Protein AF-A0A6L4WYV2-F1 (afdb_monomer)

Sequence (579 aa):
MTDIAGVAGGLAADGAHVTVTANGGDAANVTVAGTDGANVTATTTDDANVAVAANVAATANGSLDEVYAAIDALIDHARIKLGLDPRDVDWTRNRIFSMFDLSSYRPTGATANGRGVDELLARLRETAVAAGLFDAEDGPVVADQVMGVLSAAPSAIQNRFSTIERSGNTVTDDDDDNDGIAANGGMDAMRWFYDYCVDNNYVKKAVLDRNPRFDSHGLTVTINLAKPEFKNMKKAAAGNAVTGGYPSCTICHENEGFAGRNKRTLRTVPITLGGEPWFWQFSPYGYFHQHGICVNMEHTPMHVDRDTFGHLLDFVDRFPGYFLGCNAALPRIGGSVLAHDHYQGGGERLPMHRAATWAGFAVPGYDDVTVEILDWPGTAMRVVSRSRQSIIDVCDRIREAWVDYDDAAAGIASHDADGNRQSALSPNAIITERGYEMGLILRNNAVSEQYPEGVFHAHPEYWAVKQEPIGLIEAMGLFILPGRLVEQLGEIEDALAAGATELPDNVREFQLEWDELIATLDGGAANDGGAGTRDREAIRAAVHDELGSICERILGNTAVFKTKDQTRAFLEGLGFVAI

pLDDT: mean 87.08, std 16.72, range [37.09, 98.88]

Nearest PDB structures (foldseek):
  3jvu-assembly1_A-2  TM=5.609E-01  e=1.724E+00  Pseudomonas aeruginosa

Solvent-accessible surface area (backbone atoms only — not comparable to full-atom values): 31405 Å² total; per-residue (Å²): 138,74,78,70,75,68,65,61,74,74,64,58,84,80,79,53,55,71,46,77,46,79,57,90,67,77,32,36,35,33,28,32,36,41,102,80,78,53,66,40,71,37,80,42,71,47,89,88,47,53,66,57,40,41,48,51,36,50,52,46,54,61,27,45,55,50,30,47,26,29,51,39,13,50,52,43,40,20,42,76,65,43,68,44,54,80,88,45,48,66,62,52,50,52,56,52,30,64,76,60,74,54,87,76,88,71,92,69,82,41,54,38,85,85,58,53,56,68,58,47,50,48,48,32,43,54,29,30,36,73,48,65,65,51,59,78,87,50,39,69,59,52,48,32,51,52,30,25,67,49,41,63,55,64,68,58,50,39,54,50,35,53,48,26,18,37,54,25,93,56,90,63,96,66,91,68,92,60,95,51,66,31,99,58,1,43,52,47,22,52,52,53,52,50,53,40,34,38,63,43,59,38,27,43,54,81,48,53,76,65,34,56,70,51,75,27,87,81,27,37,42,30,34,36,68,65,50,85,78,62,98,41,69,71,58,48,49,52,70,42,51,49,85,88,58,70,51,67,38,85,76,42,72,70,40,55,44,27,66,96,72,70,22,28,40,45,67,60,40,84,39,66,37,87,87,40,67,26,29,38,32,70,37,46,60,41,91,50,58,70,22,25,36,41,30,46,66,60,86,39,62,36,74,76,59,62,63,52,51,50,29,31,49,44,49,24,71,56,28,50,75,23,35,31,26,32,50,26,67,44,70,69,45,33,44,76,60,55,64,42,27,56,32,42,35,22,58,52,91,48,39,54,82,70,43,51,73,67,48,42,25,41,40,84,96,37,93,68,39,40,41,26,38,40,56,53,67,38,35,40,33,36,40,34,16,72,46,73,65,60,45,41,54,55,53,37,55,50,46,60,52,50,36,69,39,68,37,78,91,71,70,41,54,18,48,50,99,87,66,48,78,24,30,38,50,26,44,32,30,35,55,55,97,78,26,42,38,37,38,40,32,54,41,48,49,50,61,42,94,91,28,73,80,19,59,38,30,56,49,82,91,45,38,71,70,44,64,64,54,56,23,54,60,37,73,31,26,43,40,80,34,49,42,69,50,62,59,55,49,48,53,52,50,49,40,52,53,71,64,54,92,67,79,57,82,94,52,53,74,44,52,68,59,49,53,54,48,50,51,50,53,61,53,54,24,70,78,72,82,42,80,50,63,60,43,72,66,54,45,50,51,50,54,50,44,49,54,22,49,52,53,47,52,33,33,43,36,33,15,65,46,90,46,71,64,54,53,48,52,54,44,43,73,72,60,35,42,79,103

Mean predicted aligned error: 9.45 Å

Foldseek 3Di:
DPDLVVVQVPQPPPPWRWDWDDDPDLKIWIWTQDPQRDTQIDMDSDSVCSSVRNVVSVQLVVLVLLLLLLLQQLLQLLVVQQVDDPVCSVVLSVQLCVLQVNDDDDDNVHHVVPPALVVSLVSNLVSCVSSVSDPSVCSLLSLLVSLLSSHDDQVVLQVVLVVQQQPPPDDDVDPDPDPDGDPCSLVRSLVSSVSSCRRSLLAVVVQLVPWDWDDAPLFIETAQPPDDDDPDLVVLLVQQCDDPCPVVGPPAPSLCCDSVVSNSSWYWYWDAQPNAIWIKTFHSRDLDARKTKIFHNDQAFAADALSQLRRQVSVCVSVQQKKKKDWWLDPLAADSCRRTYMIIMGRDDGSLNVFDFPFWWDDPPQNQWIKGQGPALARKIKIFGQDSVSSSVVVNLLFVLLLCDDDVVLPDHQADPVRHGFKGWMWMWHQDPRHIIIMIGIFGADADPLRNSGQLFQHQLLVLWPPGHQTPRLLSRYHHTHNVVVVLLVQLLVCLLVVHPDRDPVSVSCVVVSVVLVCVQCVVCVPPVHNRDSDSVSSVVSSVNSSSVSSSVRSNSNHSDNDVVVSVVSVVVSVIGID

Structure (mmCIF, N/CA/C/O backbone):
data_AF-A0A6L4WYV2-F1
#
_entry.id   AF-A0A6L4WYV2-F1
#
loop_
_atom_site.group_PDB
_atom_site.id
_atom_site.type_symbol
_atom_site.label_atom_id
_atom_site.label_alt_id
_atom_site.label_comp_id
_atom_site.label_asym_id
_atom_site.label_entity_id
_atom_site.label_seq_id
_atom_site.pdbx_PDB_ins_code
_atom_site.Cartn_x
_atom_site.Cartn_y
_atom_site.Cartn_z
_atom_site.occupancy
_atom_site.B_iso_or_equiv
_atom_site.auth_seq_id
_atom_site.auth_comp_id
_atom_site.auth_asym_id
_atom_site.auth_atom_id
_atom_site.pdbx_PDB_model_num
ATOM 1 N N . MET A 1 1 ? 60.385 -1.067 -41.151 1.00 37.31 1 MET A N 1
ATOM 2 C CA . MET A 1 1 ? 59.258 -1.008 -42.105 1.00 37.31 1 MET A CA 1
ATOM 3 C C . MET A 1 1 ? 59.123 -2.374 -42.748 1.00 37.31 1 MET A C 1
ATOM 5 O O . MET A 1 1 ? 59.570 -2.592 -43.867 1.00 37.31 1 MET A O 1
ATOM 9 N N . THR A 1 2 ? 58.619 -3.318 -41.964 1.00 37.09 2 THR A N 1
ATOM 10 C CA . THR A 1 2 ? 58.196 -4.641 -42.428 1.00 37.09 2 THR A CA 1
ATOM 11 C C . THR A 1 2 ? 56.842 -4.470 -43.129 1.00 37.09 2 THR A C 1
ATOM 13 O O . THR A 1 2 ? 56.143 -3.492 -42.880 1.00 37.09 2 THR A O 1
ATOM 16 N N . ASP A 1 3 ? 56.519 -5.348 -44.071 1.00 41.72 3 ASP A N 1
ATOM 17 C CA . ASP A 1 3 ? 55.430 -5.205 -45.043 1.00 41.72 3 ASP A CA 1
ATOM 18 C C . ASP A 1 3 ? 54.021 -5.286 -44.404 1.00 41.72 3 ASP A C 1
ATOM 20 O O . ASP A 1 3 ? 53.418 -6.354 -44.309 1.00 41.72 3 ASP A O 1
ATOM 24 N N . ILE A 1 4 ? 53.496 -4.139 -43.951 1.00 42.41 4 ILE A N 1
ATOM 25 C CA . ILE A 1 4 ? 52.152 -3.976 -43.352 1.00 42.41 4 ILE A CA 1
ATOM 26 C C . ILE A 1 4 ? 51.028 -4.271 -44.372 1.00 42.41 4 ILE A C 1
ATOM 28 O O . ILE A 1 4 ? 49.906 -4.602 -43.987 1.00 42.41 4 ILE A O 1
ATOM 32 N N . ALA A 1 5 ? 51.309 -4.225 -45.682 1.00 39.53 5 ALA A N 1
ATOM 33 C CA . ALA A 1 5 ? 50.304 -4.449 -46.724 1.00 39.53 5 ALA A CA 1
ATOM 34 C C . ALA A 1 5 ? 49.846 -5.919 -46.825 1.00 39.53 5 ALA A C 1
ATOM 36 O O . ALA A 1 5 ? 48.725 -6.184 -47.261 1.00 39.53 5 ALA A O 1
ATOM 37 N N . GLY A 1 6 ? 50.670 -6.877 -46.380 1.00 39.09 6 GLY A N 1
ATOM 38 C CA . GLY A 1 6 ? 50.352 -8.309 -46.437 1.00 39.09 6 GLY A CA 1
ATOM 39 C C . GLY A 1 6 ? 49.278 -8.770 -45.441 1.00 39.09 6 GLY A C 1
ATOM 40 O O . GLY A 1 6 ? 48.580 -9.747 -45.706 1.00 39.09 6 GLY A O 1
ATOM 41 N N . VAL A 1 7 ? 49.098 -8.059 -44.322 1.00 43.81 7 VAL A N 1
ATOM 42 C CA . VAL A 1 7 ? 48.159 -8.441 -43.245 1.00 43.81 7 VAL A CA 1
ATOM 43 C C . VAL A 1 7 ? 46.703 -8.096 -43.600 1.00 43.81 7 VAL A C 1
ATOM 45 O O . VAL A 1 7 ? 45.780 -8.794 -43.184 1.00 43.81 7 VAL A O 1
ATOM 48 N N . ALA A 1 8 ? 46.479 -7.086 -44.449 1.00 39.19 8 ALA A N 1
ATOM 49 C CA . ALA A 1 8 ? 45.141 -6.684 -44.898 1.00 39.19 8 ALA A CA 1
ATOM 50 C C . ALA A 1 8 ? 44.452 -7.738 -45.792 1.00 39.19 8 ALA A C 1
ATOM 52 O O . ALA A 1 8 ? 43.226 -7.829 -45.812 1.00 39.19 8 ALA A O 1
ATOM 53 N N . GLY A 1 9 ? 45.225 -8.566 -46.506 1.00 39.91 9 GLY A N 1
ATOM 54 C CA . GLY A 1 9 ? 44.693 -9.558 -47.448 1.00 39.91 9 GLY A CA 1
ATOM 55 C C . GLY A 1 9 ? 44.025 -10.779 -46.803 1.00 39.91 9 GLY A C 1
ATOM 56 O O . GLY A 1 9 ? 43.279 -11.480 -47.481 1.00 39.91 9 GLY A O 1
ATOM 57 N N . GLY A 1 10 ? 44.268 -11.038 -45.511 1.00 42.88 10 GLY A N 1
ATOM 58 C CA . GLY A 1 10 ? 43.724 -12.201 -44.793 1.00 42.88 10 GLY A CA 1
ATOM 59 C C . GLY A 1 10 ? 42.382 -11.970 -44.085 1.00 42.88 10 GLY A C 1
ATOM 60 O O . GLY A 1 10 ? 41.721 -12.937 -43.723 1.00 42.88 10 GLY A O 1
ATOM 61 N N . LEU A 1 11 ? 41.970 -10.710 -43.897 1.00 43.91 11 LEU A N 1
ATOM 62 C CA . LEU A 1 11 ? 40.789 -10.311 -43.107 1.00 43.91 11 LEU A CA 1
ATOM 63 C C . LEU A 1 11 ? 39.527 -10.060 -43.956 1.00 43.91 11 LEU A C 1
ATOM 65 O O . LEU A 1 11 ? 38.456 -9.805 -43.418 1.00 43.91 11 LEU A O 1
ATOM 69 N N . ALA A 1 12 ? 39.626 -10.156 -45.285 1.00 43.00 12 ALA A N 1
ATOM 70 C CA . ALA A 1 12 ? 38.544 -9.857 -46.229 1.00 43.00 12 ALA A CA 1
ATOM 71 C C . ALA A 1 12 ? 37.477 -10.968 -46.367 1.00 43.00 12 ALA A C 1
ATOM 73 O O . ALA A 1 12 ? 36.765 -11.006 -47.370 1.00 43.00 12 ALA A O 1
ATOM 74 N N . ALA A 1 13 ? 37.368 -11.888 -45.401 1.00 40.75 13 ALA A N 1
ATOM 75 C CA . ALA A 1 13 ? 36.428 -13.007 -45.487 1.00 40.75 13 ALA A CA 1
ATOM 76 C C . ALA A 1 13 ? 34.956 -12.598 -45.251 1.00 40.75 13 ALA A C 1
ATOM 78 O O . ALA A 1 13 ? 34.080 -13.243 -45.818 1.00 40.75 13 ALA A O 1
ATOM 79 N N . ASP A 1 14 ? 34.686 -11.493 -44.537 1.00 43.53 14 ASP A N 1
ATOM 80 C CA . ASP A 1 14 ? 33.321 -11.092 -44.128 1.00 43.53 14 ASP A CA 1
ATOM 81 C C . ASP A 1 14 ? 32.850 -9.719 -44.666 1.00 43.53 14 ASP A C 1
ATOM 83 O O . ASP A 1 14 ? 31.896 -9.127 -44.168 1.00 43.53 14 ASP A O 1
ATOM 87 N N . GLY A 1 15 ? 33.483 -9.183 -45.717 1.00 48.28 15 GLY A N 1
ATOM 88 C CA . GLY A 1 15 ? 32.958 -8.011 -46.444 1.00 48.28 15 GLY A CA 1
ATOM 89 C C . GLY A 1 15 ? 33.149 -6.632 -45.786 1.00 48.28 15 GLY A C 1
ATOM 90 O O . GLY A 1 15 ? 32.651 -5.642 -46.322 1.00 48.28 15 GLY A O 1
ATOM 91 N N . ALA A 1 16 ? 33.893 -6.526 -44.681 1.00 51.28 16 ALA A N 1
ATOM 92 C CA . ALA A 1 16 ? 34.283 -5.245 -44.079 1.00 51.28 16 ALA A CA 1
ATOM 93 C C . ALA A 1 16 ? 35.584 -4.688 -44.701 1.00 51.28 16 ALA A C 1
ATOM 95 O O . ALA A 1 16 ? 36.569 -5.411 -44.867 1.00 51.28 16 ALA A O 1
ATOM 96 N N . HIS A 1 17 ? 35.617 -3.391 -45.037 1.00 59.66 17 HIS A N 1
ATOM 97 C CA . HIS A 1 17 ? 36.810 -2.730 -45.587 1.00 59.66 17 HIS A CA 1
ATOM 98 C C . HIS A 1 17 ? 37.746 -2.277 -44.453 1.00 59.66 17 HIS A C 1
ATOM 100 O O . HIS A 1 17 ? 37.474 -1.297 -43.770 1.00 59.66 17 HIS A O 1
ATOM 106 N N . VAL A 1 18 ? 38.878 -2.955 -44.252 1.00 61.25 18 VAL A N 1
ATOM 107 C CA . VAL A 1 18 ? 39.849 -2.606 -43.195 1.00 61.25 18 VAL A CA 1
ATOM 108 C C . VAL A 1 18 ? 40.960 -1.711 -43.754 1.00 61.25 18 VAL A C 1
ATOM 110 O O . VAL A 1 18 ? 41.609 -2.059 -44.738 1.00 61.25 18 VAL A O 1
ATOM 113 N N . THR A 1 19 ? 41.202 -0.565 -43.115 1.00 67.94 19 THR A N 1
ATOM 114 C CA . THR A 1 19 ? 42.279 0.385 -43.437 1.00 67.94 19 THR A CA 1
ATOM 115 C C . THR A 1 19 ? 43.247 0.495 -42.261 1.00 67.94 19 THR A C 1
ATOM 117 O O . THR A 1 19 ? 42.827 0.747 -41.136 1.00 67.94 19 THR A O 1
ATOM 120 N N . VAL A 1 20 ? 44.549 0.338 -42.507 1.00 63.12 20 VAL A N 1
ATOM 121 C CA . VAL A 1 20 ? 45.597 0.480 -41.480 1.00 63.12 20 VAL A CA 1
ATOM 122 C C . VAL A 1 20 ? 46.437 1.720 -41.780 1.00 63.12 20 VAL A C 1
ATOM 124 O O . VAL A 1 20 ? 46.958 1.865 -42.885 1.00 63.12 20 VAL A O 1
ATOM 127 N N . THR A 1 21 ? 46.582 2.613 -40.802 1.00 69.81 21 THR A N 1
ATOM 128 C CA . THR A 1 21 ? 47.344 3.870 -40.922 1.00 69.81 21 THR A CA 1
ATOM 129 C C . THR A 1 21 ? 48.381 3.997 -39.812 1.00 69.81 21 THR A C 1
ATOM 131 O O . THR A 1 21 ? 48.058 3.842 -38.637 1.00 69.81 21 THR A O 1
ATOM 134 N N . ALA A 1 22 ? 49.630 4.299 -40.177 1.00 65.12 22 ALA A N 1
ATOM 135 C CA . ALA A 1 22 ? 50.722 4.500 -39.226 1.00 65.12 22 ALA A CA 1
ATOM 136 C C . ALA A 1 22 ? 50.624 5.883 -38.561 1.00 65.12 22 ALA A C 1
ATOM 138 O O . ALA A 1 22 ? 50.614 6.903 -39.253 1.00 65.12 22 ALA A O 1
ATOM 139 N N . ASN A 1 23 ? 50.606 5.922 -37.228 1.00 59.78 23 ASN A N 1
ATOM 140 C CA . ASN A 1 23 ? 50.506 7.155 -36.447 1.00 59.78 23 ASN A CA 1
ATOM 141 C C . ASN A 1 23 ? 51.870 7.513 -35.852 1.00 59.78 23 ASN A C 1
ATOM 143 O O . ASN A 1 23 ? 52.092 7.338 -34.662 1.00 59.78 23 ASN A O 1
ATOM 147 N N . GLY A 1 24 ? 52.790 7.981 -36.705 1.00 57.72 24 GLY A N 1
ATOM 148 C CA . GLY A 1 24 ? 54.054 8.626 -36.311 1.00 57.72 24 GLY A CA 1
ATOM 149 C C . GLY A 1 24 ? 54.698 8.099 -35.017 1.00 57.72 24 GLY A C 1
ATOM 150 O O . GLY A 1 24 ? 54.722 8.814 -34.021 1.00 57.72 24 GLY A O 1
ATOM 151 N N . GLY A 1 25 ? 55.203 6.862 -35.039 1.00 63.53 25 GLY A N 1
ATOM 152 C CA . GLY A 1 25 ? 55.777 6.130 -33.899 1.00 63.53 25 GLY A CA 1
ATOM 153 C C . GLY A 1 25 ? 55.653 4.613 -34.118 1.00 63.53 25 GLY A C 1
ATOM 154 O O . GLY A 1 25 ? 55.279 4.199 -35.214 1.00 63.53 25 GLY A O 1
ATOM 155 N N . ASP A 1 26 ? 55.902 3.791 -33.092 1.00 61.31 26 ASP A N 1
ATOM 156 C CA . ASP A 1 26 ? 55.715 2.321 -33.136 1.00 61.31 26 ASP A CA 1
ATOM 157 C C . ASP A 1 26 ? 54.224 1.895 -33.047 1.00 61.31 26 ASP A C 1
ATOM 159 O O . ASP A 1 26 ? 53.918 0.761 -32.695 1.00 61.31 26 ASP A O 1
ATOM 163 N N . ALA A 1 27 ? 53.275 2.800 -33.330 1.00 60.03 27 ALA A N 1
ATOM 164 C CA . ALA A 1 27 ? 51.833 2.572 -33.212 1.00 60.03 27 ALA A CA 1
ATOM 165 C C . ALA A 1 27 ? 51.107 2.640 -34.570 1.00 60.03 27 ALA A C 1
ATOM 167 O O . ALA A 1 27 ? 51.342 3.540 -35.386 1.00 60.03 27 ALA A O 1
ATOM 168 N N . ALA A 1 28 ? 50.163 1.723 -34.783 1.00 67.31 28 ALA A N 1
ATOM 169 C CA . ALA A 1 28 ? 49.282 1.658 -35.942 1.00 67.31 28 ALA A CA 1
ATOM 170 C C . ALA A 1 28 ? 47.810 1.792 -35.524 1.00 67.31 28 ALA A C 1
ATOM 172 O O . ALA A 1 28 ? 47.356 1.159 -34.569 1.00 67.31 28 ALA A O 1
ATOM 173 N N . ASN A 1 29 ? 47.054 2.590 -36.278 1.00 67.00 29 ASN A N 1
ATOM 174 C CA . ASN A 1 29 ? 45.601 2.660 -36.185 1.00 67.00 29 ASN A CA 1
ATOM 175 C C . ASN A 1 29 ? 44.984 1.674 -37.176 1.00 67.00 29 ASN A C 1
ATOM 177 O O . ASN A 1 29 ? 45.208 1.790 -38.383 1.00 67.00 29 ASN A O 1
ATOM 181 N N . VAL A 1 30 ? 44.177 0.745 -36.674 1.00 66.75 30 VAL A N 1
ATOM 182 C CA . VAL A 1 30 ? 43.369 -0.182 -37.467 1.00 66.75 30 VAL A CA 1
ATOM 183 C C . VAL A 1 30 ? 41.953 0.353 -37.503 1.00 66.75 30 VAL A C 1
ATOM 185 O O . VAL A 1 30 ? 41.289 0.436 -36.476 1.00 66.75 30 VAL A O 1
ATOM 188 N N . THR A 1 31 ? 41.512 0.736 -38.689 1.00 61.66 31 THR A N 1
ATOM 189 C CA . THR A 1 31 ? 40.194 1.302 -38.931 1.00 61.66 31 THR A CA 1
ATOM 190 C C . THR A 1 31 ? 39.374 0.300 -39.719 1.00 61.66 31 THR A C 1
ATOM 192 O O . THR A 1 31 ? 39.703 0.003 -40.865 1.00 61.66 31 THR A O 1
ATOM 195 N N . VAL A 1 32 ? 38.309 -0.231 -39.133 1.00 64.38 32 VAL A N 1
ATOM 196 C CA . VAL A 1 32 ? 37.339 -1.031 -39.881 1.00 64.38 32 VAL A CA 1
ATOM 197 C C . VAL A 1 32 ? 36.269 -0.080 -40.385 1.00 64.38 32 VAL A C 1
ATOM 199 O O . VAL A 1 32 ? 35.564 0.544 -39.590 1.00 64.38 32 VAL A O 1
ATOM 202 N N . ALA A 1 33 ? 36.181 0.061 -41.705 1.00 57.16 33 ALA A N 1
ATOM 203 C CA . ALA A 1 33 ? 35.081 0.767 -42.328 1.00 57.16 33 ALA A CA 1
ATOM 204 C C . ALA A 1 33 ? 33.823 -0.068 -42.126 1.00 57.16 33 ALA A C 1
ATOM 206 O O . ALA A 1 33 ? 33.690 -1.168 -42.677 1.00 57.16 33 ALA A O 1
ATOM 207 N N . GLY A 1 34 ? 32.916 0.460 -41.309 1.00 49.72 34 GLY A N 1
ATOM 208 C CA . GLY A 1 34 ? 31.559 -0.035 -41.253 1.00 49.72 34 GLY A CA 1
ATOM 209 C C . GLY A 1 34 ? 30.937 0.059 -42.641 1.00 49.72 34 GLY A C 1
ATOM 210 O O . GLY A 1 34 ? 31.267 0.931 -43.452 1.00 49.72 34 GLY A O 1
ATOM 211 N N . THR A 1 35 ? 30.002 -0.837 -42.937 1.00 46.16 35 THR A N 1
ATOM 212 C CA . THR A 1 35 ? 29.237 -0.791 -44.193 1.00 46.16 35 THR A CA 1
ATOM 213 C C . THR A 1 35 ? 28.384 0.488 -44.311 1.00 46.16 35 THR A C 1
ATOM 215 O O . THR A 1 35 ? 27.750 0.720 -45.340 1.00 46.16 35 THR A O 1
ATOM 218 N N . ASP A 1 36 ? 28.365 1.326 -43.264 1.00 45.50 36 ASP A N 1
ATOM 219 C CA . ASP A 1 36 ? 27.669 2.597 -43.041 1.00 45.50 36 ASP A CA 1
ATOM 220 C C . ASP A 1 36 ? 28.538 3.858 -43.088 1.00 45.50 36 ASP A C 1
ATOM 222 O O . ASP A 1 36 ? 28.009 4.953 -42.917 1.00 45.50 36 ASP A O 1
ATOM 226 N N . GLY A 1 37 ? 29.835 3.733 -43.381 1.00 48.56 37 GLY A N 1
ATOM 227 C CA . GLY A 1 37 ? 30.744 4.877 -43.467 1.00 48.56 37 GLY A CA 1
ATOM 228 C C . GLY A 1 37 ? 31.205 5.423 -42.111 1.00 48.56 37 GLY A C 1
ATOM 229 O O . GLY A 1 37 ? 31.983 6.379 -42.095 1.00 48.56 37 GLY A O 1
ATOM 230 N N . ALA A 1 38 ? 30.782 4.816 -40.995 1.00 46.31 38 ALA A N 1
ATOM 231 C CA . ALA A 1 38 ? 31.371 5.044 -39.684 1.00 46.31 38 ALA A CA 1
ATOM 232 C C . ALA A 1 38 ? 32.561 4.093 -39.488 1.00 46.31 38 ALA A C 1
ATOM 234 O O . ALA A 1 38 ? 32.502 2.892 -39.748 1.00 46.31 38 ALA A O 1
ATOM 235 N N . ASN A 1 39 ? 33.681 4.662 -39.062 1.00 55.91 39 ASN A N 1
ATOM 236 C CA . ASN A 1 39 ? 34.963 3.982 -38.981 1.00 55.91 39 ASN A CA 1
ATOM 237 C C . ASN A 1 39 ? 35.279 3.671 -37.514 1.00 55.91 39 ASN A C 1
ATOM 239 O O . ASN A 1 39 ? 35.564 4.590 -36.746 1.00 55.91 39 ASN A O 1
ATOM 243 N N . VAL A 1 40 ? 35.282 2.396 -37.121 1.00 56.22 40 VAL A N 1
ATOM 244 C CA . VAL A 1 40 ? 35.747 2.004 -35.780 1.00 56.22 40 VAL A CA 1
ATOM 245 C C . VAL A 1 40 ? 37.263 1.877 -35.827 1.00 56.22 40 VAL A C 1
ATOM 247 O O . VAL A 1 40 ? 37.799 1.104 -36.621 1.00 56.22 40 VAL A O 1
ATOM 250 N N . THR A 1 41 ? 37.959 2.668 -35.007 1.00 59.97 41 THR A N 1
ATOM 251 C CA . THR A 1 41 ? 39.425 2.749 -35.006 1.00 59.97 41 THR A CA 1
ATOM 252 C C . THR A 1 41 ? 39.989 2.232 -33.690 1.00 59.97 41 THR A C 1
ATOM 254 O O . THR A 1 41 ? 39.660 2.757 -32.631 1.00 59.97 41 THR A O 1
ATOM 257 N N . ALA A 1 42 ? 40.873 1.242 -33.758 1.00 59.41 42 ALA A N 1
ATOM 258 C CA . ALA A 1 42 ? 41.623 0.720 -32.621 1.00 59.41 42 ALA A CA 1
ATOM 259 C C . ALA A 1 42 ? 43.126 0.983 -32.814 1.00 59.41 42 ALA A C 1
ATOM 261 O O . ALA A 1 42 ? 43.641 0.850 -33.925 1.00 59.41 42 ALA A O 1
ATOM 262 N N . THR A 1 43 ? 43.840 1.343 -31.746 1.00 63.97 43 THR A N 1
ATOM 263 C CA . THR A 1 43 ? 45.280 1.659 -31.790 1.00 63.97 43 THR A CA 1
ATOM 264 C C . THR A 1 43 ? 46.088 0.516 -31.178 1.00 63.97 43 THR A C 1
ATOM 266 O O . THR A 1 43 ? 45.821 0.115 -30.048 1.00 63.97 43 THR A O 1
ATOM 269 N N . THR A 1 44 ? 47.091 0.001 -31.894 1.00 61.72 44 THR A N 1
ATOM 270 C CA . THR A 1 44 ? 47.999 -1.059 -31.415 1.00 61.72 44 THR A CA 1
ATOM 271 C C . THR A 1 44 ? 49.458 -0.661 -31.621 1.00 61.72 44 THR A C 1
ATOM 273 O O . THR A 1 44 ? 49.777 0.028 -32.586 1.00 61.72 44 THR A O 1
ATOM 276 N N . THR A 1 45 ? 50.351 -1.092 -30.728 1.00 63.78 45 THR A N 1
ATOM 277 C CA . THR A 1 45 ? 51.812 -0.902 -30.840 1.00 63.78 45 THR A CA 1
ATOM 278 C C . THR A 1 45 ? 52.551 -2.166 -31.289 1.00 63.78 45 THR A C 1
ATOM 280 O O . THR A 1 45 ? 53.774 -2.228 -31.217 1.00 63.78 45 THR A O 1
ATOM 283 N N . ASP A 1 46 ? 51.815 -3.209 -31.680 1.00 61.69 46 ASP A N 1
ATOM 284 C CA . ASP A 1 46 ? 52.367 -4.510 -32.059 1.00 61.69 46 ASP A CA 1
ATOM 285 C C . ASP A 1 46 ? 51.817 -4.940 -33.428 1.00 61.69 46 ASP A C 1
ATOM 287 O O . ASP A 1 46 ? 50.604 -5.135 -33.587 1.00 61.69 46 ASP A O 1
ATOM 291 N N . ASP A 1 47 ? 52.719 -5.084 -34.407 1.00 57.03 47 ASP A N 1
ATOM 292 C CA . ASP A 1 47 ? 52.426 -5.478 -35.794 1.00 57.03 47 ASP A CA 1
ATOM 293 C C . ASP A 1 47 ? 51.710 -6.845 -35.867 1.00 57.03 47 ASP A C 1
ATOM 295 O O . ASP A 1 47 ? 50.953 -7.099 -36.807 1.00 57.03 47 ASP A O 1
ATOM 299 N N . ALA A 1 48 ? 51.880 -7.717 -34.861 1.00 55.34 48 ALA A N 1
ATOM 300 C CA . ALA A 1 48 ? 51.216 -9.021 -34.789 1.00 55.34 48 ALA A CA 1
ATOM 301 C C . ALA A 1 48 ? 49.740 -8.958 -34.324 1.00 55.34 48 ALA A C 1
ATOM 303 O O . ALA A 1 48 ? 48.998 -9.920 -34.523 1.00 55.34 48 ALA A O 1
ATOM 304 N N . ASN A 1 49 ? 49.283 -7.832 -33.755 1.00 56.84 49 ASN A N 1
ATOM 305 C CA . ASN A 1 49 ? 47.948 -7.684 -33.145 1.00 56.84 49 ASN A CA 1
ATOM 306 C C . ASN A 1 49 ? 46.929 -6.908 -34.003 1.00 56.84 49 ASN A C 1
ATOM 308 O O . ASN A 1 49 ? 45.805 -6.654 -33.568 1.00 56.84 49 ASN A O 1
ATOM 312 N N . VAL A 1 50 ? 47.273 -6.572 -35.249 1.00 57.75 50 VAL A N 1
ATOM 313 C CA . VAL A 1 50 ? 46.389 -5.858 -36.193 1.00 57.75 50 VAL A CA 1
ATOM 314 C C . VAL A 1 50 ? 45.099 -6.641 -36.497 1.00 57.75 50 VAL A C 1
ATOM 316 O O . VAL A 1 50 ? 44.022 -6.051 -36.558 1.00 57.75 50 VAL A O 1
ATOM 319 N N . ALA A 1 51 ? 45.177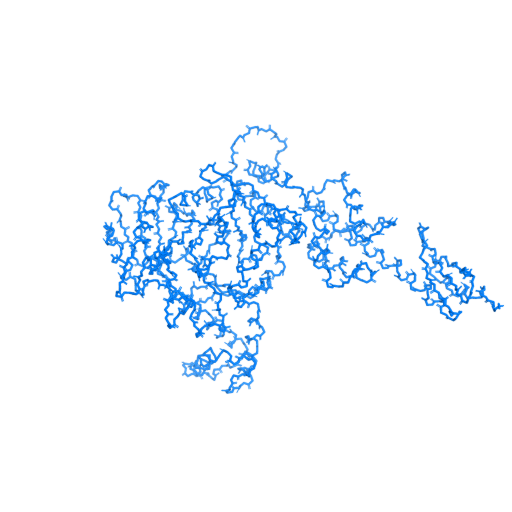 -7.970 -36.624 1.00 53.09 51 ALA A N 1
ATOM 320 C CA . ALA A 1 51 ? 44.007 -8.831 -36.844 1.00 53.09 51 ALA A CA 1
ATOM 321 C C . ALA A 1 51 ? 43.083 -8.911 -35.617 1.00 53.09 51 ALA A C 1
ATOM 323 O O . ALA A 1 51 ? 41.865 -8.973 -35.759 1.00 53.09 51 ALA A O 1
ATOM 324 N N . VAL A 1 52 ? 43.655 -8.852 -34.411 1.00 52.41 52 VAL A N 1
ATOM 325 C CA . VAL A 1 52 ? 42.892 -8.805 -33.157 1.00 52.41 52 VAL A CA 1
ATOM 326 C C . VAL A 1 52 ? 42.153 -7.472 -33.052 1.00 52.41 52 VAL A C 1
ATOM 328 O O . VAL A 1 52 ? 40.962 -7.463 -32.774 1.00 52.41 52 VAL A O 1
ATOM 331 N N . ALA A 1 53 ? 42.815 -6.357 -33.369 1.00 52.97 53 ALA A N 1
ATOM 332 C CA . ALA A 1 53 ? 42.202 -5.029 -33.388 1.00 52.97 53 ALA A CA 1
ATOM 333 C C . ALA A 1 53 ? 41.080 -4.896 -34.441 1.00 52.97 53 ALA A C 1
ATOM 335 O O . ALA A 1 53 ? 40.037 -4.311 -34.154 1.00 52.97 53 ALA A O 1
ATOM 336 N N . ALA A 1 54 ? 41.253 -5.481 -35.634 1.00 52.62 54 ALA A N 1
ATOM 337 C CA . ALA A 1 54 ? 40.215 -5.529 -36.668 1.00 52.62 54 ALA A CA 1
ATOM 338 C C . ALA A 1 54 ? 39.011 -6.388 -36.246 1.00 52.62 54 ALA A C 1
ATOM 340 O O . ALA A 1 54 ? 37.869 -5.966 -36.419 1.00 52.62 54 ALA A O 1
ATOM 341 N N . ASN A 1 55 ? 39.256 -7.555 -35.638 1.00 50.03 55 ASN A N 1
ATOM 342 C CA . ASN A 1 55 ? 38.190 -8.384 -35.079 1.00 50.03 55 ASN A CA 1
ATOM 343 C C . ASN A 1 55 ? 37.460 -7.658 -33.947 1.00 50.03 55 ASN A C 1
ATOM 345 O O . ASN A 1 55 ? 36.239 -7.656 -33.946 1.00 50.03 55 ASN A O 1
ATOM 349 N N . VAL A 1 56 ? 38.160 -6.981 -33.033 1.00 51.25 56 VAL A N 1
ATOM 350 C CA . VAL A 1 56 ? 37.539 -6.190 -31.953 1.00 51.25 56 VAL A CA 1
ATOM 351 C C . VAL A 1 56 ? 36.641 -5.085 -32.520 1.00 51.25 56 VAL A C 1
ATOM 353 O O . VAL A 1 56 ? 35.512 -4.928 -32.068 1.00 51.25 56 VAL A O 1
ATOM 356 N N . ALA A 1 57 ? 37.091 -4.373 -33.554 1.00 53.16 57 ALA A N 1
ATOM 357 C CA . ALA A 1 57 ? 36.309 -3.328 -34.213 1.00 53.16 57 ALA A CA 1
ATOM 358 C C . ALA A 1 57 ? 35.091 -3.873 -34.994 1.00 53.16 57 ALA A C 1
ATOM 360 O O . ALA A 1 57 ? 34.013 -3.283 -34.945 1.00 53.16 57 ALA A O 1
ATOM 361 N N . ALA A 1 58 ? 35.222 -5.018 -35.672 1.00 51.31 58 ALA A N 1
ATOM 362 C CA . ALA A 1 58 ? 34.102 -5.690 -36.336 1.00 51.31 58 ALA A CA 1
ATOM 363 C C . ALA A 1 58 ? 33.092 -6.278 -35.330 1.00 51.31 58 ALA A C 1
ATOM 365 O O . ALA A 1 58 ? 31.884 -6.175 -35.535 1.00 51.31 58 ALA A O 1
ATOM 366 N N . THR A 1 59 ? 33.583 -6.825 -34.213 1.00 52.06 59 THR A N 1
ATOM 367 C CA . THR A 1 59 ? 32.753 -7.311 -33.097 1.00 52.06 59 THR A CA 1
ATOM 368 C C . THR A 1 59 ? 32.004 -6.151 -32.435 1.00 52.06 59 THR A C 1
ATOM 370 O O . THR A 1 59 ? 30.832 -6.301 -32.111 1.00 52.06 59 THR A O 1
ATOM 373 N N . ALA A 1 60 ? 32.628 -4.974 -32.306 1.00 55.22 60 ALA A N 1
ATOM 374 C CA . ALA A 1 60 ? 31.970 -3.762 -31.815 1.00 55.22 60 ALA A CA 1
ATOM 375 C C . ALA A 1 60 ? 30.829 -3.296 -32.742 1.00 55.22 60 ALA A C 1
ATOM 377 O O . ALA A 1 60 ? 29.754 -2.962 -32.254 1.00 55.22 60 ALA A O 1
ATOM 378 N N . ASN A 1 61 ? 31.011 -3.348 -34.069 1.00 59.19 61 ASN A N 1
ATOM 379 C CA . ASN A 1 61 ? 29.942 -3.023 -35.026 1.00 59.19 61 ASN A CA 1
ATOM 380 C C . ASN A 1 61 ? 28.773 -4.023 -34.981 1.00 59.19 61 ASN A C 1
ATOM 382 O O . ASN A 1 61 ? 27.621 -3.603 -34.939 1.00 59.19 61 ASN A O 1
ATOM 386 N N . GLY A 1 62 ? 29.050 -5.332 -34.939 1.00 61.41 62 GLY A N 1
ATOM 387 C CA . GLY A 1 62 ? 28.001 -6.351 -34.787 1.00 61.41 62 GLY A CA 1
ATOM 388 C C . GLY A 1 62 ? 27.265 -6.268 -33.443 1.00 61.41 62 GLY A C 1
ATOM 389 O O . GLY A 1 62 ? 26.079 -6.575 -33.369 1.00 61.41 62 GLY A O 1
ATOM 390 N N . SER A 1 63 ? 27.948 -5.798 -32.396 1.00 72.00 63 SER A N 1
ATOM 391 C CA . SER A 1 63 ? 27.373 -5.564 -31.067 1.00 72.00 63 SER A CA 1
ATOM 392 C C . SER A 1 63 ? 26.398 -4.373 -31.049 1.00 72.00 63 SER A C 1
ATOM 394 O O . SER A 1 63 ? 25.347 -4.435 -30.410 1.00 72.00 63 SER A O 1
ATOM 396 N N . LEU A 1 64 ? 26.671 -3.308 -31.817 1.00 87.56 64 LEU A N 1
ATOM 397 C CA . LEU A 1 64 ? 25.778 -2.145 -31.915 1.00 87.56 64 LEU A CA 1
ATOM 398 C C . LEU A 1 64 ? 24.478 -2.430 -32.683 1.00 87.56 64 LEU A C 1
ATOM 400 O O . LEU A 1 64 ? 23.436 -1.889 -32.314 1.00 87.56 64 LEU A O 1
ATOM 404 N N . ASP A 1 65 ? 24.496 -3.307 -33.691 1.00 90.25 65 ASP A N 1
ATOM 405 C CA . ASP A 1 65 ? 23.275 -3.717 -34.406 1.00 90.25 65 ASP A CA 1
ATOM 406 C C . ASP A 1 65 ? 22.242 -4.351 -33.458 1.00 90.25 65 ASP A C 1
ATOM 408 O O . ASP A 1 65 ? 21.040 -4.080 -33.558 1.00 90.25 65 ASP A O 1
ATOM 412 N N . GLU A 1 66 ? 22.698 -5.145 -32.484 1.00 93.44 66 GLU A N 1
ATOM 413 C CA . GLU A 1 66 ? 21.816 -5.720 -31.468 1.00 93.44 66 GLU A CA 1
ATOM 414 C C . GLU A 1 66 ? 21.255 -4.660 -30.509 1.00 93.44 66 GLU A C 1
ATOM 416 O O . GLU A 1 66 ? 20.088 -4.750 -30.113 1.00 93.44 66 GLU A O 1
ATOM 421 N N . VAL A 1 67 ? 22.044 -3.629 -30.180 1.00 94.56 67 VAL A N 1
ATOM 422 C CA . VAL A 1 67 ? 21.583 -2.475 -29.390 1.00 94.56 67 VAL A CA 1
ATOM 423 C C . VAL A 1 67 ? 20.502 -1.703 -30.145 1.00 94.56 67 VAL A C 1
ATOM 425 O O . VAL A 1 67 ? 19.446 -1.417 -29.575 1.00 94.56 67 VAL A O 1
ATOM 428 N N . TYR A 1 68 ? 20.709 -1.402 -31.431 1.00 96.19 68 TYR A N 1
ATOM 429 C CA . TYR A 1 68 ? 19.699 -0.727 -32.251 1.00 96.19 68 TYR A CA 1
ATOM 430 C C . TYR A 1 68 ? 18.409 -1.544 -32.349 1.00 96.19 68 TYR A C 1
ATOM 432 O O . TYR A 1 68 ? 17.322 -0.978 -32.231 1.00 96.19 68 TYR A O 1
ATOM 440 N N . ALA A 1 69 ? 18.514 -2.870 -32.478 1.00 96.44 69 ALA A N 1
ATOM 441 C CA . ALA A 1 69 ? 17.355 -3.757 -32.501 1.00 96.44 69 ALA A CA 1
ATOM 442 C C . ALA A 1 69 ? 16.584 -3.744 -31.171 1.00 96.44 69 ALA A C 1
ATOM 444 O O . ALA A 1 69 ? 15.351 -3.730 -31.165 1.00 96.44 69 ALA A O 1
ATOM 445 N N . ALA A 1 70 ? 17.290 -3.706 -30.037 1.00 97.25 70 ALA A N 1
ATOM 446 C CA . ALA A 1 70 ? 16.660 -3.579 -28.727 1.00 97.25 70 ALA A CA 1
ATOM 447 C C . ALA A 1 70 ? 15.942 -2.225 -28.558 1.00 97.25 70 ALA A C 1
ATOM 449 O O . ALA A 1 70 ? 14.819 -2.182 -28.050 1.00 97.25 70 ALA A O 1
ATOM 450 N N . ILE A 1 71 ? 16.550 -1.128 -29.029 1.00 97.81 71 ILE A N 1
ATOM 451 C CA . ILE A 1 71 ? 15.947 0.214 -29.005 1.00 97.81 71 ILE A CA 1
ATOM 452 C C . ILE A 1 71 ? 14.697 0.273 -29.896 1.00 97.81 71 ILE A C 1
ATOM 454 O O . ILE A 1 71 ? 13.659 0.764 -29.449 1.00 97.81 71 ILE A O 1
ATOM 458 N N . ASP A 1 72 ? 14.752 -0.254 -31.122 1.00 97.81 72 ASP A N 1
ATOM 459 C CA . ASP A 1 72 ? 13.601 -0.281 -32.034 1.00 97.81 72 ASP A CA 1
ATOM 460 C C . ASP A 1 72 ? 12.426 -1.085 -31.459 1.00 97.81 72 ASP A C 1
ATOM 462 O O . ASP A 1 72 ? 11.281 -0.631 -31.518 1.00 97.81 72 ASP A O 1
ATOM 466 N N . ALA A 1 73 ? 12.698 -2.226 -30.818 1.00 98.38 73 ALA A N 1
ATOM 467 C CA . ALA A 1 73 ? 11.663 -3.024 -30.166 1.00 98.38 73 ALA A CA 1
ATOM 468 C C . ALA A 1 73 ? 10.996 -2.290 -28.984 1.00 98.38 73 ALA A C 1
ATOM 470 O O . ALA A 1 73 ? 9.783 -2.397 -28.799 1.00 98.38 73 ALA A O 1
ATOM 471 N N . LEU A 1 74 ? 11.759 -1.515 -28.205 1.00 98.50 74 LEU A N 1
ATOM 472 C CA . LEU A 1 74 ? 11.225 -0.682 -27.119 1.00 98.50 74 LEU A CA 1
ATOM 473 C C . LEU A 1 74 ? 10.401 0.507 -27.635 1.00 98.50 74 LEU A C 1
ATOM 475 O O . LEU A 1 74 ? 9.386 0.862 -27.036 1.00 98.50 74 LEU A O 1
ATOM 479 N N . ILE A 1 75 ? 10.802 1.108 -28.755 1.00 98.25 75 ILE A N 1
ATOM 480 C CA . ILE A 1 75 ? 10.022 2.158 -29.423 1.00 98.25 75 ILE A CA 1
ATOM 481 C C . ILE A 1 75 ? 8.699 1.594 -29.942 1.00 98.25 75 ILE A C 1
ATOM 483 O O . ILE A 1 75 ? 7.653 2.214 -29.757 1.00 98.25 75 ILE A O 1
ATOM 487 N N . ASP A 1 76 ? 8.723 0.415 -30.564 1.00 98.12 76 ASP A N 1
ATOM 488 C CA . ASP A 1 76 ? 7.512 -0.273 -31.013 1.00 98.12 76 ASP A CA 1
ATOM 489 C C . ASP A 1 76 ? 6.573 -0.586 -29.835 1.00 98.12 76 ASP A C 1
ATOM 491 O O . ASP A 1 76 ? 5.381 -0.277 -29.895 1.00 98.12 76 ASP A O 1
ATOM 495 N N . HIS A 1 77 ? 7.118 -1.070 -28.712 1.00 98.25 77 HIS A N 1
ATOM 496 C CA . HIS A 1 77 ? 6.368 -1.230 -27.458 1.00 98.25 77 HIS A CA 1
ATOM 497 C C . HIS A 1 77 ? 5.730 0.084 -26.999 1.00 98.25 77 HIS A C 1
ATOM 499 O O . HIS A 1 77 ? 4.534 0.119 -26.717 1.00 98.25 77 HIS A O 1
ATOM 505 N N . ALA A 1 78 ? 6.481 1.188 -26.985 1.00 98.25 78 ALA A N 1
ATOM 506 C CA . ALA A 1 78 ? 5.956 2.489 -26.581 1.00 98.25 78 ALA A CA 1
ATOM 507 C C . ALA A 1 78 ? 4.814 2.982 -27.488 1.00 98.25 78 ALA A C 1
ATOM 509 O O . ALA A 1 78 ? 3.848 3.568 -26.997 1.00 98.25 78 ALA A O 1
ATOM 510 N N . ARG A 1 79 ? 4.864 2.700 -28.795 1.00 97.38 79 ARG A N 1
ATOM 511 C CA . ARG A 1 79 ? 3.763 3.018 -29.724 1.00 97.38 79 ARG A CA 1
ATOM 512 C C . ARG A 1 79 ? 2.503 2.213 -29.422 1.00 97.38 79 ARG A C 1
ATOM 514 O O . ARG A 1 79 ? 1.405 2.754 -29.484 1.00 97.38 79 ARG A O 1
ATOM 521 N N . ILE A 1 80 ? 2.662 0.929 -29.108 1.00 95.88 80 ILE A N 1
ATOM 522 C CA . ILE A 1 80 ? 1.543 0.003 -28.887 1.00 95.88 80 ILE A CA 1
ATOM 523 C C . ILE A 1 80 ? 0.923 0.197 -27.496 1.00 95.88 80 ILE A C 1
ATOM 525 O O . ILE A 1 80 ? -0.294 0.104 -27.350 1.00 95.88 80 ILE A O 1
ATOM 529 N N . LYS A 1 81 ? 1.751 0.439 -26.475 1.00 96.94 81 LYS A N 1
ATOM 530 C CA . LYS A 1 81 ? 1.357 0.370 -25.059 1.00 96.94 81 LYS A CA 1
ATOM 531 C C . LYS A 1 81 ? 1.383 1.704 -24.324 1.00 96.94 81 LYS A C 1
ATOM 533 O O . LYS A 1 81 ? 0.577 1.911 -23.424 1.00 96.94 81 LYS A O 1
ATOM 538 N N . LEU A 1 82 ? 2.275 2.616 -24.711 1.00 97.38 82 LEU A N 1
ATOM 539 C CA . LEU A 1 82 ? 2.502 3.881 -23.997 1.00 97.38 82 LEU A CA 1
ATOM 540 C C . LEU A 1 82 ? 1.960 5.110 -24.737 1.00 97.38 82 LEU A C 1
ATOM 542 O O . LEU A 1 82 ? 2.108 6.230 -24.255 1.00 97.38 82 LEU A O 1
ATOM 546 N N . GLY A 1 83 ? 1.313 4.908 -25.887 1.00 95.38 83 GLY A N 1
ATOM 547 C CA . GLY A 1 83 ? 0.704 5.984 -26.666 1.00 95.38 83 GLY A CA 1
ATOM 548 C C . GLY A 1 83 ? 1.713 6.905 -27.354 1.00 95.38 83 GLY A C 1
ATOM 549 O O . GLY A 1 83 ? 1.395 8.069 -27.587 1.00 95.38 83 GLY A O 1
ATOM 550 N N . LEU A 1 84 ? 2.920 6.416 -27.672 1.00 97.38 84 LEU A N 1
ATOM 551 C CA . LEU A 1 84 ? 3.895 7.187 -28.448 1.00 97.38 84 LEU A CA 1
ATOM 552 C C . LEU A 1 84 ? 3.347 7.481 -29.855 1.00 97.38 84 LEU A C 1
ATOM 554 O O . LEU A 1 84 ? 3.098 6.563 -30.643 1.00 97.38 84 LEU A O 1
ATOM 558 N N . ASP A 1 85 ? 3.198 8.767 -30.178 1.00 96.69 85 ASP A N 1
ATOM 559 C CA . ASP A 1 85 ? 2.719 9.217 -31.482 1.00 96.69 85 ASP A CA 1
ATOM 560 C C . ASP A 1 85 ? 3.712 8.815 -32.593 1.00 96.69 85 ASP A C 1
ATOM 562 O O . ASP A 1 85 ? 4.920 9.029 -32.448 1.00 96.69 85 ASP A O 1
ATOM 566 N N . PRO A 1 86 ? 3.247 8.261 -33.731 1.00 96.62 86 PRO A N 1
ATOM 567 C CA . PRO A 1 86 ? 4.117 7.912 -34.853 1.00 96.62 86 PRO A CA 1
ATOM 568 C C . PRO A 1 86 ? 4.997 9.062 -35.362 1.00 96.62 86 PRO A C 1
ATOM 570 O O . PRO A 1 86 ? 6.086 8.807 -35.872 1.00 96.62 86 PRO A O 1
ATOM 573 N N . ARG A 1 87 ? 4.546 10.315 -35.225 1.00 97.56 87 ARG A N 1
ATOM 574 C CA . ARG A 1 87 ? 5.292 11.515 -35.637 1.00 97.56 87 ARG A CA 1
ATOM 575 C C . ARG A 1 87 ? 6.493 11.801 -34.733 1.00 97.56 87 ARG A C 1
ATOM 577 O O . ARG A 1 87 ? 7.445 12.426 -35.189 1.00 97.56 87 ARG A O 1
ATOM 584 N N . ASP A 1 88 ? 6.474 11.296 -33.501 1.00 97.81 88 ASP A N 1
ATOM 585 C CA . ASP A 1 88 ? 7.503 11.531 -32.482 1.00 97.81 88 ASP A CA 1
ATOM 586 C C . ASP A 1 88 ? 8.493 10.362 -32.345 1.00 97.81 88 ASP A C 1
ATOM 588 O O . ASP A 1 88 ? 9.394 10.401 -31.503 1.00 97.81 88 ASP A O 1
ATOM 592 N N . VAL A 1 89 ? 8.359 9.318 -33.170 1.00 97.44 89 VAL A N 1
ATOM 593 C CA . VAL A 1 89 ? 9.198 8.109 -33.118 1.00 97.44 89 VAL A CA 1
ATOM 594 C C . VAL A 1 89 ? 10.680 8.434 -33.290 1.00 97.44 89 VAL A C 1
ATOM 596 O O . VAL A 1 89 ? 11.497 8.043 -32.456 1.00 97.44 89 VAL A O 1
ATOM 599 N N . ASP A 1 90 ? 11.035 9.183 -34.334 1.00 96.50 90 ASP A N 1
ATOM 600 C CA . ASP A 1 90 ? 12.436 9.517 -34.606 1.00 96.50 90 ASP A CA 1
ATOM 601 C C . ASP A 1 90 ? 13.003 10.461 -33.546 1.00 96.50 90 ASP A C 1
ATOM 603 O O . ASP A 1 90 ? 14.142 10.301 -33.109 1.00 96.50 90 ASP A O 1
ATOM 607 N N . TRP A 1 91 ? 12.190 11.405 -33.067 1.00 97.81 91 TRP A N 1
ATOM 608 C CA . TRP A 1 91 ? 12.587 12.314 -31.997 1.00 97.81 91 TRP A CA 1
ATOM 609 C C . TRP A 1 91 ? 12.872 11.563 -30.691 1.00 97.81 91 TRP A C 1
ATOM 611 O O . TRP A 1 91 ? 13.919 11.764 -30.075 1.00 97.81 91 TRP A O 1
ATOM 621 N N . THR A 1 92 ? 11.986 10.646 -30.303 1.00 97.75 92 THR A N 1
ATOM 622 C CA . THR A 1 92 ? 12.144 9.798 -29.116 1.00 97.75 92 THR A CA 1
ATOM 623 C C . THR A 1 92 ? 13.364 8.883 -29.243 1.00 97.75 92 THR A C 1
ATOM 625 O O . THR A 1 92 ? 14.156 8.791 -28.304 1.00 97.75 92 THR A O 1
ATOM 628 N N . ARG A 1 93 ? 13.587 8.277 -30.419 1.00 97.38 93 ARG A N 1
ATOM 629 C CA . ARG A 1 93 ? 14.787 7.470 -30.696 1.00 97.38 93 ARG A CA 1
ATOM 630 C C . ARG A 1 93 ? 16.070 8.271 -30.495 1.00 97.38 93 ARG A C 1
ATOM 632 O O . ARG A 1 93 ? 16.967 7.822 -29.788 1.00 97.38 93 ARG A O 1
ATOM 639 N N . ASN A 1 94 ? 16.132 9.481 -31.051 1.00 96.69 94 ASN A N 1
ATOM 640 C CA . ASN A 1 94 ? 17.308 10.346 -30.945 1.00 96.69 94 ASN A CA 1
ATOM 641 C C . ASN A 1 94 ? 17.627 10.723 -29.491 1.00 96.69 94 ASN A C 1
ATOM 643 O O . ASN A 1 94 ? 18.795 10.869 -29.131 1.00 96.69 94 ASN A O 1
ATOM 647 N N . ARG A 1 95 ? 16.609 10.838 -28.629 1.00 97.69 95 ARG A N 1
ATOM 648 C CA . ARG A 1 95 ? 16.819 11.056 -27.190 1.00 97.69 95 ARG A CA 1
ATOM 649 C C . ARG A 1 95 ? 17.469 9.854 -26.511 1.00 97.69 95 ARG A C 1
ATOM 651 O O . ARG A 1 95 ? 18.328 10.065 -25.666 1.00 97.69 95 ARG A O 1
ATOM 658 N N . ILE A 1 96 ? 17.100 8.631 -26.895 1.00 97.06 96 ILE A N 1
ATOM 659 C CA . ILE A 1 96 ? 17.743 7.406 -26.397 1.00 97.06 96 ILE A CA 1
ATOM 660 C C . ILE A 1 96 ? 19.179 7.307 -26.928 1.00 97.06 96 ILE A C 1
ATOM 662 O O . ILE A 1 96 ? 20.091 7.022 -26.162 1.00 97.06 96 ILE A O 1
ATOM 666 N N . PHE A 1 97 ? 19.417 7.615 -28.205 1.00 95.00 97 PHE A N 1
ATOM 667 C CA . PHE A 1 97 ? 20.771 7.629 -28.775 1.00 95.00 97 PHE A CA 1
ATOM 668 C C . PHE A 1 97 ? 21.707 8.597 -28.060 1.00 95.00 97 PHE A C 1
ATOM 670 O O . PHE A 1 97 ? 22.840 8.234 -27.757 1.00 95.00 97 PHE A O 1
ATOM 677 N N . SER A 1 98 ? 21.210 9.784 -27.708 1.00 93.56 98 SER A N 1
ATOM 678 C CA . SER A 1 98 ? 21.971 10.759 -26.927 1.00 93.56 98 SER A CA 1
ATOM 679 C C . SER A 1 98 ? 22.361 10.263 -25.530 1.00 93.56 98 SER A C 1
ATOM 681 O O . SER A 1 98 ? 23.267 10.842 -24.943 1.00 93.56 98 SER A O 1
ATOM 683 N N . MET A 1 99 ? 21.688 9.254 -24.971 1.00 93.25 99 MET A N 1
ATOM 684 C CA . MET A 1 99 ? 22.054 8.684 -23.667 1.00 93.25 99 MET A CA 1
ATOM 685 C C . MET A 1 99 ? 23.256 7.739 -23.755 1.00 93.25 99 MET A C 1
ATOM 687 O O . MET A 1 99 ? 23.919 7.514 -22.750 1.00 93.25 99 MET A O 1
ATOM 691 N N . PHE A 1 100 ? 23.508 7.184 -24.942 1.00 91.62 100 PHE A N 1
ATOM 692 C CA . PHE A 1 100 ? 24.548 6.190 -25.208 1.00 91.62 100 PHE A CA 1
ATOM 693 C C . PHE A 1 100 ? 25.640 6.720 -26.153 1.00 91.62 100 PHE A C 1
ATOM 695 O O . PHE A 1 100 ? 26.429 5.936 -26.671 1.00 91.62 100 PHE A O 1
ATOM 702 N N . ASP A 1 101 ? 25.640 8.027 -26.444 1.00 90.19 101 ASP A N 1
ATOM 703 C CA . ASP A 1 101 ? 26.534 8.679 -27.413 1.00 90.19 101 ASP A CA 1
ATOM 704 C C . ASP A 1 101 ? 26.548 8.013 -28.809 1.00 90.19 101 ASP A C 1
ATOM 706 O O . ASP A 1 101 ? 27.546 8.023 -29.536 1.00 90.19 101 ASP A O 1
ATOM 710 N N . LEU A 1 102 ? 25.407 7.447 -29.221 1.00 89.25 102 LEU A N 1
ATOM 711 C CA . LEU A 1 102 ? 25.257 6.778 -30.514 1.00 89.25 102 LEU A CA 1
ATOM 712 C C . LEU A 1 102 ? 25.103 7.814 -31.636 1.00 89.25 102 LEU A C 1
ATOM 714 O O . LEU A 1 102 ? 24.214 8.665 -31.602 1.00 89.25 102 LEU A O 1
ATOM 718 N N . SER A 1 103 ? 25.966 7.724 -32.651 1.00 86.62 103 SER A N 1
ATOM 719 C CA . SER A 1 103 ? 26.038 8.683 -33.771 1.00 86.62 103 SER A CA 1
ATOM 720 C C . SER A 1 103 ? 25.765 8.076 -35.151 1.00 86.62 103 SER A C 1
ATOM 722 O O . SER A 1 103 ? 25.657 8.805 -36.137 1.00 86.62 103 SER A O 1
ATOM 724 N N . SER A 1 104 ? 25.598 6.758 -35.224 1.00 83.38 104 SER A N 1
ATOM 725 C CA . SER A 1 104 ? 25.105 6.027 -36.390 1.00 83.38 104 SER A CA 1
ATOM 726 C C . SER A 1 104 ? 23.828 5.272 -36.023 1.00 83.38 104 SER A C 1
ATOM 728 O O . SER A 1 104 ? 23.518 5.088 -34.845 1.00 83.38 104 SER A O 1
ATOM 730 N N . TYR A 1 105 ? 23.044 4.897 -37.033 1.00 87.94 105 TYR A N 1
ATOM 731 C CA . TYR A 1 105 ? 21.863 4.052 -36.880 1.00 87.94 105 TYR A CA 1
ATOM 732 C C . TYR A 1 105 ? 21.401 3.548 -38.245 1.00 87.94 105 TYR A C 1
ATOM 734 O O . TYR A 1 105 ? 21.403 4.289 -39.234 1.00 87.94 105 TYR A O 1
ATOM 742 N N . ARG A 1 106 ? 20.939 2.297 -38.283 1.00 81.31 106 ARG A N 1
ATOM 743 C CA . ARG A 1 106 ? 20.182 1.735 -39.400 1.00 81.31 106 ARG A CA 1
ATOM 744 C C . ARG A 1 106 ? 18.902 1.097 -38.873 1.00 81.31 106 ARG A C 1
ATOM 746 O O . ARG A 1 106 ? 18.984 0.348 -37.903 1.00 81.31 106 ARG A O 1
ATOM 753 N N . PRO A 1 107 ? 17.747 1.327 -39.524 1.00 85.38 107 PRO A N 1
ATOM 754 C CA . PRO A 1 107 ? 16.518 0.639 -39.164 1.00 85.38 107 PRO A CA 1
ATOM 755 C C . PRO A 1 107 ? 16.703 -0.873 -39.177 1.00 85.38 107 PRO A C 1
ATOM 757 O O . PRO A 1 107 ? 17.043 -1.452 -40.209 1.00 85.38 107 PRO A O 1
ATOM 760 N N . THR A 1 108 ? 16.460 -1.498 -38.029 1.00 90.56 108 THR A N 1
ATOM 761 C CA . THR A 1 108 ? 16.635 -2.948 -37.861 1.00 90.56 108 THR A CA 1
ATOM 762 C C . THR A 1 108 ? 15.371 -3.727 -38.219 1.00 90.56 108 THR A C 1
ATOM 764 O O . THR A 1 108 ? 15.426 -4.917 -38.521 1.00 90.56 108 THR A O 1
ATOM 767 N N . GLY A 1 109 ? 14.212 -3.057 -38.187 1.00 89.75 109 GLY A N 1
ATOM 768 C CA . GLY A 1 109 ? 12.899 -3.688 -38.336 1.00 89.75 109 GLY A CA 1
ATOM 769 C C . GLY A 1 109 ? 12.472 -4.509 -37.116 1.00 89.75 109 GLY A C 1
ATOM 770 O O . GLY A 1 109 ? 11.461 -5.208 -37.186 1.00 89.75 109 GLY A O 1
ATOM 771 N N . ALA A 1 110 ? 13.222 -4.442 -36.012 1.00 94.19 110 ALA A N 1
ATOM 772 C CA . ALA A 1 110 ? 12.861 -5.108 -34.775 1.00 94.19 110 ALA A CA 1
ATOM 773 C C . ALA A 1 110 ? 11.586 -4.499 -34.171 1.00 94.19 110 ALA A C 1
ATOM 775 O O . ALA A 1 110 ? 11.379 -3.289 -34.171 1.00 94.19 110 ALA A O 1
ATOM 776 N N . THR A 1 111 ? 10.734 -5.365 -33.640 1.00 95.75 111 THR A N 1
ATOM 777 C CA . THR A 1 111 ? 9.452 -5.023 -33.016 1.00 95.75 111 THR A CA 1
ATOM 778 C C . THR A 1 111 ? 9.375 -5.651 -31.628 1.00 95.75 111 THR A C 1
ATOM 780 O O . THR A 1 111 ? 10.149 -6.558 -31.276 1.00 95.75 111 THR A O 1
ATOM 783 N N . ALA A 1 112 ? 8.403 -5.215 -30.828 1.00 92.81 112 ALA A N 1
ATOM 784 C CA . ALA A 1 112 ? 8.164 -5.805 -29.515 1.00 92.81 112 ALA A CA 1
ATOM 785 C C . ALA A 1 112 ? 7.804 -7.301 -29.624 1.00 92.81 112 ALA A C 1
ATOM 787 O O . ALA A 1 112 ? 8.166 -8.086 -28.749 1.00 92.81 112 ALA A O 1
ATOM 788 N N . ASN A 1 113 ? 7.158 -7.719 -30.725 1.00 89.38 113 ASN A N 1
ATOM 789 C CA . ASN A 1 113 ? 6.757 -9.109 -31.007 1.00 89.38 113 ASN A CA 1
ATOM 790 C C . ASN A 1 113 ? 5.951 -9.765 -29.869 1.00 89.38 113 ASN A C 1
ATOM 792 O O . ASN A 1 113 ? 6.068 -10.961 -29.619 1.00 89.38 113 ASN A O 1
ATOM 796 N N . GLY A 1 114 ? 5.141 -8.976 -29.157 1.00 86.88 114 GLY A N 1
ATOM 797 C CA . GLY A 1 114 ? 4.328 -9.453 -28.034 1.00 86.88 114 GLY A CA 1
ATOM 798 C C . GLY A 1 114 ? 5.102 -9.723 -26.739 1.00 86.88 114 GLY A C 1
ATOM 799 O O . GLY A 1 114 ? 4.493 -10.174 -25.772 1.00 86.88 114 GLY A O 1
ATOM 800 N N . ARG A 1 115 ? 6.410 -9.440 -26.695 1.00 91.69 115 ARG A N 1
ATOM 801 C CA . ARG A 1 115 ? 7.218 -9.533 -25.472 1.00 91.69 115 ARG A CA 1
ATOM 802 C C . ARG A 1 115 ? 6.831 -8.445 -24.476 1.00 91.69 115 ARG A C 1
ATOM 804 O O . ARG A 1 115 ? 6.493 -7.329 -24.869 1.00 91.69 115 ARG A O 1
ATOM 811 N N . GLY A 1 116 ? 6.912 -8.775 -23.190 1.00 93.06 116 GLY A N 1
ATOM 812 C CA . GLY A 1 116 ? 6.701 -7.818 -22.105 1.00 93.06 116 GLY A CA 1
ATOM 813 C C . GLY A 1 116 ? 7.883 -6.861 -21.937 1.00 93.06 116 GLY A C 1
ATOM 814 O O . GLY A 1 116 ? 9.010 -7.166 -22.331 1.00 93.06 116 GLY A O 1
ATOM 815 N N . VAL A 1 117 ? 7.637 -5.715 -21.298 1.00 96.38 117 VAL A N 1
ATOM 816 C CA . VAL A 1 117 ? 8.650 -4.663 -21.101 1.00 96.38 117 VAL A CA 1
ATOM 817 C C . VAL A 1 117 ? 9.906 -5.158 -20.370 1.00 96.38 117 VAL A C 1
ATOM 819 O O . VAL A 1 117 ? 11.013 -4.758 -20.723 1.00 96.38 117 VAL A O 1
ATOM 822 N N . ASP A 1 118 ? 9.769 -6.070 -19.402 1.00 95.19 118 ASP A N 1
ATOM 823 C CA . ASP A 1 118 ? 10.905 -6.639 -18.665 1.00 95.19 118 ASP A CA 1
ATOM 824 C C . ASP A 1 118 ? 11.872 -7.414 -19.573 1.00 95.19 118 ASP A C 1
ATOM 826 O O . ASP A 1 118 ? 13.088 -7.296 -19.418 1.00 95.19 118 ASP A O 1
ATOM 830 N N . GLU A 1 119 ? 11.352 -8.167 -20.549 1.00 96.12 119 GLU A N 1
ATOM 831 C CA . GLU A 1 119 ? 12.166 -8.914 -21.517 1.00 96.12 119 GLU A CA 1
ATOM 832 C C . GLU A 1 119 ? 12.880 -7.962 -22.483 1.00 96.12 119 GLU A C 1
ATOM 834 O O . GLU A 1 119 ? 14.076 -8.108 -22.738 1.00 96.12 119 GLU A O 1
ATOM 839 N N . LEU A 1 120 ? 12.174 -6.933 -22.963 1.00 97.88 120 LEU A N 1
ATOM 840 C CA . LEU A 1 120 ? 12.751 -5.910 -23.838 1.00 97.88 120 LEU A CA 1
ATOM 841 C C . LEU A 1 120 ? 13.884 -5.142 -23.139 1.00 97.88 120 LEU A C 1
ATOM 843 O O . LEU A 1 120 ? 14.944 -4.920 -23.724 1.00 97.88 120 LEU A O 1
ATOM 847 N N . LEU A 1 121 ? 13.698 -4.787 -21.865 1.00 97.44 121 LEU A N 1
ATOM 848 C CA . LEU A 1 121 ? 14.725 -4.127 -21.059 1.00 97.44 121 LEU A CA 1
ATOM 849 C C . LEU A 1 121 ? 15.870 -5.065 -20.671 1.00 97.44 121 LEU A C 1
ATOM 851 O O . LEU A 1 121 ? 17.010 -4.617 -20.562 1.00 97.44 121 LEU A O 1
ATOM 855 N N . ALA A 1 122 ? 15.608 -6.354 -20.445 1.00 96.50 122 ALA A N 1
ATOM 856 C CA . ALA A 1 122 ? 16.667 -7.340 -20.249 1.00 96.50 122 ALA A CA 1
ATOM 857 C C . ALA A 1 122 ? 17.559 -7.430 -21.491 1.00 96.50 122 ALA A C 1
ATOM 859 O O . ALA A 1 122 ? 18.776 -7.317 -21.354 1.00 96.50 122 ALA A O 1
ATOM 860 N N . ARG A 1 123 ? 16.955 -7.512 -22.684 1.00 96.69 123 ARG A N 1
ATOM 861 C CA . ARG A 1 123 ? 17.693 -7.537 -23.948 1.00 96.69 123 ARG A CA 1
ATOM 862 C C . ARG A 1 123 ? 18.502 -6.264 -24.164 1.00 96.69 123 ARG A C 1
ATOM 864 O O . ARG A 1 123 ? 19.685 -6.372 -24.447 1.00 96.69 123 ARG A O 1
ATOM 871 N N . LEU A 1 124 ? 17.902 -5.082 -23.971 1.00 97.12 124 LEU A N 1
ATOM 872 C CA . LEU A 1 124 ? 18.627 -3.811 -24.081 1.00 97.12 124 LEU A CA 1
ATOM 873 C C . LEU A 1 124 ? 19.854 -3.791 -23.165 1.00 97.12 124 LEU A C 1
ATOM 875 O O . LEU A 1 124 ? 20.933 -3.400 -23.602 1.00 97.12 124 LEU A O 1
ATOM 879 N N . ARG A 1 125 ? 19.692 -4.207 -21.902 1.00 96.75 125 ARG A N 1
ATOM 880 C CA . ARG A 1 125 ? 20.797 -4.220 -20.938 1.00 96.75 125 ARG A CA 1
ATOM 881 C C . ARG A 1 125 ? 21.897 -5.187 -21.349 1.00 96.75 125 ARG A C 1
ATOM 883 O O . ARG A 1 125 ? 23.055 -4.797 -21.343 1.00 96.75 125 ARG A O 1
ATOM 890 N N . GLU A 1 126 ? 21.539 -6.408 -21.730 1.00 96.06 126 GLU A N 1
ATOM 891 C CA . GLU A 1 126 ? 22.490 -7.417 -22.202 1.00 96.06 126 GLU A CA 1
ATOM 892 C C . GLU A 1 126 ? 23.308 -6.895 -23.392 1.00 96.06 126 GLU A C 1
ATOM 894 O O . GLU A 1 126 ? 24.537 -6.886 -23.338 1.00 96.06 126 GLU A O 1
ATOM 899 N N . THR A 1 127 ? 22.635 -6.395 -24.432 1.00 95.00 127 THR A N 1
ATOM 900 C CA . THR A 1 127 ? 23.299 -5.936 -25.659 1.00 95.00 127 THR A CA 1
ATOM 901 C C . THR A 1 127 ? 24.128 -4.679 -25.423 1.00 95.00 127 THR A C 1
ATOM 903 O O . THR A 1 127 ? 25.228 -4.558 -25.947 1.00 95.00 127 THR A O 1
ATOM 906 N N . ALA A 1 128 ? 23.642 -3.740 -24.605 1.00 93.31 128 ALA A N 1
ATOM 907 C CA . ALA A 1 128 ? 24.355 -2.494 -24.339 1.00 93.31 128 ALA A CA 1
ATOM 908 C C . ALA A 1 128 ? 25.587 -2.700 -23.443 1.00 93.31 128 ALA A C 1
ATOM 910 O O . ALA A 1 128 ? 26.617 -2.073 -23.683 1.00 93.31 128 ALA A O 1
ATOM 911 N N . VAL A 1 129 ? 25.522 -3.617 -22.471 1.00 92.94 129 VAL A N 1
ATOM 912 C CA . VAL A 1 129 ? 26.694 -4.038 -21.684 1.00 92.94 129 VAL A CA 1
ATOM 913 C C . VAL A 1 129 ? 27.699 -4.768 -22.576 1.00 92.94 129 VAL A C 1
ATOM 915 O O . VAL A 1 129 ? 28.889 -4.469 -22.527 1.00 92.94 129 VAL A O 1
ATOM 918 N N . ALA A 1 130 ? 27.238 -5.676 -23.443 1.00 89.94 130 ALA A N 1
ATOM 919 C CA . ALA A 1 130 ? 28.104 -6.368 -24.401 1.00 89.94 130 ALA A CA 1
ATOM 920 C C . ALA A 1 130 ? 28.772 -5.407 -25.406 1.00 89.94 130 ALA A C 1
ATOM 922 O O . ALA A 1 130 ? 29.884 -5.664 -25.867 1.00 89.94 130 ALA A O 1
ATOM 923 N N . ALA A 1 131 ? 28.120 -4.287 -25.726 1.00 88.06 131 ALA A N 1
ATOM 924 C CA . ALA A 1 131 ? 28.665 -3.205 -26.546 1.00 88.06 131 ALA A CA 1
ATOM 925 C C . ALA A 1 131 ? 29.563 -2.224 -25.769 1.00 88.06 131 ALA A C 1
ATOM 927 O O . ALA A 1 131 ? 30.140 -1.324 -26.377 1.00 88.06 131 ALA A O 1
ATOM 928 N N . GLY A 1 132 ? 29.698 -2.381 -24.447 1.00 89.69 132 GLY A N 1
ATOM 929 C CA . GLY A 1 132 ? 30.501 -1.498 -23.600 1.00 89.69 132 GLY A CA 1
ATOM 930 C C . GLY A 1 132 ? 29.908 -0.097 -23.414 1.00 89.69 132 GLY A C 1
ATOM 931 O O . GLY A 1 132 ? 30.657 0.842 -23.160 1.00 89.69 132 GLY A O 1
ATOM 932 N N . LEU A 1 133 ? 28.586 0.061 -23.562 1.00 89.69 133 LEU A N 1
ATOM 933 C CA . LEU A 1 133 ? 27.905 1.355 -23.421 1.00 89.69 133 LEU A CA 1
ATOM 934 C C . LEU A 1 133 ? 27.697 1.764 -21.957 1.00 89.69 133 LEU A C 1
ATOM 936 O O . LEU A 1 133 ? 27.583 2.953 -21.674 1.00 89.69 133 LEU A O 1
ATOM 940 N N . PHE A 1 134 ? 27.620 0.797 -21.040 1.00 92.56 134 PHE A N 1
ATOM 941 C CA . PHE A 1 134 ? 27.579 1.011 -19.590 1.00 92.56 134 PHE A CA 1
ATOM 942 C C . PHE A 1 134 ? 27.877 -0.300 -18.837 1.00 92.56 134 PHE A C 1
ATOM 944 O O . PHE A 1 134 ? 27.816 -1.385 -19.423 1.00 92.56 134 PHE A O 1
ATOM 951 N N . ASP A 1 135 ? 28.163 -0.208 -17.537 1.00 92.81 135 ASP A N 1
ATOM 952 C CA . ASP A 1 135 ? 28.460 -1.366 -16.686 1.00 92.81 135 ASP A CA 1
ATOM 953 C C . ASP A 1 135 ? 27.186 -2.084 -16.215 1.00 92.81 135 ASP A C 1
ATOM 955 O O . ASP A 1 135 ? 26.171 -1.465 -15.915 1.00 92.81 135 ASP A O 1
ATOM 959 N N . ALA A 1 136 ? 27.217 -3.413 -16.072 1.00 91.69 136 ALA A N 1
ATOM 960 C CA . ALA A 1 136 ? 26.020 -4.200 -15.738 1.00 91.69 136 ALA A CA 1
ATOM 961 C C . ALA A 1 136 ? 25.263 -3.715 -14.477 1.00 91.69 136 ALA A C 1
ATOM 963 O O . ALA A 1 136 ? 24.037 -3.846 -14.401 1.00 91.69 136 ALA A O 1
ATOM 964 N N . GLU A 1 137 ? 25.976 -3.128 -13.513 1.00 92.94 137 GLU A N 1
ATOM 965 C CA . GLU A 1 137 ? 25.422 -2.548 -12.285 1.00 92.94 137 GLU A CA 1
ATOM 966 C C . GLU A 1 137 ? 24.555 -1.298 -12.510 1.00 92.94 137 GLU A C 1
ATOM 968 O O . GLU A 1 137 ? 23.590 -1.087 -11.772 1.00 92.94 137 GLU A O 1
ATOM 973 N N . ASP A 1 138 ? 24.803 -0.534 -13.577 1.00 92.25 138 ASP A N 1
ATOM 974 C CA . ASP A 1 138 ? 24.013 0.645 -13.953 1.00 92.25 138 ASP A CA 1
ATOM 975 C C . ASP A 1 138 ? 22.713 0.281 -14.684 1.00 92.25 138 ASP A C 1
ATOM 977 O O . ASP A 1 138 ? 21.835 1.127 -14.887 1.00 92.25 138 ASP A O 1
ATOM 981 N N . GLY A 1 139 ? 22.536 -0.993 -15.047 1.00 93.06 139 GLY A N 1
ATOM 982 C CA . GLY A 1 139 ? 21.391 -1.483 -15.812 1.00 93.06 139 GLY A CA 1
ATOM 983 C C . GLY A 1 139 ? 20.019 -1.032 -15.287 1.00 93.06 139 GLY A C 1
ATOM 984 O O . GLY A 1 139 ? 19.189 -0.608 -16.095 1.00 93.06 139 GLY A O 1
ATOM 985 N N . PRO A 1 140 ? 19.725 -1.091 -13.972 1.00 91.06 140 PRO A N 1
ATOM 986 C CA . PRO A 1 140 ? 18.468 -0.580 -13.424 1.00 91.06 140 PRO A CA 1
ATOM 987 C C . PRO A 1 140 ? 18.265 0.929 -13.628 1.00 91.06 140 PRO A C 1
ATOM 989 O O . PRO A 1 140 ? 17.146 1.358 -13.912 1.00 91.06 140 PRO A O 1
ATOM 992 N N . VAL A 1 141 ? 19.328 1.731 -13.508 1.00 93.44 141 VAL A N 1
ATOM 993 C CA . VAL A 1 141 ? 19.275 3.189 -13.703 1.00 93.44 141 VAL A CA 1
ATOM 994 C C . VAL A 1 141 ? 19.053 3.513 -15.178 1.00 93.44 141 VAL A C 1
ATOM 996 O O . VAL A 1 141 ? 18.174 4.311 -15.501 1.00 93.44 141 VAL A O 1
ATOM 999 N N . VAL A 1 142 ? 19.785 2.852 -16.077 1.00 95.44 142 VAL A N 1
ATOM 1000 C CA . VAL A 1 142 ? 19.614 3.000 -17.531 1.00 95.44 142 VAL A CA 1
ATOM 1001 C C . VAL A 1 142 ? 18.200 2.607 -17.959 1.00 95.44 142 VAL A C 1
ATOM 1003 O O . VAL A 1 142 ? 17.572 3.319 -18.742 1.00 95.44 142 VAL A O 1
ATOM 1006 N N . ALA A 1 143 ? 17.650 1.524 -17.403 1.00 95.94 143 ALA A N 1
ATOM 1007 C CA . ALA A 1 143 ? 16.277 1.113 -17.679 1.00 95.94 143 ALA A CA 1
ATOM 1008 C C . ALA A 1 143 ? 15.245 2.185 -17.269 1.00 95.94 143 ALA A C 1
ATOM 1010 O O . ALA A 1 143 ? 14.342 2.474 -18.054 1.00 95.94 143 ALA A O 1
ATOM 1011 N N . ASP A 1 144 ? 15.384 2.817 -16.092 1.00 96.31 144 ASP A N 1
ATOM 1012 C CA . ASP A 1 144 ? 14.525 3.949 -15.687 1.00 96.31 144 ASP A CA 1
ATOM 1013 C C . ASP A 1 144 ? 14.684 5.153 -16.626 1.00 96.31 144 ASP A C 1
ATOM 1015 O O . ASP A 1 144 ? 13.699 5.798 -16.978 1.00 96.31 144 ASP A O 1
ATOM 1019 N N . GLN A 1 145 ? 15.906 5.450 -17.074 1.00 97.44 145 GLN A N 1
ATOM 1020 C CA . GLN A 1 145 ? 16.155 6.549 -18.007 1.00 97.44 145 GLN A CA 1
ATOM 1021 C C . GLN A 1 145 ? 15.487 6.321 -19.366 1.00 97.44 145 GLN A C 1
ATOM 1023 O O . GLN A 1 145 ? 14.754 7.196 -19.832 1.00 97.44 145 GLN A O 1
ATOM 1028 N N . VAL A 1 146 ? 15.688 5.147 -19.972 1.00 98.31 146 VAL A N 1
ATOM 1029 C CA . VAL A 1 146 ? 15.113 4.813 -21.283 1.00 98.31 146 VAL A CA 1
ATOM 1030 C C . VAL A 1 146 ? 13.590 4.776 -21.202 1.00 98.31 146 VAL A C 1
ATOM 1032 O O . VAL A 1 146 ? 12.917 5.431 -21.997 1.00 98.31 146 VAL A O 1
ATOM 1035 N N . MET A 1 147 ? 13.023 4.103 -20.198 1.00 98.25 147 MET A N 1
ATOM 1036 C CA . MET A 1 147 ? 11.568 4.077 -20.021 1.00 98.25 147 MET A CA 1
ATOM 1037 C C . MET A 1 147 ? 10.992 5.445 -19.652 1.00 98.25 147 MET A C 1
ATOM 1039 O O . MET A 1 147 ? 9.858 5.752 -20.014 1.00 98.25 147 MET A O 1
ATOM 1043 N N . GLY A 1 148 ? 11.767 6.298 -18.984 1.00 97.88 148 GLY A N 1
ATOM 1044 C CA . GLY A 1 148 ? 11.413 7.690 -18.736 1.00 97.88 148 GLY A CA 1
ATOM 1045 C C . GLY A 1 148 ? 11.247 8.503 -20.020 1.00 97.88 148 GLY A C 1
ATOM 1046 O O . GLY A 1 148 ? 10.319 9.305 -20.111 1.00 97.88 148 GLY A O 1
ATOM 1047 N N . VAL A 1 149 ? 12.109 8.272 -21.018 1.00 98.06 149 VAL A N 1
ATOM 1048 C CA . VAL A 1 149 ? 12.006 8.881 -22.356 1.00 98.06 149 VAL A CA 1
ATOM 1049 C C . VAL A 1 149 ? 10.799 8.342 -23.127 1.00 98.06 149 VAL A C 1
ATOM 1051 O O . VAL A 1 149 ? 10.126 9.114 -23.804 1.00 98.06 149 VAL A O 1
ATOM 1054 N N . LEU A 1 150 ? 10.514 7.044 -23.004 1.00 98.44 150 LEU A N 1
ATOM 1055 C CA . LEU A 1 150 ? 9.404 6.372 -23.692 1.00 98.44 150 LEU A CA 1
ATOM 1056 C C . LEU A 1 150 ? 8.028 6.628 -23.056 1.00 98.44 150 LEU A C 1
ATOM 1058 O O . LEU A 1 150 ? 7.002 6.425 -23.700 1.00 98.44 150 LEU A O 1
ATOM 1062 N N . SER A 1 151 ? 7.992 7.043 -21.791 1.00 98.06 151 SER A N 1
ATOM 1063 C CA . SER A 1 151 ? 6.751 7.307 -21.064 1.00 98.06 151 SER A CA 1
ATOM 1064 C C . SER A 1 151 ? 6.111 8.622 -21.513 1.00 98.06 151 SER A C 1
ATOM 1066 O O . SER A 1 151 ? 6.761 9.668 -21.523 1.00 98.06 151 SER A O 1
ATOM 1068 N N . ALA A 1 152 ? 4.801 8.608 -21.761 1.00 97.69 152 ALA A N 1
ATOM 1069 C CA . ALA A 1 152 ? 4.016 9.800 -22.061 1.00 97.69 152 ALA A CA 1
ATOM 1070 C C . ALA A 1 152 ? 4.124 10.864 -20.953 1.00 97.69 152 ALA A C 1
ATOM 1072 O O . ALA A 1 152 ? 4.375 10.553 -19.785 1.00 97.69 152 ALA A O 1
ATOM 1073 N N . ALA A 1 153 ? 3.943 12.137 -21.306 1.00 97.06 153 ALA A N 1
ATOM 1074 C CA . ALA A 1 153 ? 3.970 13.240 -20.345 1.00 97.06 153 ALA A CA 1
ATOM 1075 C C . ALA A 1 153 ? 2.780 13.171 -19.361 1.00 97.06 153 ALA A C 1
ATOM 1077 O O . ALA A 1 153 ? 1.727 12.651 -19.736 1.00 97.06 153 ALA A O 1
ATOM 1078 N N . PRO A 1 154 ? 2.890 13.742 -18.143 1.00 97.25 154 PRO A N 1
ATOM 1079 C CA . PRO A 1 154 ? 1.798 13.735 -17.165 1.00 97.25 154 PRO A CA 1
ATOM 1080 C C . PRO A 1 154 ? 0.460 14.239 -17.716 1.00 97.25 154 PRO A C 1
ATOM 1082 O O . PRO A 1 154 ? -0.568 13.603 -17.517 1.00 97.25 154 PRO A O 1
ATOM 1085 N N . SER A 1 155 ? 0.466 15.318 -18.505 1.00 97.38 155 SER A N 1
ATOM 1086 C CA . SER A 1 155 ? -0.753 15.852 -19.129 1.00 97.38 155 SER A CA 1
ATOM 1087 C C . SER A 1 155 ? -1.430 14.857 -20.076 1.00 97.38 155 SER A C 1
ATOM 1089 O O . SER A 1 155 ? -2.653 14.758 -20.087 1.00 97.38 155 SER A O 1
ATOM 1091 N N . ALA A 1 156 ? -0.660 14.082 -20.843 1.00 97.00 156 ALA A N 1
ATOM 1092 C CA . ALA A 1 156 ? -1.204 13.053 -21.724 1.00 97.00 156 ALA A CA 1
ATOM 1093 C C . ALA A 1 156 ? -1.834 11.902 -20.924 1.00 97.00 156 ALA A C 1
ATOM 1095 O O . ALA A 1 156 ? -2.910 11.427 -21.288 1.00 97.00 156 ALA A O 1
ATOM 1096 N N . ILE A 1 157 ? -1.210 11.505 -19.806 1.00 98.06 157 ILE A N 1
ATOM 1097 C CA . ILE A 1 157 ? -1.764 10.499 -18.889 1.00 98.06 157 ILE A CA 1
ATOM 1098 C C . ILE A 1 157 ? -3.089 10.969 -18.305 1.00 98.06 157 ILE A C 1
ATOM 1100 O O . ILE A 1 157 ? -4.081 10.249 -18.384 1.00 98.06 157 ILE A O 1
ATOM 1104 N N . GLN A 1 158 ? -3.122 12.186 -17.768 1.00 97.50 158 GLN A N 1
ATOM 1105 C CA . GLN A 1 158 ? -4.314 12.744 -17.137 1.00 97.50 158 GLN A CA 1
ATOM 1106 C C . GLN A 1 158 ? -5.453 12.925 -18.148 1.00 97.50 158 GLN A C 1
ATOM 1108 O O . GLN A 1 158 ? -6.573 12.494 -17.887 1.00 97.50 158 GLN A O 1
ATOM 1113 N N . ASN A 1 159 ? -5.162 13.453 -19.343 1.00 96.62 159 ASN A N 1
ATOM 1114 C CA . ASN A 1 159 ? -6.155 13.585 -20.412 1.00 96.62 159 ASN A CA 1
ATOM 1115 C C . ASN A 1 159 ? -6.731 12.225 -20.822 1.00 96.62 159 ASN A C 1
ATOM 1117 O O . ASN A 1 159 ? -7.945 12.089 -20.993 1.00 96.62 159 ASN A O 1
ATOM 1121 N N . ARG A 1 160 ? -5.877 11.203 -20.966 1.00 95.88 160 ARG A N 1
ATOM 1122 C CA . ARG A 1 160 ? -6.323 9.858 -21.337 1.00 95.88 160 ARG A CA 1
ATOM 1123 C C . ARG A 1 160 ? -7.147 9.210 -20.227 1.00 95.88 160 ARG A C 1
ATOM 1125 O O . ARG A 1 160 ? -8.192 8.644 -20.535 1.00 95.88 160 ARG A O 1
ATOM 1132 N N . PHE A 1 161 ? -6.730 9.352 -18.969 1.00 96.62 161 PHE A N 1
ATOM 1133 C CA . PHE A 1 161 ? -7.490 8.891 -17.807 1.00 96.62 161 PHE A CA 1
ATOM 1134 C C . PHE A 1 161 ? -8.896 9.499 -17.796 1.00 96.62 161 PHE A C 1
ATOM 1136 O O . PHE A 1 161 ? -9.879 8.765 -17.786 1.00 96.62 161 PHE A O 1
ATOM 1143 N N . SER A 1 162 ? -8.999 10.831 -17.888 1.00 95.12 162 SER A N 1
ATOM 1144 C CA . SER A 1 162 ? -10.287 11.534 -17.910 1.00 95.12 162 SER A CA 1
ATOM 1145 C C . SER A 1 162 ? -11.151 11.150 -19.111 1.00 95.12 162 SER A C 1
ATOM 1147 O O . SER A 1 162 ? -12.368 11.066 -18.985 1.00 95.12 162 SER A O 1
ATOM 1149 N N . THR A 1 163 ? -10.542 10.894 -20.271 1.00 94.31 163 THR A N 1
ATOM 1150 C CA . THR A 1 163 ? -11.274 10.426 -21.458 1.00 94.31 163 THR A CA 1
ATOM 1151 C C . THR A 1 163 ? -11.918 9.066 -21.197 1.00 94.31 163 THR A C 1
ATOM 1153 O O . THR A 1 163 ? -13.114 8.905 -21.429 1.00 94.31 163 THR A O 1
ATOM 1156 N N . ILE A 1 164 ? -11.153 8.101 -20.675 1.00 93.81 164 ILE A N 1
ATOM 1157 C CA . ILE A 1 164 ? -11.657 6.754 -20.358 1.00 93.81 164 ILE A CA 1
ATOM 1158 C C . ILE A 1 164 ? -12.717 6.821 -19.255 1.00 93.81 164 ILE A C 1
ATOM 1160 O O . ILE A 1 164 ? -13.728 6.131 -19.326 1.00 93.81 164 ILE A O 1
ATOM 1164 N N . GLU A 1 165 ? -12.526 7.683 -18.259 1.00 91.19 165 GLU A N 1
ATOM 1165 C CA . GLU A 1 165 ? -13.482 7.846 -17.167 1.00 91.19 165 GLU A CA 1
ATOM 1166 C C . GLU A 1 165 ? -14.843 8.382 -17.643 1.00 91.19 165 GLU A C 1
ATOM 1168 O O . GLU A 1 165 ? -15.886 7.908 -17.193 1.00 91.19 165 GLU A O 1
ATOM 1173 N N . ARG A 1 166 ? -14.858 9.322 -18.595 1.00 89.19 166 ARG A N 1
ATOM 1174 C CA . ARG A 1 166 ? -16.103 9.862 -19.172 1.00 89.19 166 ARG A CA 1
ATOM 1175 C C . ARG A 1 166 ? -16.767 8.902 -20.158 1.00 89.19 166 ARG A C 1
ATOM 1177 O O . ARG A 1 166 ? -17.971 8.693 -20.090 1.00 89.19 166 ARG A O 1
ATOM 1184 N N . SER A 1 167 ? -15.989 8.300 -21.057 1.00 79.94 167 SER A N 1
ATOM 1185 C CA . SER A 1 167 ? -16.514 7.520 -22.194 1.00 79.94 167 SER A CA 1
ATOM 1186 C C . SER A 1 167 ? -16.619 6.006 -21.951 1.00 79.94 167 SER A C 1
ATOM 1188 O O . SER A 1 167 ? -17.241 5.298 -22.743 1.00 79.94 167 SER A O 1
ATOM 1190 N N . GLY A 1 168 ? -16.041 5.489 -20.859 1.00 66.12 168 GLY A N 1
ATOM 1191 C CA . GLY A 1 168 ? -15.815 4.052 -20.673 1.00 66.12 168 GLY A CA 1
ATOM 1192 C C . GLY A 1 168 ? -14.780 3.503 -21.666 1.00 66.12 168 GLY A C 1
ATOM 1193 O O . GLY A 1 168 ? -14.187 4.240 -22.451 1.00 66.12 168 GLY A O 1
ATOM 1194 N N . ASN A 1 169 ? -14.547 2.186 -21.684 1.00 55.16 169 ASN A N 1
ATOM 1195 C CA . ASN A 1 169 ? -13.631 1.574 -22.668 1.00 55.16 169 ASN A CA 1
ATOM 1196 C C . ASN A 1 169 ? -14.209 1.471 -24.106 1.00 55.16 169 ASN A C 1
ATOM 1198 O O . ASN A 1 169 ? -13.712 0.707 -24.936 1.00 55.16 169 ASN A O 1
ATOM 1202 N N . THR A 1 170 ? -15.279 2.204 -24.412 1.00 47.31 170 THR A N 1
ATOM 1203 C CA . THR A 1 170 ? -15.855 2.318 -25.754 1.00 47.31 170 THR A CA 1
ATOM 1204 C C . THR A 1 170 ? -15.340 3.587 -26.415 1.00 47.31 170 THR A C 1
ATOM 1206 O O . THR A 1 170 ? -15.806 4.681 -26.124 1.00 47.31 170 THR A O 1
ATOM 1209 N N . VAL A 1 171 ? -14.376 3.435 -27.324 1.00 43.97 171 VAL A N 1
ATOM 1210 C CA . VAL A 1 171 ? -13.988 4.504 -28.251 1.00 43.97 171 VAL A CA 1
ATOM 1211 C C . VAL A 1 171 ? -15.103 4.625 -29.287 1.00 43.97 171 VAL A C 1
ATOM 1213 O O . VAL A 1 171 ? -15.146 3.857 -30.246 1.00 43.97 171 VAL A O 1
ATOM 1216 N N . THR A 1 172 ? -16.044 5.535 -29.073 1.00 41.25 172 THR A N 1
ATOM 1217 C CA . THR A 1 172 ? -16.856 6.075 -30.165 1.00 41.25 172 THR A CA 1
ATOM 1218 C C . THR A 1 172 ? -16.271 7.431 -30.522 1.00 41.25 172 THR A C 1
ATOM 1220 O O . THR A 1 172 ? -16.150 8.280 -29.646 1.00 41.25 172 THR A O 1
ATOM 1223 N N . ASP A 1 173 ? -15.906 7.623 -31.791 1.00 42.78 173 ASP A N 1
ATOM 1224 C CA . ASP A 1 173 ? -15.387 8.879 -32.367 1.00 42.78 173 ASP A CA 1
ATOM 1225 C C . ASP A 1 173 ? -16.423 10.030 -32.376 1.00 42.78 173 ASP A C 1
ATOM 1227 O O . ASP A 1 173 ? -16.274 10.999 -33.117 1.00 42.78 173 ASP A O 1
ATOM 1231 N N . ASP A 1 174 ? -17.483 9.928 -31.573 1.00 42.16 174 ASP A N 1
ATOM 1232 C CA . ASP A 1 174 ? -18.503 10.957 -31.441 1.00 42.16 174 ASP A CA 1
ATOM 1233 C C . ASP A 1 174 ? -18.217 11.767 -30.170 1.00 42.16 174 ASP A C 1
ATOM 1235 O O . ASP A 1 174 ? -18.451 11.307 -29.049 1.00 42.16 174 ASP A O 1
ATOM 1239 N N . ASP A 1 175 ? -17.684 12.975 -30.386 1.00 42.34 175 ASP A N 1
ATOM 1240 C CA . ASP A 1 175 ? -17.582 14.098 -29.444 1.00 42.34 175 ASP A CA 1
ATOM 1241 C C . ASP A 1 175 ? -18.988 14.544 -28.981 1.00 42.34 175 ASP A C 1
ATOM 1243 O O . ASP A 1 175 ? -19.439 15.649 -29.287 1.00 42.34 175 ASP A O 1
ATOM 1247 N N . ASP A 1 176 ? -19.730 13.679 -28.291 1.00 43.22 176 ASP A N 1
ATOM 1248 C CA . ASP A 1 176 ? -20.941 14.101 -27.593 1.00 43.22 176 ASP A CA 1
ATOM 1249 C C . ASP A 1 176 ? -20.533 14.531 -26.179 1.00 43.22 176 ASP A C 1
ATOM 1251 O O . ASP A 1 176 ? -20.072 13.713 -25.376 1.00 43.22 176 ASP A O 1
ATOM 1255 N N . ASP A 1 177 ? -20.654 15.838 -25.919 1.00 45.47 177 ASP A N 1
ATOM 1256 C CA . ASP A 1 177 ? -20.391 16.560 -24.665 1.00 45.47 177 ASP A CA 1
ATOM 1257 C C . ASP A 1 177 ? -21.277 16.037 -23.515 1.00 45.47 177 ASP A C 1
ATOM 1259 O O . ASP A 1 177 ? -22.152 16.726 -22.982 1.00 45.47 177 ASP A O 1
ATOM 1263 N N . ASN A 1 178 ? -21.087 14.782 -23.121 1.00 45.97 178 ASN A N 1
ATOM 1264 C CA . ASN A 1 178 ? -21.727 14.214 -21.954 1.00 45.97 178 ASN A CA 1
ATOM 1265 C C . ASN A 1 178 ? -20.800 14.427 -20.751 1.00 45.97 178 ASN A C 1
ATOM 1267 O O . ASN A 1 178 ? -19.830 13.698 -20.554 1.00 45.97 178 ASN A O 1
ATOM 1271 N N . ASP A 1 179 ? -21.126 15.416 -19.916 1.00 51.44 179 ASP A N 1
ATOM 1272 C CA . ASP A 1 179 ? -20.460 15.707 -18.632 1.00 51.44 179 ASP A CA 1
ATOM 1273 C C . ASP A 1 179 ? -20.599 14.566 -17.589 1.00 51.44 179 ASP A C 1
ATOM 1275 O O . ASP A 1 179 ? -20.161 14.694 -16.443 1.00 51.44 179 ASP A O 1
ATOM 1279 N N . GLY A 1 180 ? -21.225 13.440 -17.950 1.00 56.12 180 GLY A N 1
ATOM 1280 C CA . GLY A 1 180 ? -21.427 12.279 -17.085 1.00 56.12 180 GLY A CA 1
ATOM 1281 C C . GLY A 1 180 ? -20.286 11.257 -17.146 1.00 56.12 180 GLY A C 1
ATOM 1282 O O . GLY A 1 180 ? -19.802 10.904 -18.215 1.00 56.12 180 GLY A O 1
ATOM 1283 N N . ILE A 1 181 ? -19.897 10.721 -15.986 1.00 63.69 181 ILE A N 1
ATOM 1284 C CA . ILE A 1 181 ? -19.007 9.553 -15.869 1.00 63.69 181 ILE A CA 1
ATOM 1285 C C . ILE A 1 181 ? -19.762 8.304 -16.355 1.00 63.69 181 ILE A C 1
ATOM 1287 O O . ILE A 1 181 ? -20.895 8.058 -15.931 1.00 63.69 181 ILE A O 1
ATOM 1291 N N . ALA A 1 182 ? -19.147 7.495 -17.226 1.00 71.56 182 ALA A N 1
ATOM 1292 C CA . ALA A 1 182 ? -19.721 6.215 -17.647 1.00 71.56 182 ALA A CA 1
ATOM 1293 C C . ALA A 1 182 ? -19.935 5.290 -16.433 1.00 71.56 182 ALA A C 1
ATOM 1295 O O . ALA A 1 182 ? -19.161 5.327 -15.482 1.00 71.56 182 ALA A O 1
ATOM 1296 N N . ALA A 1 183 ? -20.932 4.398 -16.466 1.00 70.00 183 ALA A N 1
ATOM 1297 C CA . ALA A 1 183 ? -21.321 3.585 -15.299 1.00 70.00 183 ALA A CA 1
ATOM 1298 C C . ALA A 1 183 ? -20.166 2.801 -14.623 1.00 70.00 183 ALA A C 1
ATOM 1300 O O . ALA A 1 183 ? -20.229 2.552 -13.425 1.00 70.00 183 ALA A O 1
ATOM 1301 N N . ASN A 1 184 ? -19.112 2.447 -15.373 1.00 81.19 184 ASN A N 1
ATOM 1302 C CA . ASN A 1 184 ? -17.882 1.819 -14.865 1.00 81.19 184 ASN A CA 1
ATOM 1303 C C . ASN A 1 184 ? -16.608 2.626 -15.195 1.00 81.19 184 ASN A C 1
ATOM 1305 O O . ASN A 1 184 ? -15.501 2.094 -15.115 1.00 81.19 184 ASN A O 1
ATOM 1309 N N . GLY A 1 185 ? -16.747 3.896 -15.582 1.00 89.62 185 GLY A N 1
ATOM 1310 C CA . GLY A 1 185 ? -15.675 4.713 -16.150 1.00 89.62 185 GLY A CA 1
ATOM 1311 C C . GLY A 1 185 ? -14.466 4.865 -15.230 1.00 89.62 185 GLY A C 1
ATOM 1312 O O . GLY A 1 185 ? -13.336 4.661 -15.670 1.00 89.62 185 GLY A O 1
ATOM 1313 N N . GLY A 1 186 ? -14.683 5.128 -13.937 1.00 92.88 186 GLY A N 1
ATOM 1314 C CA . GLY A 1 186 ? -13.591 5.221 -12.959 1.00 92.88 186 GLY A CA 1
ATOM 1315 C C . GLY A 1 186 ? -12.785 3.920 -12.849 1.00 92.88 186 GLY A C 1
ATOM 1316 O O . GLY A 1 186 ? -11.555 3.939 -12.826 1.00 92.88 186 GLY A O 1
ATOM 1317 N N . MET A 1 187 ? -13.464 2.769 -12.863 1.00 94.62 187 MET A N 1
ATOM 1318 C CA . MET A 1 187 ? -12.814 1.454 -12.810 1.00 94.62 187 MET A CA 1
ATOM 1319 C C . MET A 1 187 ? -12.056 1.128 -14.104 1.00 94.62 187 MET A C 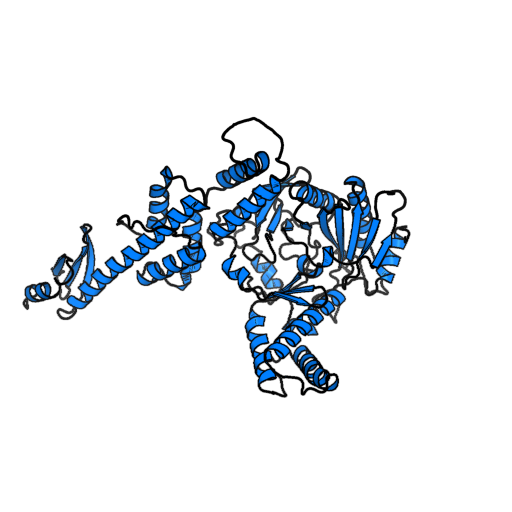1
ATOM 1321 O O . MET A 1 187 ? -10.953 0.579 -14.049 1.00 94.62 187 MET A O 1
ATOM 1325 N N . ASP A 1 188 ? -12.613 1.486 -15.263 1.00 95.25 188 ASP A N 1
ATOM 1326 C CA . ASP A 1 188 ? -11.940 1.345 -16.558 1.00 95.25 188 ASP A CA 1
ATOM 1327 C C . ASP A 1 188 ? -10.668 2.199 -16.626 1.00 95.25 188 ASP A C 1
ATOM 1329 O O . ASP A 1 188 ? -9.616 1.707 -17.041 1.00 95.25 188 ASP A O 1
ATOM 1333 N N . ALA A 1 189 ? -10.740 3.445 -16.155 1.00 96.38 189 ALA A N 1
ATOM 1334 C CA . ALA A 1 189 ? -9.611 4.367 -16.127 1.00 96.38 189 ALA A CA 1
ATOM 1335 C C . ALA A 1 189 ? -8.499 3.882 -15.185 1.00 96.38 189 ALA A C 1
ATOM 1337 O O . ALA A 1 189 ? -7.326 3.895 -15.559 1.00 96.38 189 ALA A O 1
ATOM 1338 N N . MET A 1 190 ? -8.852 3.374 -13.999 1.00 97.31 190 MET A N 1
ATOM 1339 C CA . MET A 1 190 ? -7.889 2.803 -13.049 1.00 97.31 190 MET A CA 1
ATOM 1340 C C . MET A 1 190 ? -7.210 1.537 -13.578 1.00 97.31 190 MET A C 1
ATOM 1342 O O . MET A 1 190 ? -6.000 1.372 -13.405 1.00 97.31 190 MET A O 1
ATOM 1346 N N . ARG A 1 191 ? -7.954 0.664 -14.270 1.00 96.88 191 ARG A N 1
ATOM 1347 C CA . ARG A 1 191 ? -7.393 -0.513 -14.948 1.00 96.88 191 ARG A CA 1
ATOM 1348 C C . ARG A 1 191 ? -6.412 -0.118 -16.043 1.00 96.88 191 ARG A C 1
ATOM 1350 O O . ARG A 1 191 ? -5.280 -0.589 -16.021 1.00 96.88 191 ARG A O 1
ATOM 1357 N N . TRP A 1 192 ? -6.809 0.788 -16.935 1.00 97.56 192 TRP A N 1
ATOM 1358 C CA . TRP A 1 192 ? -5.911 1.305 -17.966 1.00 97.56 192 TRP A CA 1
ATOM 1359 C C . TRP A 1 192 ? -4.651 1.933 -17.361 1.00 97.56 192 TRP A C 1
ATOM 1361 O O . TRP A 1 192 ? -3.545 1.668 -17.826 1.00 97.56 192 TRP A O 1
ATOM 1371 N N . PHE A 1 193 ? -4.804 2.743 -16.312 1.00 98.38 193 PHE A N 1
ATOM 1372 C CA . PHE A 1 193 ? -3.672 3.417 -15.689 1.00 98.38 193 PHE A CA 1
ATOM 1373 C C . PHE A 1 193 ? -2.712 2.426 -15.025 1.00 98.38 193 PHE A C 1
ATOM 1375 O O . PHE A 1 193 ? -1.497 2.589 -15.119 1.00 98.38 193 PHE A O 1
ATOM 1382 N N . TYR A 1 194 ? -3.238 1.366 -14.405 1.00 98.00 194 TYR A N 1
ATOM 1383 C CA . TYR A 1 194 ? -2.411 0.297 -13.854 1.00 98.00 194 TYR A CA 1
ATOM 1384 C C . TYR A 1 194 ? -1.632 -0.430 -14.950 1.00 98.00 194 TYR A C 1
ATOM 1386 O O . TYR A 1 194 ? -0.420 -0.589 -14.820 1.00 98.00 194 TYR A O 1
ATOM 1394 N N . ASP A 1 195 ? -2.305 -0.814 -16.038 1.00 97.62 195 ASP A N 1
ATOM 1395 C CA . ASP A 1 195 ? -1.674 -1.482 -17.179 1.00 97.62 195 ASP A CA 1
ATOM 1396 C C . ASP A 1 195 ? -0.579 -0.599 -17.789 1.00 97.62 195 ASP A C 1
ATOM 1398 O O . ASP A 1 195 ? 0.532 -1.068 -18.025 1.00 97.62 195 ASP A O 1
ATOM 1402 N N . TYR A 1 196 ? -0.835 0.706 -17.931 1.00 98.44 196 TYR A N 1
ATOM 1403 C CA . TYR A 1 196 ? 0.173 1.677 -18.353 1.00 98.44 196 TYR A CA 1
ATOM 1404 C C . TYR A 1 196 ? 1.381 1.700 -17.400 1.00 98.44 196 TYR A C 1
ATOM 1406 O O . TYR A 1 196 ? 2.525 1.685 -17.851 1.00 98.44 196 TYR A O 1
ATOM 1414 N N . CYS A 1 197 ? 1.154 1.722 -16.082 1.00 98.06 197 CYS A N 1
ATOM 1415 C CA . CYS A 1 197 ? 2.230 1.698 -15.089 1.00 98.06 197 CYS A CA 1
ATOM 1416 C C . CYS A 1 197 ? 3.017 0.376 -15.076 1.00 98.06 197 CYS A C 1
ATOM 1418 O O . CYS A 1 197 ? 4.179 0.362 -14.670 1.00 98.06 197 CYS A O 1
ATOM 1420 N N . VAL A 1 198 ? 2.414 -0.737 -15.498 1.00 97.06 198 VAL A N 1
ATOM 1421 C CA . VAL A 1 198 ? 3.127 -2.000 -15.735 1.00 97.06 198 VAL A CA 1
ATOM 1422 C C . VAL A 1 198 ? 3.951 -1.896 -17.018 1.00 97.06 198 VAL A C 1
ATOM 1424 O O . VAL A 1 198 ? 5.154 -2.147 -16.997 1.00 97.06 198 VAL A O 1
ATOM 1427 N N . ASP A 1 199 ? 3.337 -1.459 -18.117 1.00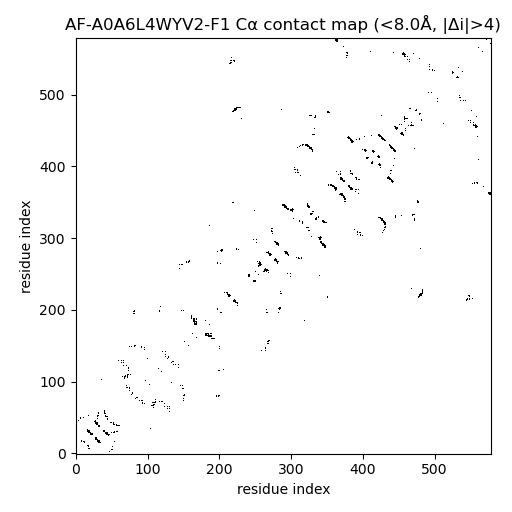 97.94 199 ASP A N 1
ATOM 1428 C CA . ASP A 1 199 ? 3.967 -1.381 -19.437 1.00 97.94 199 ASP A CA 1
ATOM 1429 C C . ASP A 1 199 ? 5.092 -0.337 -19.503 1.00 97.94 199 ASP A C 1
ATOM 1431 O O . ASP A 1 199 ? 6.024 -0.487 -20.296 1.00 97.94 199 ASP A O 1
ATOM 1435 N N . ASN A 1 200 ? 5.057 0.704 -18.668 1.00 97.44 200 ASN A N 1
ATOM 1436 C CA . ASN A 1 200 ? 6.145 1.675 -18.555 1.00 97.44 200 ASN A CA 1
ATOM 1437 C C . ASN A 1 200 ? 7.228 1.262 -17.537 1.00 97.44 200 ASN A C 1
ATOM 1439 O O . ASN A 1 200 ? 8.178 2.011 -17.301 1.00 97.44 200 ASN A O 1
ATOM 1443 N N . ASN A 1 201 ? 7.092 0.062 -16.963 1.00 95.69 201 ASN A N 1
ATOM 1444 C CA . ASN A 1 201 ? 7.962 -0.529 -15.953 1.00 95.69 201 ASN A CA 1
ATOM 1445 C C . ASN A 1 201 ? 8.055 0.280 -14.644 1.00 95.69 201 ASN A C 1
ATOM 1447 O O . ASN A 1 201 ? 9.061 0.200 -13.937 1.00 95.69 201 ASN A O 1
ATOM 1451 N N . TYR A 1 202 ? 7.040 1.066 -14.284 1.00 95.38 202 TYR A N 1
ATOM 1452 C CA . TYR A 1 202 ? 6.967 1.665 -12.951 1.00 95.38 202 TYR A CA 1
ATOM 1453 C C . TYR A 1 202 ? 6.544 0.621 -11.904 1.00 95.38 202 TYR A C 1
ATOM 1455 O O . TYR A 1 202 ? 7.231 0.429 -10.899 1.00 95.38 202 TYR A O 1
ATOM 1463 N N . VAL A 1 203 ? 5.459 -0.113 -12.170 1.00 94.50 203 VAL A N 1
ATOM 1464 C CA . VAL A 1 203 ? 5.017 -1.264 -11.372 1.00 94.50 203 VAL A CA 1
ATOM 1465 C C . VAL A 1 203 ? 5.825 -2.488 -11.785 1.00 94.50 203 VAL A C 1
ATOM 1467 O O . VAL A 1 203 ? 5.723 -2.954 -12.917 1.00 94.50 203 VAL A O 1
ATOM 1470 N N . LYS A 1 204 ? 6.613 -3.045 -10.858 1.00 90.75 204 LYS A N 1
ATOM 1471 C CA . LYS A 1 204 ? 7.542 -4.159 -11.120 1.00 90.75 204 LYS A CA 1
ATOM 1472 C C . LYS A 1 204 ? 6.840 -5.518 -11.175 1.00 90.75 204 LYS A C 1
ATOM 1474 O O . LYS A 1 204 ? 7.209 -6.449 -10.461 1.00 90.75 204 LYS A O 1
ATOM 1479 N N . LYS A 1 205 ? 5.812 -5.633 -12.018 1.00 90.94 205 LYS A N 1
ATOM 1480 C CA . LYS A 1 205 ? 4.875 -6.766 -12.070 1.00 90.94 205 LYS A CA 1
ATOM 1481 C C . LYS A 1 205 ? 5.571 -8.127 -12.170 1.00 90.94 205 LYS A C 1
ATOM 1483 O O . LYS A 1 205 ? 5.233 -9.013 -11.395 1.00 90.94 205 LYS A O 1
ATOM 1488 N N . ALA A 1 206 ? 6.600 -8.271 -13.009 1.00 88.69 206 ALA A N 1
ATOM 1489 C CA . ALA A 1 206 ? 7.351 -9.525 -13.136 1.00 88.69 206 ALA A CA 1
ATOM 1490 C C . ALA A 1 206 ? 8.105 -9.946 -11.855 1.00 88.69 206 ALA A C 1
ATOM 1492 O O . ALA A 1 206 ? 8.372 -11.129 -11.639 1.00 88.69 206 ALA A O 1
ATOM 1493 N N . VAL A 1 207 ? 8.479 -8.998 -10.989 1.00 86.50 207 VAL A N 1
ATOM 1494 C CA . VAL A 1 207 ? 9.048 -9.311 -9.667 1.00 86.50 207 VAL A CA 1
ATOM 1495 C C . VAL A 1 207 ? 7.935 -9.704 -8.702 1.00 86.50 207 VAL A C 1
ATOM 1497 O O . VAL A 1 207 ? 8.067 -10.708 -8.012 1.00 86.50 207 VAL A O 1
ATOM 1500 N N . LEU A 1 208 ? 6.829 -8.958 -8.701 1.00 87.19 208 LEU A N 1
ATOM 1501 C CA . LEU A 1 208 ? 5.692 -9.196 -7.808 1.00 87.19 208 LEU A CA 1
ATOM 1502 C C . LEU A 1 208 ? 5.019 -10.548 -8.053 1.00 87.19 208 LEU A C 1
ATOM 1504 O O . LEU A 1 208 ? 4.664 -11.226 -7.096 1.00 87.19 208 LEU A O 1
ATOM 1508 N N . ASP A 1 209 ? 4.920 -10.974 -9.313 1.00 90.25 209 ASP A N 1
ATOM 1509 C CA . ASP A 1 209 ? 4.352 -12.274 -9.694 1.00 90.25 209 ASP A CA 1
ATOM 1510 C C . ASP A 1 209 ? 5.182 -13.469 -9.187 1.00 90.25 209 ASP A C 1
ATOM 1512 O O . ASP A 1 209 ? 4.697 -14.598 -9.184 1.00 90.25 209 ASP A O 1
ATOM 1516 N N . ARG A 1 210 ? 6.430 -13.240 -8.752 1.00 91.31 210 ARG A N 1
ATOM 1517 C CA . ARG A 1 210 ? 7.311 -14.267 -8.171 1.00 91.31 210 ARG A CA 1
ATOM 1518 C C . ARG A 1 210 ? 7.271 -14.315 -6.645 1.00 91.31 210 ARG A C 1
ATOM 1520 O O . ARG A 1 210 ? 7.921 -15.181 -6.065 1.00 91.31 210 ARG A O 1
ATOM 1527 N N . ASN A 1 211 ? 6.552 -13.401 -5.992 1.00 93.38 211 ASN A N 1
ATOM 1528 C CA . ASN A 1 211 ? 6.442 -13.392 -4.538 1.00 93.38 211 ASN A CA 1
ATOM 1529 C C . ASN A 1 211 ? 5.747 -14.677 -4.054 1.00 93.38 211 ASN A C 1
ATOM 1531 O O . ASN A 1 211 ? 4.628 -14.956 -4.497 1.00 93.38 211 ASN A O 1
ATOM 1535 N N . PRO A 1 212 ? 6.340 -15.435 -3.110 1.00 94.75 212 PRO A N 1
ATOM 1536 C CA . PRO A 1 212 ? 5.606 -16.459 -2.380 1.00 94.75 212 PRO A CA 1
ATOM 1537 C C . PRO A 1 212 ? 4.353 -15.851 -1.750 1.00 94.75 212 PRO A C 1
ATOM 1539 O O . PRO A 1 212 ? 4.415 -14.763 -1.168 1.00 94.75 212 PRO A O 1
ATOM 1542 N N . ARG A 1 213 ? 3.215 -16.532 -1.889 1.00 95.56 213 ARG A N 1
ATOM 1543 C CA . ARG A 1 213 ? 1.930 -16.097 -1.340 1.00 95.56 213 ARG A CA 1
ATOM 1544 C C . ARG A 1 213 ? 1.066 -17.303 -0.992 1.00 95.56 213 ARG A C 1
ATOM 1546 O O . ARG A 1 213 ? 0.904 -18.190 -1.826 1.00 95.56 213 ARG A O 1
ATOM 1553 N N . PHE A 1 214 ? 0.506 -17.318 0.211 1.00 96.56 214 PHE A N 1
ATOM 1554 C CA . PHE A 1 214 ? -0.361 -18.388 0.703 1.00 96.56 214 PHE A CA 1
ATOM 1555 C C . PHE A 1 214 ? -1.352 -17.853 1.744 1.00 96.56 214 PHE A C 1
ATOM 1557 O O . PHE A 1 214 ? -1.117 -16.807 2.350 1.00 96.56 214 PHE A O 1
ATOM 1564 N N . ASP A 1 215 ? -2.456 -18.571 1.938 1.00 97.50 215 ASP A N 1
ATOM 1565 C CA . ASP A 1 215 ? -3.447 -18.275 2.974 1.00 97.50 215 ASP A CA 1
ATOM 1566 C C . ASP A 1 215 ? -3.286 -19.256 4.138 1.00 97.50 215 ASP A C 1
ATOM 1568 O O . ASP A 1 215 ? -3.103 -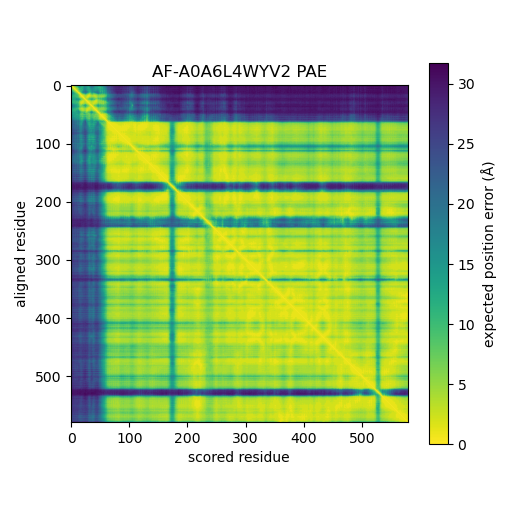20.454 3.920 1.00 97.50 215 ASP A O 1
ATOM 1572 N N . SER A 1 216 ? -3.347 -18.748 5.367 1.00 97.00 216 SER A N 1
ATOM 1573 C CA . SER A 1 216 ? -3.203 -19.536 6.594 1.00 97.00 216 SER A CA 1
ATOM 1574 C C . SER A 1 216 ? -3.814 -18.780 7.779 1.00 97.00 216 SER A C 1
ATOM 1576 O O . SER A 1 216 ? -3.736 -17.554 7.820 1.00 97.00 216 SER A O 1
ATOM 1578 N N . HIS A 1 217 ? -4.472 -19.476 8.715 1.00 96.31 217 HIS A N 1
ATOM 1579 C CA . HIS A 1 217 ? -5.117 -18.866 9.896 1.00 96.31 217 HIS A CA 1
ATOM 1580 C C . HIS A 1 217 ? -6.092 -17.704 9.575 1.00 96.31 217 HIS A C 1
ATOM 1582 O O . HIS A 1 217 ? -6.218 -16.732 10.314 1.00 96.31 217 HIS A O 1
ATOM 1588 N N . GLY A 1 218 ? -6.781 -17.761 8.427 1.00 95.69 218 GLY A N 1
ATOM 1589 C CA . GLY A 1 218 ? -7.669 -16.678 7.972 1.00 95.69 218 GLY A CA 1
ATOM 1590 C C . GLY A 1 218 ? -6.940 -15.408 7.505 1.00 95.69 218 GLY A C 1
ATOM 1591 O O . GLY A 1 218 ? -7.591 -14.418 7.171 1.00 95.69 218 GLY A O 1
ATOM 1592 N N . LEU A 1 219 ? -5.608 -15.443 7.448 1.00 97.75 219 LEU A N 1
ATOM 1593 C CA . LEU A 1 219 ? -4.728 -14.397 6.942 1.00 97.75 219 LEU A CA 1
ATOM 1594 C C . LEU A 1 219 ? -4.205 -14.765 5.553 1.00 97.75 219 LEU A C 1
ATOM 1596 O O . LEU A 1 219 ? -4.207 -15.929 5.153 1.00 97.75 219 LEU A O 1
ATOM 1600 N N . THR A 1 220 ? -3.692 -13.763 4.848 1.00 97.94 220 THR A N 1
ATOM 1601 C CA . THR A 1 220 ? -2.866 -13.964 3.661 1.00 97.94 220 THR A CA 1
ATOM 1602 C C . THR A 1 220 ? -1.443 -13.532 3.974 1.00 97.94 220 THR A C 1
ATOM 1604 O O . THR A 1 220 ? -1.217 -12.423 4.456 1.00 97.94 220 THR A O 1
ATOM 1607 N N . VAL A 1 221 ? -0.467 -14.375 3.667 1.00 97.38 221 VAL A N 1
ATOM 1608 C CA . VAL A 1 221 ? 0.953 -14.097 3.882 1.00 97.38 221 VAL A CA 1
ATOM 1609 C C . VAL A 1 221 ? 1.646 -14.035 2.530 1.00 97.38 221 VAL A C 1
ATOM 1611 O O . VAL A 1 221 ? 1.405 -14.865 1.655 1.00 97.38 221 VAL A O 1
ATOM 1614 N N . THR A 1 222 ? 2.510 -13.041 2.335 1.00 96.06 222 THR A N 1
ATOM 1615 C CA . THR A 1 222 ? 3.364 -12.948 1.152 1.00 96.06 222 THR A CA 1
ATOM 1616 C C . THR A 1 222 ? 4.780 -12.535 1.513 1.00 96.06 222 THR A C 1
ATOM 1618 O O . THR A 1 222 ? 4.970 -11.685 2.376 1.00 96.06 222 THR A O 1
ATOM 1621 N N . ILE A 1 223 ? 5.781 -13.104 0.841 1.00 94.88 223 ILE A N 1
ATOM 1622 C CA . ILE A 1 223 ? 7.177 -12.675 0.960 1.00 94.88 223 ILE A CA 1
ATOM 1623 C C . ILE A 1 223 ? 7.492 -11.756 -0.224 1.00 94.88 223 ILE A C 1
ATOM 1625 O O . ILE A 1 223 ? 7.508 -12.195 -1.373 1.00 94.88 223 ILE A O 1
ATOM 1629 N N . ASN A 1 224 ? 7.711 -10.465 0.037 1.00 90.31 224 ASN A N 1
ATOM 1630 C CA . ASN A 1 224 ? 7.890 -9.472 -1.020 1.00 90.31 224 ASN A CA 1
ATOM 1631 C C . ASN A 1 224 ? 9.357 -9.375 -1.455 1.00 90.31 224 ASN A C 1
ATOM 1633 O O . ASN A 1 224 ? 10.203 -8.861 -0.724 1.00 90.31 224 ASN A O 1
ATOM 1637 N N . LEU A 1 225 ? 9.632 -9.827 -2.679 1.00 88.06 225 LEU A N 1
ATOM 1638 C CA . LEU A 1 225 ? 10.964 -9.842 -3.288 1.00 88.06 225 LEU A CA 1
ATOM 1639 C C . LEU A 1 225 ? 11.382 -8.485 -3.870 1.00 88.06 225 LEU A C 1
ATOM 1641 O O . LEU A 1 225 ? 12.557 -8.269 -4.155 1.00 88.06 225 LEU A O 1
ATOM 1645 N N . ALA A 1 226 ? 10.430 -7.576 -4.083 1.00 80.12 226 ALA A N 1
ATOM 1646 C CA . ALA A 1 226 ? 10.680 -6.261 -4.666 1.00 80.12 226 ALA A CA 1
ATOM 1647 C C . ALA A 1 226 ? 10.960 -5.187 -3.602 1.00 80.12 226 ALA A C 1
ATOM 1649 O O . ALA A 1 226 ? 11.635 -4.199 -3.890 1.00 80.12 226 ALA A O 1
ATOM 1650 N N . LYS A 1 227 ? 10.419 -5.351 -2.389 1.00 79.88 227 LYS A N 1
ATOM 1651 C CA . LYS A 1 227 ? 10.531 -4.378 -1.296 1.00 79.88 227 LYS A CA 1
ATOM 1652 C C . LYS A 1 227 ? 11.910 -4.483 -0.615 1.00 79.88 227 LYS A C 1
ATOM 1654 O O . LYS A 1 227 ? 12.234 -5.545 -0.088 1.00 79.88 227 LYS A O 1
ATOM 1659 N N . PRO A 1 228 ? 12.687 -3.387 -0.526 1.00 71.00 228 PRO A N 1
ATOM 1660 C CA . PRO A 1 228 ? 13.878 -3.346 0.320 1.00 71.00 228 PRO A CA 1
ATOM 1661 C C . PRO A 1 228 ? 13.510 -3.524 1.799 1.00 71.00 228 PRO A C 1
ATOM 1663 O O . PRO A 1 228 ? 12.587 -2.875 2.293 1.00 71.00 228 PRO A O 1
ATOM 1666 N N . GLU A 1 229 ? 14.241 -4.376 2.514 1.00 71.81 229 GLU A N 1
ATOM 1667 C CA . GLU A 1 229 ? 14.037 -4.601 3.948 1.00 71.81 229 GLU A CA 1
ATOM 1668 C C . GLU A 1 229 ? 14.747 -3.532 4.792 1.00 71.81 229 GLU A C 1
ATOM 1670 O O . GLU A 1 229 ? 15.939 -3.266 4.607 1.00 71.81 229 GLU A O 1
ATOM 1675 N N . PHE A 1 230 ? 14.048 -2.969 5.785 1.00 65.56 230 PHE A N 1
ATOM 1676 C CA . PHE A 1 230 ? 14.642 -2.034 6.742 1.00 65.56 230 PHE A CA 1
ATOM 1677 C C . PHE A 1 230 ? 14.640 -2.614 8.162 1.00 65.56 230 PHE A C 1
ATOM 1679 O O . PHE A 1 230 ? 13.720 -2.380 8.938 1.00 65.56 230 PHE A O 1
ATOM 1686 N N . LYS A 1 231 ? 15.742 -3.263 8.563 1.00 59.38 231 LYS A N 1
ATOM 1687 C CA . LYS A 1 231 ? 15.942 -3.803 9.930 1.00 59.38 231 LYS A CA 1
ATOM 1688 C C . LYS A 1 231 ? 15.920 -2.757 11.060 1.00 59.38 231 LYS A C 1
ATOM 1690 O O . LYS A 1 231 ? 15.999 -3.103 12.230 1.00 59.38 231 LYS A O 1
ATOM 1695 N N . ASN A 1 232 ? 15.899 -1.458 10.744 1.00 61.31 232 ASN A N 1
ATOM 1696 C CA . ASN A 1 232 ? 15.906 -0.391 11.746 1.00 61.31 232 ASN A CA 1
ATOM 1697 C C . ASN A 1 232 ? 14.957 0.745 11.350 1.00 61.31 232 ASN A C 1
ATOM 1699 O O . ASN A 1 232 ? 15.178 1.435 10.351 1.00 61.31 232 ASN A O 1
ATOM 1703 N N . MET A 1 233 ? 13.956 0.999 12.194 1.00 57.41 233 MET A N 1
ATOM 1704 C CA . MET A 1 233 ? 12.960 2.054 11.998 1.00 57.41 233 MET A CA 1
ATOM 1705 C C . MET A 1 233 ? 13.554 3.460 11.845 1.00 57.41 233 MET A C 1
ATOM 1707 O O . MET A 1 233 ? 13.073 4.246 11.029 1.00 57.41 233 MET A O 1
ATOM 1711 N N . LYS A 1 234 ? 14.634 3.788 12.570 1.00 60.03 234 LYS A N 1
ATOM 1712 C CA . LYS A 1 234 ? 15.322 5.084 12.427 1.00 60.03 234 LYS A CA 1
ATOM 1713 C C . LYS A 1 234 ? 15.943 5.238 11.038 1.00 60.03 234 LYS A C 1
ATOM 1715 O O . LYS A 1 234 ? 15.973 6.346 10.513 1.00 60.03 234 LYS A O 1
ATOM 1720 N N . LYS A 1 235 ? 16.395 4.139 10.418 1.00 52.84 235 LYS A N 1
ATOM 1721 C CA . LYS A 1 235 ? 16.901 4.148 9.035 1.00 52.84 235 LYS A CA 1
ATOM 1722 C C . LYS A 1 235 ? 15.775 4.292 8.010 1.00 52.84 235 LYS A C 1
ATOM 1724 O O . LYS A 1 235 ? 15.979 4.989 7.026 1.00 52.84 235 LYS A O 1
ATOM 1729 N N . ALA A 1 236 ? 14.597 3.711 8.255 1.00 57.66 236 ALA A N 1
ATOM 1730 C CA . ALA A 1 236 ? 13.426 3.906 7.394 1.00 57.66 236 ALA A CA 1
ATOM 1731 C C . ALA A 1 236 ? 12.951 5.373 7.403 1.00 57.66 236 ALA A C 1
ATOM 1733 O O . ALA A 1 236 ? 12.771 5.973 6.346 1.00 57.66 236 ALA A O 1
ATOM 1734 N N . ALA A 1 237 ? 12.847 5.990 8.588 1.00 58.38 237 ALA A N 1
ATOM 1735 C CA . ALA A 1 237 ? 12.507 7.410 8.718 1.00 58.38 237 ALA A CA 1
ATOM 1736 C C . ALA A 1 237 ? 13.573 8.328 8.088 1.00 58.38 237 ALA A C 1
ATOM 1738 O O . ALA A 1 237 ? 13.233 9.274 7.382 1.00 58.38 237 ALA A O 1
ATOM 1739 N N . ALA A 1 238 ? 14.862 8.020 8.279 1.00 53.97 238 ALA A N 1
ATOM 1740 C CA . ALA A 1 238 ? 15.960 8.755 7.650 1.00 53.97 238 ALA A CA 1
ATOM 1741 C C . ALA A 1 238 ? 16.009 8.577 6.122 1.00 53.97 238 ALA A C 1
ATOM 1743 O O . ALA A 1 238 ? 16.385 9.512 5.428 1.00 53.97 238 ALA A O 1
ATOM 1744 N N . GLY A 1 239 ? 15.600 7.419 5.592 1.00 53.88 239 GLY A N 1
ATOM 1745 C CA . GLY A 1 239 ? 15.477 7.182 4.149 1.00 53.88 239 GLY A CA 1
ATOM 1746 C C . GLY A 1 239 ? 14.349 7.983 3.490 1.00 53.88 239 GLY A C 1
ATOM 1747 O O . GLY A 1 239 ? 14.414 8.264 2.296 1.00 53.88 239 GLY A O 1
ATOM 1748 N N . ASN A 1 240 ? 13.342 8.391 4.271 1.00 55.69 240 ASN A N 1
ATOM 1749 C CA . ASN A 1 240 ? 12.278 9.297 3.829 1.00 55.69 240 ASN A CA 1
ATOM 1750 C C . ASN A 1 240 ? 12.626 10.781 4.022 1.00 55.69 240 ASN A C 1
ATOM 1752 O O . ASN A 1 240 ? 12.007 11.636 3.386 1.00 55.69 240 ASN A O 1
ATOM 1756 N N . ALA A 1 241 ? 13.611 11.090 4.870 1.00 55.59 241 ALA A N 1
ATOM 1757 C CA . ALA A 1 241 ? 14.145 12.432 5.050 1.00 55.59 241 ALA A CA 1
ATOM 1758 C C . ALA A 1 241 ? 15.109 12.780 3.907 1.00 55.59 241 ALA A C 1
ATOM 1760 O O . ALA A 1 241 ? 15.970 11.994 3.518 1.00 55.59 241 ALA A O 1
ATOM 1761 N N . VAL A 1 242 ? 14.964 13.978 3.348 1.00 57.12 242 VAL A N 1
ATOM 1762 C CA . VAL A 1 242 ? 15.607 14.336 2.081 1.00 57.12 242 VAL A CA 1
ATOM 1763 C C . VAL A 1 242 ? 16.774 15.288 2.304 1.00 57.12 242 VAL A C 1
ATOM 1765 O O . VAL A 1 242 ? 16.627 16.383 2.846 1.00 57.12 242 VAL A O 1
ATOM 1768 N N . THR A 1 243 ? 17.963 14.891 1.858 1.00 55.53 243 THR A N 1
ATOM 1769 C CA . THR A 1 243 ? 19.117 15.792 1.777 1.00 55.53 243 THR A CA 1
ATOM 1770 C C . THR A 1 243 ? 18.865 16.805 0.654 1.00 55.53 243 THR A C 1
ATOM 1772 O O . THR A 1 243 ? 18.649 16.413 -0.487 1.00 55.53 243 THR A O 1
ATOM 1775 N N . GLY A 1 244 ? 18.851 18.107 0.962 1.00 66.12 244 GLY A N 1
ATOM 1776 C CA . GLY A 1 244 ? 18.687 19.180 -0.036 1.00 66.12 244 GLY A CA 1
ATOM 1777 C C . GLY A 1 244 ? 17.258 19.702 -0.260 1.00 66.12 244 GLY A C 1
ATOM 1778 O O . GLY A 1 244 ? 17.094 20.681 -0.978 1.00 66.12 244 GLY A O 1
ATOM 1779 N N . GLY A 1 245 ? 16.236 19.114 0.376 1.00 78.94 245 GLY A N 1
ATOM 1780 C CA . GLY A 1 245 ? 14.888 19.702 0.482 1.00 78.94 245 GLY A CA 1
ATOM 1781 C C . GLY A 1 245 ? 13.930 19.527 -0.710 1.00 78.94 245 GLY A C 1
ATOM 1782 O O . GLY A 1 245 ? 12.756 19.862 -0.562 1.00 78.94 245 GLY A O 1
ATOM 1783 N N . TYR A 1 246 ? 14.372 18.975 -1.851 1.00 87.81 246 TYR A N 1
ATOM 1784 C CA . TYR A 1 246 ? 13.525 18.765 -3.038 1.00 87.81 246 TYR A CA 1
ATOM 1785 C C . TYR A 1 246 ? 13.732 17.391 -3.716 1.00 87.81 246 TYR A C 1
ATOM 1787 O O . TYR A 1 246 ? 14.876 17.009 -3.977 1.00 87.81 246 TYR A O 1
ATOM 1795 N N . PRO A 1 247 ? 12.653 16.659 -4.065 1.00 90.88 247 PRO A N 1
ATOM 1796 C CA . PRO A 1 247 ? 11.296 16.783 -3.521 1.00 90.88 247 PRO A CA 1
ATOM 1797 C C . PRO A 1 247 ? 11.296 16.642 -1.997 1.00 90.88 247 PRO A C 1
ATOM 1799 O O . PRO A 1 247 ? 12.163 15.952 -1.455 1.00 90.88 247 PRO A O 1
ATOM 1802 N N . SER A 1 248 ? 10.343 17.262 -1.303 1.00 89.81 248 SER A N 1
ATOM 1803 C CA . SER A 1 248 ? 10.379 17.376 0.162 1.00 89.81 248 SER A CA 1
ATOM 1804 C C . SER A 1 248 ? 10.212 16.052 0.919 1.00 89.81 248 SER A C 1
ATOM 1806 O O . SER A 1 248 ? 10.681 15.936 2.047 1.00 89.81 248 SER A O 1
ATOM 1808 N N . CYS A 1 249 ? 9.608 15.035 0.306 1.00 90.62 249 CYS A N 1
ATOM 1809 C CA . CYS A 1 249 ? 9.639 13.657 0.790 1.00 90.62 249 CYS A CA 1
ATOM 1810 C C . CYS A 1 249 ? 9.592 12.666 -0.384 1.00 90.62 249 CYS A C 1
ATOM 1812 O O . CYS A 1 249 ? 9.563 13.057 -1.558 1.00 90.62 249 CYS A O 1
ATOM 1814 N N . THR A 1 250 ? 9.618 11.368 -0.087 1.00 88.69 250 THR A N 1
ATOM 1815 C CA . THR A 1 250 ? 9.623 10.288 -1.084 1.00 88.69 250 THR A CA 1
ATOM 1816 C C . THR A 1 250 ? 8.291 10.104 -1.804 1.00 88.69 250 THR A C 1
ATOM 1818 O O . THR A 1 250 ? 8.287 9.415 -2.819 1.00 88.69 250 THR A O 1
ATOM 1821 N N . ILE A 1 251 ? 7.192 10.714 -1.355 1.00 93.00 251 ILE A N 1
ATOM 1822 C CA . ILE A 1 251 ? 5.869 10.567 -1.984 1.00 93.00 251 ILE A CA 1
ATOM 1823 C C . ILE A 1 251 ? 5.267 11.873 -2.512 1.00 93.00 251 ILE A C 1
ATOM 1825 O O . ILE A 1 251 ? 4.201 11.806 -3.104 1.00 93.00 251 ILE A O 1
ATOM 1829 N N . CYS A 1 252 ? 5.937 13.027 -2.381 1.00 95.06 252 CYS A N 1
ATOM 1830 C CA . CYS A 1 252 ? 5.425 14.281 -2.948 1.00 95.06 252 CYS A CA 1
ATOM 1831 C C . CYS A 1 252 ? 5.265 14.215 -4.475 1.00 95.06 252 CYS A C 1
ATOM 1833 O O . CYS A 1 252 ? 6.033 13.513 -5.144 1.00 95.06 252 CYS A O 1
ATOM 1835 N N . HIS A 1 253 ? 4.330 14.993 -5.022 1.00 95.50 253 HIS A N 1
ATOM 1836 C CA . HIS A 1 253 ? 4.010 15.000 -6.452 1.00 95.50 253 HIS A CA 1
ATOM 1837 C C . HIS A 1 253 ? 5.216 15.361 -7.339 1.00 95.50 253 HIS A C 1
ATOM 1839 O O . HIS A 1 253 ? 5.353 14.827 -8.435 1.00 95.50 253 HIS A O 1
ATOM 1845 N N . GLU A 1 254 ? 6.166 16.167 -6.847 1.00 95.75 254 GLU A N 1
ATOM 1846 C CA . GLU A 1 254 ? 7.378 16.549 -7.586 1.00 95.75 254 GLU A CA 1
ATOM 1847 C C . GLU A 1 254 ? 8.332 15.378 -7.845 1.00 95.75 254 GLU A C 1
ATOM 1849 O O . GLU A 1 254 ? 9.321 15.516 -8.564 1.00 95.75 254 GLU A O 1
ATOM 1854 N N . ASN A 1 255 ? 8.063 14.209 -7.259 1.00 95.44 255 ASN A N 1
ATOM 1855 C CA . ASN A 1 255 ? 8.756 12.985 -7.620 1.00 95.44 255 ASN A CA 1
ATOM 1856 C C . ASN A 1 255 ? 8.373 12.480 -9.028 1.00 95.44 255 ASN A C 1
ATOM 1858 O O . ASN A 1 255 ? 9.107 11.649 -9.566 1.00 95.44 255 ASN A O 1
ATOM 1862 N N . GLU A 1 256 ? 7.253 12.920 -9.617 1.00 97.00 256 GLU A N 1
ATOM 1863 C CA . GLU A 1 256 ? 6.808 12.501 -10.950 1.00 97.00 256 GLU A CA 1
ATOM 1864 C C . GLU A 1 256 ? 7.826 12.920 -12.020 1.00 97.00 256 GLU A C 1
ATOM 1866 O O . GLU A 1 256 ? 8.066 14.100 -12.264 1.00 97.00 256 GLU A O 1
ATOM 1871 N N . GLY A 1 257 ? 8.482 11.938 -12.644 1.00 96.00 257 GLY A N 1
ATOM 1872 C CA . GLY A 1 257 ? 9.551 12.203 -13.605 1.00 96.00 257 GLY A CA 1
ATOM 1873 C C . GLY A 1 257 ? 10.912 12.538 -12.974 1.00 96.00 257 GLY A C 1
ATOM 1874 O O . GLY A 1 257 ? 11.865 12.819 -13.704 1.00 96.00 257 GLY A O 1
ATOM 1875 N N . PHE A 1 258 ? 11.054 12.505 -11.642 1.00 95.00 258 PHE A N 1
ATOM 1876 C CA . PHE A 1 258 ? 12.259 12.999 -10.974 1.00 95.00 258 PHE A CA 1
ATOM 1877 C C . PHE A 1 258 ? 13.457 12.048 -11.108 1.00 95.00 258 PHE A C 1
ATOM 1879 O O . PHE A 1 258 ? 13.541 10.978 -10.497 1.00 95.00 258 PHE A O 1
ATOM 1886 N N . ALA A 1 259 ? 14.445 12.504 -11.876 1.00 92.31 259 ALA A N 1
ATOM 1887 C CA . ALA A 1 259 ? 15.684 11.795 -12.167 1.00 92.31 259 ALA A CA 1
ATOM 1888 C C . ALA A 1 259 ? 16.520 11.446 -10.926 1.00 92.31 259 ALA A C 1
ATOM 1890 O O . ALA A 1 259 ? 17.071 10.348 -10.850 1.00 92.31 259 ALA A O 1
ATOM 1891 N N . GLY A 1 260 ? 16.600 12.357 -9.949 1.00 87.62 260 GLY A N 1
ATOM 1892 C CA . GLY A 1 260 ? 17.471 12.221 -8.774 1.00 87.62 260 GLY A CA 1
ATOM 1893 C C . GLY A 1 260 ? 17.096 11.080 -7.823 1.00 87.62 260 GLY A C 1
ATOM 1894 O O . GLY A 1 260 ? 17.835 10.810 -6.881 1.00 87.62 260 GLY A O 1
ATOM 1895 N N . ARG A 1 261 ? 15.956 10.414 -8.051 1.00 85.75 261 ARG A N 1
ATOM 1896 C CA . ARG A 1 261 ? 15.495 9.245 -7.281 1.00 85.75 261 ARG A CA 1
ATOM 1897 C C . ARG A 1 261 ? 15.089 8.061 -8.154 1.00 85.75 261 ARG A C 1
ATOM 1899 O O . ARG A 1 261 ? 14.399 7.174 -7.666 1.00 85.75 261 ARG A O 1
ATOM 1906 N N . ASN A 1 262 ? 15.483 8.058 -9.429 1.00 89.62 262 ASN A N 1
ATOM 1907 C CA . ASN A 1 262 ? 15.080 7.034 -10.400 1.00 89.62 262 ASN A CA 1
ATOM 1908 C C . ASN A 1 262 ? 13.554 6.870 -10.482 1.00 89.62 262 ASN A C 1
ATOM 1910 O O . ASN A 1 262 ? 13.016 5.769 -10.391 1.00 89.62 262 ASN A O 1
ATOM 1914 N N . LYS A 1 263 ? 12.851 8.005 -10.579 1.00 93.19 263 LYS A N 1
ATOM 1915 C CA . LYS A 1 263 ? 11.391 8.074 -10.697 1.00 93.19 263 LYS A CA 1
ATOM 1916 C C . LYS A 1 263 ? 10.951 8.649 -12.040 1.00 93.19 263 LYS A C 1
ATOM 1918 O O . LYS A 1 263 ? 9.887 9.257 -12.140 1.00 93.19 263 LYS A O 1
ATOM 1923 N N . ARG A 1 264 ? 11.750 8.467 -13.097 1.00 96.69 264 ARG A N 1
ATOM 1924 C CA . ARG A 1 264 ? 11.430 9.012 -14.429 1.00 96.69 264 ARG A CA 1
ATOM 1925 C C . ARG A 1 264 ? 10.172 8.376 -15.021 1.00 96.69 264 ARG A C 1
ATOM 1927 O O . ARG A 1 264 ? 9.457 9.017 -15.791 1.00 96.69 264 ARG A O 1
ATOM 1934 N N . THR A 1 265 ? 9.887 7.143 -14.613 1.00 97.06 265 THR A N 1
ATOM 1935 C CA . THR A 1 265 ? 8.704 6.356 -14.993 1.00 97.06 265 THR A CA 1
ATOM 1936 C C . THR A 1 265 ? 7.479 6.584 -14.102 1.00 97.06 265 THR A C 1
ATOM 1938 O O . THR A 1 265 ? 6.380 6.200 -14.495 1.00 97.06 265 THR A O 1
ATOM 1941 N N . LEU A 1 266 ? 7.611 7.235 -12.937 1.00 97.69 266 LEU A N 1
ATOM 1942 C CA . LEU A 1 266 ? 6.459 7.524 -12.073 1.00 97.69 266 LEU A CA 1
ATOM 1943 C C . LEU A 1 266 ? 5.446 8.385 -12.834 1.00 97.69 266 LEU A C 1
ATOM 1945 O O . LEU A 1 266 ? 5.823 9.393 -13.433 1.00 97.69 266 LEU A O 1
ATOM 1949 N N . ARG A 1 267 ? 4.176 7.984 -12.790 1.00 97.88 267 ARG A N 1
ATOM 1950 C CA . ARG A 1 267 ? 3.026 8.758 -13.255 1.00 97.88 267 ARG A CA 1
ATOM 1951 C C . ARG A 1 267 ? 1.941 8.754 -12.193 1.00 97.88 267 ARG A C 1
ATOM 1953 O O . ARG A 1 267 ? 1.848 7.810 -11.409 1.00 97.88 267 ARG A O 1
ATOM 1960 N N . THR A 1 268 ? 1.138 9.806 -12.190 1.00 98.19 268 THR A N 1
ATOM 1961 C CA . THR A 1 268 ? 0.085 10.077 -11.216 1.00 98.19 268 THR A CA 1
ATOM 1962 C C . THR A 1 268 ? -1.181 10.570 -11.913 1.00 98.19 268 THR A C 1
ATOM 1964 O O . THR A 1 268 ? -1.132 11.054 -13.048 1.00 98.19 268 THR A O 1
ATOM 1967 N N . VAL A 1 269 ? -2.326 10.448 -11.240 1.00 98.19 269 VAL A N 1
ATOM 1968 C CA . VAL A 1 269 ? -3.608 10.993 -11.720 1.00 98.19 269 VAL A CA 1
ATOM 1969 C C . VAL A 1 269 ? -4.284 11.825 -10.629 1.00 98.19 269 VAL A C 1
ATOM 1971 O O . VAL A 1 269 ? -4.246 11.429 -9.463 1.00 98.19 269 VAL A O 1
ATOM 1974 N N . PRO A 1 270 ? -4.893 12.976 -10.965 1.00 97.31 270 PRO A N 1
ATOM 1975 C CA . PRO A 1 270 ? -5.506 13.859 -9.982 1.00 97.31 270 PRO A CA 1
ATOM 1976 C C . PRO A 1 270 ? -6.786 13.252 -9.403 1.00 97.31 270 PRO A C 1
ATOM 1978 O O . PRO A 1 270 ? -7.651 12.731 -10.118 1.00 97.31 270 PRO A O 1
ATOM 1981 N N . ILE A 1 271 ? -6.919 13.373 -8.088 1.00 97.69 271 ILE A N 1
ATOM 1982 C CA . ILE A 1 271 ? -8.081 12.969 -7.303 1.00 97.69 271 ILE A CA 1
ATOM 1983 C C . ILE A 1 271 ? -8.573 14.186 -6.513 1.00 97.69 271 ILE A C 1
ATOM 1985 O O . ILE A 1 271 ? -7.783 15.042 -6.131 1.00 97.69 271 ILE A O 1
ATOM 1989 N N . THR A 1 272 ? -9.877 14.272 -6.266 1.00 97.50 272 THR A N 1
ATOM 1990 C CA . THR A 1 272 ? -10.454 15.290 -5.383 1.00 97.50 272 THR A CA 1
ATOM 1991 C C . THR A 1 272 ? -11.114 14.590 -4.212 1.00 97.50 272 THR A C 1
ATOM 1993 O O . THR A 1 272 ? -12.025 13.798 -4.433 1.00 97.50 272 THR A O 1
ATOM 1996 N N . LEU A 1 273 ? -10.647 14.872 -2.997 1.00 98.19 273 LEU A N 1
ATOM 1997 C CA . LEU A 1 273 ? -11.200 14.351 -1.744 1.00 98.19 273 LEU A CA 1
ATOM 1998 C C . LEU A 1 273 ? -11.532 15.553 -0.859 1.00 98.19 273 LEU A C 1
ATOM 2000 O O . LEU A 1 273 ? -10.713 16.460 -0.754 1.00 98.19 273 LEU A O 1
ATOM 2004 N N . GLY A 1 274 ? -12.742 15.626 -0.305 1.00 96.38 274 GLY A N 1
ATOM 2005 C CA . GLY A 1 274 ? -13.171 16.753 0.535 1.00 96.38 274 GLY A CA 1
ATOM 2006 C C . GLY A 1 274 ? -13.236 18.103 -0.193 1.00 96.38 274 GLY A C 1
ATOM 2007 O O . GLY A 1 274 ? -13.322 19.148 0.441 1.00 96.38 274 GLY A O 1
ATOM 2008 N N . GLY A 1 275 ? -13.189 18.106 -1.530 1.00 96.94 275 GLY A N 1
ATOM 2009 C CA . GLY A 1 275 ? -13.030 19.324 -2.335 1.00 96.94 275 GLY A CA 1
ATOM 2010 C C . GLY A 1 275 ? -11.579 19.807 -2.476 1.00 96.94 275 GLY A C 1
ATOM 2011 O O . GLY A 1 275 ? -11.344 20.823 -3.130 1.00 96.94 275 GLY A O 1
ATOM 2012 N N . GLU A 1 276 ? -10.611 19.079 -1.925 1.00 97.56 276 GLU A N 1
ATOM 2013 C CA . GLU A 1 276 ? -9.185 19.402 -1.964 1.00 97.56 276 GLU A CA 1
ATOM 2014 C C . GLU A 1 276 ? -8.443 18.613 -3.059 1.00 97.56 276 GLU A C 1
ATOM 2016 O O . GLU A 1 276 ? -8.903 17.544 -3.481 1.00 97.56 276 GLU A O 1
ATOM 2021 N N . PRO A 1 277 ? -7.295 19.114 -3.556 1.00 98.19 277 PRO A N 1
ATOM 2022 C CA . PRO A 1 277 ? -6.486 18.416 -4.547 1.00 98.19 277 PRO A CA 1
ATOM 2023 C C . PRO A 1 277 ? -5.635 17.301 -3.922 1.00 98.19 277 PRO A C 1
ATOM 2025 O O . PRO A 1 277 ? -4.781 17.528 -3.068 1.00 98.19 277 PRO A O 1
ATOM 2028 N N . TRP A 1 278 ? -5.810 16.094 -4.445 1.00 98.69 278 TRP A N 1
ATOM 2029 C CA . TRP A 1 278 ? -5.031 14.898 -4.140 1.00 98.69 278 TRP A CA 1
ATOM 2030 C C . TRP A 1 278 ? -4.524 14.274 -5.444 1.00 98.69 278 TRP A C 1
ATOM 2032 O O . TRP A 1 278 ? -4.906 14.676 -6.548 1.00 98.69 278 TRP A O 1
ATOM 2042 N N . PHE A 1 279 ? -3.670 13.262 -5.351 1.00 98.56 279 PHE A N 1
ATOM 2043 C CA . PHE A 1 279 ? -3.288 12.466 -6.514 1.00 98.56 279 PHE A CA 1
ATOM 2044 C C . PHE A 1 279 ? -3.105 10.996 -6.160 1.00 98.56 279 PHE A C 1
ATOM 2046 O O . PHE A 1 279 ? -2.646 10.646 -5.077 1.00 98.56 279 PHE A O 1
ATOM 2053 N N . TRP A 1 280 ? -3.448 10.125 -7.102 1.00 98.62 280 TRP A N 1
ATOM 2054 C CA . TRP A 1 280 ? -3.221 8.693 -7.001 1.00 98.62 280 TRP A CA 1
ATOM 2055 C C . TRP A 1 280 ? -1.911 8.308 -7.685 1.00 98.62 280 TRP A C 1
ATOM 2057 O O . TRP A 1 280 ? -1.654 8.711 -8.823 1.00 98.62 280 TRP A O 1
ATOM 2067 N N . GLN A 1 281 ? -1.120 7.471 -7.016 1.00 96.94 281 GLN A N 1
ATOM 2068 C CA . GLN A 1 281 ? -0.012 6.736 -7.624 1.00 96.94 281 GLN A CA 1
ATOM 2069 C C . GLN A 1 281 ? -0.102 5.254 -7.253 1.00 96.94 281 GLN A C 1
ATOM 2071 O O . GLN A 1 281 ? -0.361 4.902 -6.100 1.00 96.94 281 GLN A O 1
ATOM 2076 N N . PHE A 1 282 ? 0.169 4.365 -8.206 1.00 97.62 282 PHE A N 1
ATOM 2077 C CA . PHE A 1 282 ? 0.352 2.951 -7.879 1.00 97.62 282 PHE A CA 1
ATOM 2078 C C . PHE A 1 282 ? 1.661 2.722 -7.117 1.00 97.62 282 PHE A C 1
ATOM 2080 O O . PHE A 1 282 ? 2.597 3.512 -7.191 1.00 97.62 282 PHE A O 1
ATOM 2087 N N . SER A 1 283 ? 1.738 1.635 -6.355 1.00 92.75 283 SER A N 1
ATOM 2088 C CA . SER A 1 283 ? 2.970 1.250 -5.672 1.00 92.75 283 SER A CA 1
ATOM 2089 C C . SER A 1 283 ? 3.871 0.457 -6.625 1.00 92.75 283 SER A C 1
ATOM 2091 O O . SER A 1 283 ? 3.421 -0.555 -7.170 1.00 92.75 283 SER A O 1
ATOM 2093 N N . PRO A 1 284 ? 5.159 0.821 -6.787 1.00 87.94 284 PRO A N 1
ATOM 2094 C CA . PRO A 1 284 ? 6.071 0.084 -7.660 1.00 87.94 284 PRO A CA 1
ATOM 2095 C C . PRO A 1 284 ? 6.363 -1.331 -7.131 1.00 87.94 284 PRO A C 1
ATOM 2097 O O . PRO A 1 284 ? 6.702 -2.224 -7.907 1.00 87.94 284 PRO A O 1
ATOM 2100 N N . TYR A 1 285 ? 6.186 -1.540 -5.819 1.00 82.19 285 TYR A N 1
ATOM 2101 C CA . TYR A 1 285 ? 6.417 -2.799 -5.102 1.00 82.19 285 TYR A CA 1
ATOM 2102 C C . TYR A 1 285 ? 5.134 -3.579 -4.780 1.00 82.19 285 TYR A C 1
ATOM 2104 O O . TYR A 1 285 ? 5.227 -4.532 -4.015 1.00 82.19 285 TYR A O 1
ATOM 2112 N N . GLY A 1 286 ? 3.971 -3.125 -5.275 1.00 80.81 286 GLY A N 1
ATOM 2113 C CA . GLY A 1 286 ? 2.607 -3.631 -5.037 1.00 80.81 286 GLY A CA 1
ATOM 2114 C C . GLY A 1 286 ? 2.436 -4.831 -4.090 1.00 80.81 286 GLY A C 1
ATOM 2115 O O . GLY A 1 286 ? 2.919 -5.924 -4.354 1.00 80.81 286 GLY A O 1
ATOM 2116 N N . TYR A 1 287 ? 1.683 -4.656 -3.002 1.00 86.00 287 TYR A N 1
ATOM 2117 C CA . TYR A 1 287 ? 1.452 -5.721 -2.012 1.00 86.00 287 TYR A CA 1
ATOM 2118 C C . TYR A 1 287 ? 0.314 -6.666 -2.406 1.00 86.00 287 TYR A C 1
ATOM 2120 O O . TYR A 1 287 ? 0.272 -7.822 -1.993 1.00 86.00 287 TYR A O 1
ATOM 2128 N N . PHE A 1 288 ? -0.606 -6.155 -3.212 1.00 91.75 288 PHE A N 1
ATOM 2129 C CA . PHE A 1 288 ? -1.800 -6.824 -3.697 1.00 91.75 288 PHE A CA 1
ATOM 2130 C C . PHE A 1 288 ? -2.223 -6.188 -5.023 1.00 91.75 288 PHE A C 1
ATOM 2132 O O . PHE A 1 288 ? -1.605 -5.215 -5.483 1.00 91.75 288 PHE A O 1
ATOM 2139 N N . HIS A 1 289 ? -3.258 -6.743 -5.655 1.00 92.94 289 HIS A N 1
ATOM 2140 C CA . HIS A 1 289 ? -3.706 -6.271 -6.961 1.00 92.94 289 HIS A CA 1
ATOM 2141 C C . HIS A 1 289 ? -4.040 -4.768 -6.946 1.00 92.94 289 HIS A C 1
ATOM 2143 O O . HIS A 1 289 ? -4.839 -4.297 -6.136 1.00 92.94 289 HIS A O 1
ATOM 2149 N N . GLN A 1 290 ? -3.406 -4.008 -7.848 1.00 95.56 290 GLN A N 1
ATOM 2150 C CA . GLN A 1 290 ? -3.601 -2.560 -8.002 1.00 95.56 290 GLN A CA 1
ATOM 2151 C C . GLN A 1 290 ? -3.370 -1.736 -6.720 1.00 95.56 290 GLN A C 1
ATOM 2153 O O . GLN A 1 290 ? -3.972 -0.677 -6.543 1.00 95.56 290 GLN A O 1
ATOM 2158 N N . HIS A 1 291 ? -2.476 -2.199 -5.838 1.00 96.69 291 HIS A N 1
ATOM 2159 C CA . HIS A 1 291 ? -2.059 -1.445 -4.657 1.00 96.69 291 HIS A CA 1
ATOM 2160 C C . HIS A 1 291 ? -1.465 -0.079 -5.040 1.00 96.69 291 HIS A C 1
ATOM 2162 O O . HIS A 1 291 ? -0.539 0.002 -5.853 1.00 96.69 291 HIS A O 1
ATOM 2168 N N . GLY A 1 292 ? -1.956 0.985 -4.414 1.00 97.00 292 GLY A N 1
ATOM 2169 C CA . GLY A 1 292 ? -1.466 2.348 -4.577 1.00 97.00 292 GLY A CA 1
ATOM 2170 C C . GLY A 1 292 ? -1.750 3.222 -3.363 1.00 97.00 292 GLY A C 1
ATOM 2171 O O . GLY A 1 292 ? -2.282 2.761 -2.350 1.00 97.00 292 GLY A O 1
ATOM 2172 N N . ILE A 1 293 ? -1.360 4.489 -3.478 1.00 97.56 293 ILE A N 1
ATOM 2173 C CA . ILE A 1 293 ? -1.603 5.513 -2.470 1.00 97.56 293 ILE A CA 1
ATOM 2174 C C . ILE A 1 293 ? -2.257 6.748 -3.092 1.00 97.56 293 ILE A C 1
ATOM 2176 O O . ILE A 1 293 ? -1.928 7.135 -4.215 1.00 97.56 293 ILE A O 1
ATOM 2180 N N . CYS A 1 294 ? -3.163 7.367 -2.340 1.00 98.44 294 CYS A N 1
ATOM 2181 C CA . CYS A 1 294 ? -3.739 8.672 -2.640 1.00 98.44 294 CYS A CA 1
ATOM 2182 C C . CYS A 1 294 ? -3.065 9.700 -1.735 1.00 98.44 294 CYS A C 1
ATOM 2184 O O . CYS A 1 294 ? -3.217 9.620 -0.523 1.00 98.44 294 CYS A O 1
ATOM 2186 N N . VAL A 1 295 ? -2.294 10.625 -2.288 1.00 98.44 295 VAL A N 1
ATOM 2187 C CA . VAL A 1 295 ? -1.433 11.539 -1.527 1.00 98.44 295 VAL A CA 1
ATOM 2188 C C . VAL A 1 295 ? -1.985 12.953 -1.619 1.00 98.44 295 VAL A C 1
ATOM 2190 O O . VAL A 1 295 ? -2.445 13.367 -2.688 1.00 98.44 295 VAL A O 1
ATOM 2193 N N . ASN A 1 296 ? -1.945 13.686 -0.508 1.00 98.00 296 ASN A N 1
ATOM 2194 C CA . ASN A 1 296 ? -2.337 15.087 -0.487 1.00 98.00 296 ASN A CA 1
ATOM 2195 C C . ASN A 1 296 ? -1.392 15.878 -1.407 1.00 98.00 296 ASN A C 1
ATOM 2197 O O . ASN A 1 296 ? -0.178 15.658 -1.391 1.00 98.00 296 ASN A O 1
ATOM 2201 N N . MET A 1 297 ? -1.915 16.772 -2.247 1.00 97.31 297 MET A N 1
ATOM 2202 C CA . MET A 1 297 ? -1.052 17.592 -3.102 1.00 97.31 297 MET A CA 1
ATOM 2203 C C . MET A 1 297 ? -0.109 18.467 -2.262 1.00 97.31 297 MET A C 1
ATOM 2205 O O . MET A 1 297 ? 1.057 18.652 -2.622 1.00 97.31 297 MET A O 1
ATOM 2209 N N . GLU A 1 298 ? -0.595 18.965 -1.123 1.00 96.00 298 GLU A N 1
ATOM 2210 C CA . GLU A 1 298 ? 0.194 19.724 -0.162 1.00 96.00 298 GLU A CA 1
ATOM 2211 C C . GLU A 1 298 ? 0.971 18.796 0.778 1.00 96.00 298 GLU A C 1
ATOM 2213 O O . GLU A 1 298 ? 0.468 17.778 1.253 1.00 96.00 298 GLU A O 1
ATOM 2218 N N . HIS A 1 299 ? 2.225 19.151 1.071 1.00 94.50 299 HIS A N 1
ATOM 2219 C CA . HIS A 1 299 ? 3.073 18.389 1.987 1.00 94.50 299 HIS A CA 1
ATOM 2220 C C . HIS A 1 299 ? 2.780 18.764 3.442 1.00 94.50 299 HIS A C 1
ATOM 2222 O O . HIS A 1 299 ? 3.489 19.567 4.053 1.00 94.50 299 HIS A O 1
ATOM 2228 N N . THR A 1 300 ? 1.725 18.172 3.989 1.00 93.50 300 THR A N 1
ATOM 2229 C CA . THR A 1 300 ? 1.288 18.355 5.377 1.00 93.50 300 THR A CA 1
ATOM 2230 C C . THR A 1 300 ? 1.359 17.035 6.151 1.00 93.50 300 THR A C 1
ATOM 2232 O O . THR A 1 300 ? 1.200 15.975 5.547 1.00 93.50 300 THR A O 1
ATOM 2235 N N . PRO A 1 301 ? 1.620 17.045 7.473 1.00 93.19 301 PRO A N 1
ATOM 2236 C CA . PRO A 1 301 ? 1.639 15.819 8.266 1.00 93.19 301 PRO A CA 1
ATOM 2237 C C . PRO A 1 301 ? 0.313 15.056 8.227 1.00 93.19 301 PRO A C 1
ATOM 2239 O O . PRO A 1 301 ? -0.768 15.646 8.250 1.00 93.19 301 PRO A O 1
ATOM 2242 N N . MET A 1 302 ? 0.418 13.728 8.235 1.00 93.06 302 MET A N 1
ATOM 2243 C CA . MET A 1 302 ? -0.733 12.832 8.283 1.00 93.06 302 MET A CA 1
ATOM 2244 C C . MET A 1 302 ? -1.545 13.040 9.565 1.00 93.06 302 MET A C 1
ATOM 2246 O O . MET A 1 302 ? -0.984 13.183 10.655 1.00 93.06 302 MET A O 1
ATOM 2250 N N . HIS A 1 303 ? -2.867 12.975 9.439 1.00 93.00 303 HIS A N 1
ATOM 2251 C CA . HIS A 1 303 ? -3.806 13.025 10.553 1.00 93.00 303 HIS A CA 1
ATOM 2252 C C . HIS A 1 303 ? -5.004 12.099 10.292 1.00 93.00 303 HIS A C 1
ATOM 2254 O O . HIS A 1 303 ? -5.186 11.581 9.193 1.00 93.00 303 HIS A O 1
ATOM 2260 N N . VAL A 1 304 ? -5.780 11.823 11.344 1.00 95.25 304 VAL A N 1
ATOM 2261 C CA . VAL A 1 304 ? -7.030 11.056 11.250 1.00 95.25 304 VAL A CA 1
ATOM 2262 C C . VAL A 1 304 ? -8.097 11.765 12.069 1.00 95.25 304 VAL A C 1
ATOM 2264 O O . VAL A 1 304 ? -8.042 11.804 13.304 1.00 95.25 304 VAL A O 1
ATOM 2267 N N . ASP A 1 305 ? -9.076 12.308 11.369 1.00 96.69 305 ASP A N 1
ATOM 2268 C CA . ASP A 1 305 ? -10.169 13.101 11.908 1.00 96.69 305 ASP A CA 1
ATOM 2269 C C . ASP A 1 305 ? -11.489 12.782 11.193 1.00 96.69 305 ASP A C 1
ATOM 2271 O O . ASP A 1 305 ? -11.634 11.743 10.546 1.00 96.69 305 ASP A O 1
ATOM 2275 N N . ARG A 1 306 ? -12.478 13.658 11.357 1.00 98.06 306 ARG A N 1
ATOM 2276 C CA . ARG A 1 306 ? -13.783 13.514 10.726 1.00 98.06 306 ARG A CA 1
ATOM 2277 C C . ARG A 1 306 ? -13.705 13.570 9.196 1.00 98.06 306 ARG A C 1
ATOM 2279 O O . ARG A 1 306 ? -14.361 12.765 8.530 1.00 98.06 306 ARG A O 1
ATOM 2286 N N . ASP A 1 307 ? -12.909 14.488 8.655 1.00 98.06 307 ASP A N 1
ATOM 2287 C CA . ASP A 1 307 ? -12.792 14.722 7.211 1.00 98.06 307 ASP A CA 1
ATOM 2288 C C . ASP A 1 307 ? -12.148 13.523 6.519 1.00 98.06 307 ASP A C 1
ATOM 2290 O O . ASP A 1 307 ? -12.575 13.129 5.433 1.00 98.06 307 ASP A O 1
ATOM 2294 N N . THR A 1 308 ? -11.246 12.832 7.223 1.00 98.44 308 THR A N 1
ATOM 2295 C CA . THR A 1 308 ? -10.678 11.552 6.784 1.00 98.44 308 THR A CA 1
ATOM 2296 C C . THR A 1 308 ? -11.759 10.557 6.347 1.00 98.44 308 THR A C 1
ATOM 2298 O O . THR A 1 308 ? -11.628 9.940 5.293 1.00 98.44 308 THR A O 1
ATOM 2301 N N . PHE A 1 309 ? -12.860 10.403 7.095 1.00 98.75 309 PHE A N 1
ATOM 2302 C CA . PHE A 1 309 ? -13.935 9.487 6.691 1.00 98.75 309 PHE A CA 1
ATOM 2303 C C . PHE A 1 309 ? -14.617 9.943 5.399 1.00 98.75 309 PHE A C 1
ATOM 2305 O O . PHE A 1 309 ? -14.897 9.114 4.538 1.00 98.75 309 PHE A O 1
ATOM 2312 N N . GLY A 1 310 ? -14.841 11.250 5.236 1.00 98.62 310 GLY A N 1
ATOM 2313 C CA . GLY A 1 310 ? -15.360 11.820 3.994 1.00 98.62 310 GLY A CA 1
ATOM 2314 C C . GLY A 1 310 ? -14.430 11.560 2.807 1.00 98.62 310 GLY A C 1
ATOM 2315 O O . GLY A 1 310 ? -14.885 11.096 1.764 1.00 98.62 310 GLY A O 1
ATOM 2316 N N . HIS A 1 311 ? -13.125 11.758 2.986 1.00 98.75 311 HIS A N 1
ATOM 2317 C CA . HIS A 1 311 ? -12.123 11.495 1.954 1.00 98.75 311 HIS A CA 1
ATOM 2318 C C . HIS A 1 311 ? -12.124 10.032 1.504 1.00 98.75 311 HIS A C 1
ATOM 2320 O O . HIS A 1 311 ? -12.106 9.746 0.306 1.00 98.75 311 HIS A O 1
ATOM 2326 N N . LEU A 1 312 ? -12.195 9.088 2.449 1.00 98.81 312 LEU A N 1
ATOM 2327 C CA . LEU A 1 312 ? -12.268 7.666 2.108 1.00 98.81 312 LEU A CA 1
ATOM 2328 C C . LEU A 1 312 ? -13.522 7.341 1.288 1.00 98.81 312 LEU A C 1
ATOM 2330 O O . LEU A 1 312 ? -13.433 6.583 0.321 1.00 98.81 312 LEU A O 1
ATOM 2334 N N . LEU A 1 313 ? -14.665 7.935 1.644 1.00 98.69 313 LEU A N 1
ATOM 2335 C CA . LEU A 1 313 ? -15.923 7.743 0.924 1.00 98.69 313 LEU A CA 1
ATOM 2336 C C . LEU A 1 313 ? -15.903 8.380 -0.475 1.00 98.69 313 LEU A C 1
ATOM 2338 O O . LEU A 1 313 ? -16.348 7.737 -1.418 1.00 98.69 313 LEU A O 1
ATOM 2342 N N . ASP A 1 314 ? -15.324 9.576 -0.645 1.00 98.56 314 ASP A N 1
ATOM 2343 C CA . ASP A 1 314 ? -15.152 10.213 -1.968 1.00 98.56 314 ASP A CA 1
ATOM 2344 C C . ASP A 1 314 ? -14.372 9.323 -2.937 1.00 98.56 314 ASP A C 1
ATOM 2346 O O . ASP A 1 314 ? -14.717 9.203 -4.115 1.00 98.56 314 ASP A O 1
ATOM 2350 N N . PHE A 1 315 ? -13.326 8.665 -2.435 1.00 98.62 315 PHE A N 1
ATOM 2351 C CA . PHE A 1 315 ? -12.524 7.770 -3.253 1.00 98.62 315 PHE A CA 1
ATOM 2352 C C . PHE A 1 315 ? -13.311 6.537 -3.699 1.00 98.62 315 PHE A C 1
ATOM 2354 O O . PHE A 1 315 ? -13.299 6.203 -4.884 1.00 98.62 315 PHE A O 1
ATOM 2361 N N . VAL A 1 316 ? -13.989 5.850 -2.774 1.00 97.81 316 VAL A N 1
ATOM 2362 C CA . VAL A 1 316 ? -14.734 4.628 -3.122 1.00 97.81 316 VAL A CA 1
ATOM 2363 C C . VAL A 1 316 ? -16.011 4.928 -3.906 1.00 97.81 316 VAL A C 1
ATOM 2365 O O . VAL A 1 316 ? -16.425 4.088 -4.694 1.00 97.81 316 VAL A O 1
ATOM 2368 N N . ASP A 1 317 ? -16.588 6.127 -3.785 1.00 96.00 317 ASP A N 1
ATOM 2369 C CA . ASP A 1 317 ? -17.671 6.588 -4.664 1.00 96.00 317 ASP A CA 1
ATOM 2370 C C . ASP A 1 317 ? -17.188 6.684 -6.123 1.00 96.00 317 ASP A C 1
ATOM 2372 O O . ASP A 1 317 ? -17.881 6.249 -7.045 1.00 96.00 317 ASP A O 1
ATOM 2376 N N . ARG A 1 318 ? -15.969 7.200 -6.343 1.00 95.06 318 ARG A N 1
ATOM 2377 C CA . ARG A 1 318 ? -15.356 7.298 -7.679 1.00 95.06 318 ARG A CA 1
ATOM 2378 C C . ARG A 1 318 ? -14.850 5.946 -8.203 1.00 95.06 318 ARG A C 1
ATOM 2380 O O . ARG A 1 318 ? -14.932 5.679 -9.403 1.00 95.06 318 ARG A O 1
ATOM 2387 N N . PHE A 1 319 ? -14.342 5.087 -7.318 1.00 96.38 319 PHE A N 1
ATOM 2388 C CA . PHE A 1 319 ? -13.737 3.791 -7.650 1.00 96.38 319 PHE A CA 1
ATOM 2389 C C . PHE A 1 319 ? -14.337 2.646 -6.806 1.00 96.38 319 PHE A C 1
ATOM 2391 O O . PHE A 1 319 ? -13.653 2.073 -5.956 1.00 96.38 319 PHE A O 1
ATOM 2398 N N . PRO A 1 320 ? -15.600 2.246 -7.043 1.00 93.75 320 PRO A N 1
ATOM 2399 C CA . PRO A 1 320 ? -16.353 1.350 -6.150 1.00 93.75 320 PRO A CA 1
ATOM 2400 C C . PRO A 1 3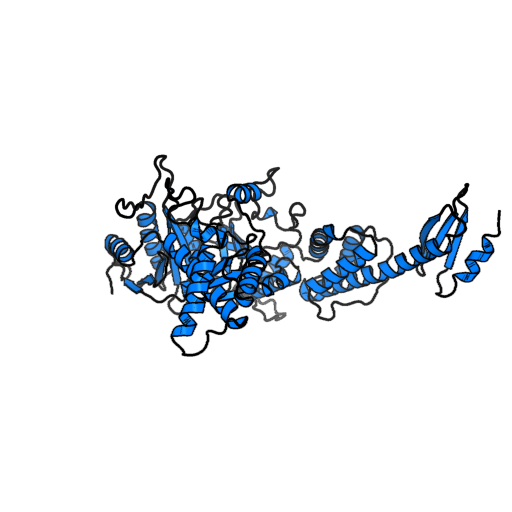20 ? -15.829 -0.091 -6.054 1.00 93.75 320 PRO A C 1
ATOM 2402 O O . PRO A 1 320 ? -16.253 -0.845 -5.181 1.00 93.75 320 PRO A O 1
ATOM 2405 N N . GLY A 1 321 ? -14.913 -0.503 -6.937 1.00 93.50 321 GLY A N 1
ATOM 2406 C CA . GLY A 1 321 ? -14.221 -1.794 -6.847 1.00 93.50 321 GLY A CA 1
ATOM 2407 C C . GLY A 1 321 ? -12.959 -1.774 -5.978 1.00 93.50 321 GLY A C 1
ATOM 2408 O O . GLY A 1 321 ? -12.334 -2.819 -5.804 1.00 93.50 321 GLY A O 1
ATOM 2409 N N . TYR A 1 322 ? -12.568 -0.608 -5.463 1.00 97.75 322 TYR A N 1
ATOM 2410 C CA . TYR A 1 322 ? -11.384 -0.426 -4.632 1.00 97.75 322 TYR A CA 1
ATOM 2411 C C . TYR A 1 322 ? -11.775 -0.246 -3.165 1.00 97.75 322 TYR A C 1
ATOM 2413 O O . TYR A 1 322 ? -12.890 0.160 -2.840 1.00 97.75 322 TYR A O 1
ATOM 2421 N N . PHE A 1 323 ? -10.817 -0.503 -2.279 1.00 98.38 323 PHE A N 1
ATOM 2422 C CA . PHE A 1 323 ? -10.838 0.054 -0.930 1.00 98.38 323 PHE A CA 1
ATOM 2423 C C . PHE A 1 323 ? -9.836 1.198 -0.815 1.00 98.38 323 PHE A C 1
ATOM 2425 O O . PHE A 1 323 ? -8.841 1.230 -1.547 1.00 98.38 323 PHE A O 1
ATOM 2432 N N . LEU A 1 324 ? -10.063 2.086 0.148 1.00 98.62 324 LEU A N 1
ATOM 2433 C CA . LEU A 1 324 ? -9.089 3.084 0.578 1.00 98.62 324 LEU A CA 1
ATOM 2434 C C . LEU A 1 324 ? -9.066 3.149 2.102 1.00 98.62 324 LEU A C 1
ATOM 2436 O O . LEU A 1 324 ? -10.114 3.086 2.737 1.00 98.62 324 LEU A O 1
ATOM 2440 N N . GLY A 1 325 ? -7.891 3.294 2.703 1.00 98.06 325 GLY A N 1
ATOM 2441 C CA . GLY A 1 325 ? -7.769 3.476 4.141 1.00 98.06 325 GLY A CA 1
ATOM 2442 C C . GLY A 1 325 ? -6.543 4.268 4.563 1.00 98.06 325 GLY A C 1
ATOM 2443 O O . GLY A 1 325 ? -5.632 4.530 3.781 1.00 98.06 325 GLY A O 1
ATOM 2444 N N . CYS A 1 326 ? -6.527 4.646 5.834 1.00 96.88 326 CYS A N 1
ATOM 2445 C CA . CYS A 1 326 ? -5.478 5.442 6.447 1.00 96.88 326 CYS A CA 1
ATOM 2446 C C . CYS A 1 326 ? -4.748 4.621 7.517 1.00 96.88 326 CYS A C 1
ATOM 2448 O O . CYS A 1 326 ? -5.368 3.899 8.305 1.00 96.88 326 CYS A O 1
ATOM 2450 N N . ASN A 1 327 ? -3.416 4.723 7.560 1.00 94.25 327 ASN A N 1
ATOM 2451 C CA . ASN A 1 327 ? -2.690 4.280 8.750 1.00 94.25 327 ASN A CA 1
ATOM 2452 C C . ASN A 1 327 ? -3.094 5.160 9.938 1.00 94.25 327 ASN A C 1
ATOM 2454 O O . ASN A 1 327 ? -3.516 6.299 9.777 1.00 94.25 327 ASN A O 1
ATOM 2458 N N . ALA A 1 328 ? -2.909 4.661 11.155 1.00 89.38 328 ALA A N 1
ATOM 2459 C CA . ALA A 1 328 ? -2.992 5.538 12.310 1.00 89.38 328 ALA A CA 1
ATOM 2460 C C . ALA A 1 328 ? -1.847 6.562 12.262 1.00 89.38 328 ALA A C 1
ATOM 2462 O O . ALA A 1 328 ? -0.689 6.191 12.053 1.00 89.38 328 ALA A O 1
ATOM 2463 N N . ALA A 1 329 ? -2.177 7.834 12.493 1.00 89.06 329 ALA A N 1
ATOM 2464 C CA . ALA A 1 329 ? -1.245 8.961 12.499 1.00 89.06 329 ALA A CA 1
ATOM 2465 C C . ALA A 1 329 ? -0.365 8.985 13.768 1.00 89.06 329 ALA A C 1
ATOM 2467 O O . ALA A 1 329 ? -0.320 9.965 14.507 1.00 89.06 329 ALA A O 1
ATOM 2468 N N . LEU A 1 330 ? 0.311 7.870 14.054 1.00 88.12 330 LEU A N 1
ATOM 2469 C CA . LEU A 1 330 ? 1.183 7.693 15.209 1.00 88.12 330 LEU A CA 1
ATOM 2470 C C . LEU A 1 330 ? 2.513 7.061 14.787 1.00 88.12 330 LEU A C 1
ATOM 2472 O O . LEU A 1 330 ? 2.543 6.169 13.931 1.00 88.12 330 LEU A O 1
ATOM 2476 N N . PRO A 1 331 ? 3.628 7.442 15.433 1.00 84.44 331 PRO A N 1
ATOM 2477 C CA . PRO A 1 331 ? 4.895 6.750 15.247 1.00 84.44 331 PRO A CA 1
ATOM 2478 C C . PRO A 1 331 ? 4.812 5.300 15.748 1.00 84.44 331 PRO A C 1
ATOM 2480 O O . PRO A 1 331 ? 3.975 4.970 16.587 1.00 84.44 331 PRO A O 1
ATOM 2483 N N . ARG A 1 332 ? 5.731 4.452 15.264 1.00 82.31 332 ARG A N 1
ATOM 2484 C CA . ARG A 1 332 ? 5.938 3.037 15.655 1.00 82.31 332 ARG A CA 1
ATOM 2485 C C . ARG A 1 332 ? 4.862 2.032 15.249 1.00 82.31 332 ARG A C 1
ATOM 2487 O O . ARG A 1 332 ? 5.132 0.846 15.307 1.00 82.31 332 ARG A O 1
ATOM 2494 N N . ILE A 1 333 ? 3.694 2.451 14.772 1.00 78.69 333 ILE A N 1
ATOM 2495 C CA . ILE A 1 333 ? 2.573 1.525 14.517 1.00 78.69 333 ILE A CA 1
ATOM 2496 C C . ILE A 1 333 ? 2.182 1.403 13.035 1.00 78.69 333 ILE A C 1
ATOM 2498 O O . ILE A 1 333 ? 1.006 1.282 12.694 1.00 78.69 333 ILE A O 1
ATOM 2502 N N . GLY A 1 334 ? 3.175 1.434 12.140 1.00 66.69 334 GLY A N 1
ATOM 2503 C CA . GLY A 1 334 ? 2.987 1.066 10.730 1.00 66.69 334 GLY A CA 1
ATOM 2504 C C . GLY A 1 334 ? 2.956 2.210 9.716 1.00 66.69 334 GLY A C 1
ATOM 2505 O O . GLY A 1 334 ? 3.058 1.954 8.520 1.00 66.69 334 GLY A O 1
ATOM 2506 N N . GLY A 1 335 ? 2.882 3.470 10.154 1.00 63.94 335 GLY A N 1
ATOM 2507 C CA . GLY A 1 335 ? 3.056 4.617 9.260 1.00 63.94 335 GLY A CA 1
ATOM 2508 C C . GLY A 1 335 ? 4.526 4.806 8.871 1.00 63.94 335 GLY A C 1
ATOM 2509 O O . GLY A 1 335 ? 5.339 5.201 9.706 1.00 63.94 335 GLY A O 1
ATOM 2510 N N . SER A 1 336 ? 4.886 4.545 7.610 1.00 65.50 336 SER A N 1
ATOM 2511 C CA . SER A 1 336 ? 6.256 4.747 7.108 1.00 65.50 336 SER A CA 1
ATOM 2512 C C . SER A 1 336 ? 6.548 6.197 6.699 1.00 65.50 336 SER A C 1
ATOM 2514 O O . SER A 1 336 ? 7.700 6.624 6.765 1.00 65.50 336 SER A O 1
ATOM 2516 N N . VAL A 1 337 ? 5.526 6.966 6.302 1.00 80.00 337 VAL A N 1
ATOM 2517 C CA . VAL A 1 337 ? 5.644 8.371 5.864 1.00 80.00 337 VAL A CA 1
ATOM 2518 C C . VAL A 1 337 ? 4.617 9.239 6.597 1.00 80.00 337 VAL A C 1
ATOM 2520 O O . VAL A 1 337 ? 3.605 9.630 6.040 1.00 80.00 337 VAL A O 1
ATOM 2523 N N . LEU A 1 338 ? 4.859 9.540 7.873 1.00 86.38 338 LEU A N 1
ATOM 2524 C CA . LEU A 1 338 ? 3.935 10.367 8.673 1.00 86.38 338 LEU A CA 1
ATOM 2525 C C . LEU A 1 338 ? 4.016 11.869 8.352 1.00 86.38 338 LEU A C 1
ATOM 2527 O O . LEU A 1 338 ? 3.143 12.635 8.744 1.00 86.38 338 LEU A O 1
ATOM 2531 N N . ALA A 1 339 ? 5.072 12.299 7.657 1.00 89.12 339 ALA A N 1
ATOM 2532 C CA . ALA A 1 339 ? 5.310 13.707 7.340 1.00 89.12 339 ALA A CA 1
ATOM 2533 C C . ALA A 1 339 ? 4.447 14.239 6.184 1.00 89.12 339 ALA A C 1
ATOM 2535 O O . ALA A 1 339 ? 4.325 15.451 6.051 1.00 89.12 339 ALA A O 1
ATOM 2536 N N . HIS A 1 340 ? 3.865 13.350 5.372 1.00 93.81 340 HIS A N 1
ATOM 2537 C CA . HIS A 1 340 ? 3.018 13.709 4.237 1.00 93.81 340 HIS A CA 1
ATOM 2538 C C . HIS A 1 340 ? 1.738 12.882 4.279 1.00 93.81 340 HIS A C 1
ATOM 2540 O O . HIS A 1 340 ? 1.794 11.653 4.237 1.00 93.81 340 HIS A O 1
ATOM 2546 N N . ASP A 1 341 ? 0.604 13.558 4.382 1.00 95.94 341 ASP A N 1
ATOM 2547 C CA . ASP A 1 341 ? -0.717 12.966 4.436 1.00 95.94 341 ASP A CA 1
ATOM 2548 C C . ASP A 1 341 ? -1.051 12.167 3.170 1.00 95.94 341 ASP A C 1
ATOM 2550 O O . ASP A 1 341 ? -0.862 12.621 2.036 1.00 95.94 341 ASP A O 1
ATOM 2554 N N . HIS A 1 342 ? -1.482 10.925 3.377 1.00 97.31 342 HIS A N 1
ATOM 2555 C CA . HIS A 1 342 ? -1.790 9.987 2.306 1.00 97.31 342 HIS A CA 1
ATOM 2556 C C . HIS A 1 342 ? -2.670 8.836 2.794 1.00 97.31 342 HIS A C 1
ATOM 2558 O O . HIS A 1 342 ? -2.578 8.372 3.925 1.00 97.31 342 HIS A O 1
ATOM 2564 N N . TYR A 1 343 ? -3.454 8.283 1.886 1.00 97.88 343 TYR A N 1
ATOM 2565 C CA . TYR A 1 343 ? -4.217 7.060 2.078 1.00 97.88 343 TYR A CA 1
ATOM 2566 C C . TYR A 1 343 ? -3.637 5.941 1.217 1.00 97.88 343 TYR A C 1
ATOM 2568 O O . TYR A 1 343 ? -2.944 6.200 0.237 1.00 97.88 343 TYR A O 1
ATOM 2576 N N . GLN A 1 344 ? -3.912 4.688 1.561 1.00 96.94 344 GLN A N 1
ATOM 2577 C CA . GLN A 1 344 ? -3.470 3.510 0.813 1.00 96.94 344 GLN A CA 1
ATOM 2578 C C . GLN A 1 344 ? -4.642 2.578 0.527 1.00 96.94 344 GLN A C 1
ATOM 2580 O O . GLN A 1 344 ? -5.576 2.475 1.321 1.00 96.94 344 GLN A O 1
ATOM 2585 N N . GLY A 1 345 ? -4.600 1.900 -0.613 1.00 97.19 345 GLY A N 1
ATOM 2586 C CA . GLY A 1 345 ? -5.727 1.104 -1.080 1.00 97.19 345 GLY A CA 1
ATOM 2587 C C . GLY A 1 345 ? -5.436 0.364 -2.375 1.00 97.19 345 GLY A C 1
ATOM 2588 O O . GLY A 1 345 ? -4.296 0.327 -2.840 1.00 97.19 345 GLY A O 1
ATOM 2589 N N . GLY A 1 346 ? -6.466 -0.224 -2.970 1.00 97.12 346 GLY A N 1
ATOM 2590 C CA . GLY A 1 346 ? -6.361 -0.906 -4.259 1.00 97.12 346 GLY A CA 1
ATOM 2591 C C . GLY A 1 346 ? -7.536 -1.841 -4.539 1.00 97.12 346 GLY A C 1
ATOM 2592 O O . GLY A 1 346 ? -8.508 -1.882 -3.784 1.00 97.12 346 GLY A O 1
ATOM 2593 N N . GLY A 1 347 ? -7.431 -2.598 -5.630 1.00 95.62 347 GLY A N 1
ATOM 2594 C CA . GLY A 1 347 ? -8.511 -3.413 -6.199 1.00 95.62 347 GLY A CA 1
ATOM 2595 C C . GLY A 1 347 ? -8.663 -4.816 -5.600 1.00 95.62 347 GLY A C 1
ATOM 2596 O O . GLY A 1 347 ? -9.166 -5.710 -6.277 1.00 95.62 347 GLY A O 1
ATOM 2597 N N . GLU A 1 348 ? -8.205 -5.053 -4.366 1.00 94.56 348 GLU A N 1
ATOM 2598 C CA . GLU A 1 348 ? -8.294 -6.362 -3.705 1.00 94.56 348 GLU A CA 1
ATOM 2599 C C . GLU A 1 348 ? -9.057 -6.283 -2.379 1.00 94.56 348 GLU A C 1
ATOM 2601 O O . GLU A 1 348 ? -8.801 -5.423 -1.538 1.00 94.56 348 GLU A O 1
ATOM 2606 N N . ARG A 1 349 ? -9.963 -7.239 -2.138 1.00 94.81 349 ARG A N 1
ATOM 2607 C CA . ARG A 1 349 ? -10.582 -7.410 -0.819 1.00 94.81 349 ARG A CA 1
ATOM 2608 C C . ARG A 1 349 ? -9.631 -8.156 0.115 1.00 94.81 349 ARG A C 1
ATOM 2610 O O . ARG A 1 349 ? -9.457 -9.365 -0.022 1.00 94.81 349 ARG A O 1
ATOM 2617 N N . LEU A 1 350 ? -9.072 -7.437 1.085 1.00 97.44 350 LEU A N 1
ATOM 2618 C CA . LEU A 1 350 ? -8.248 -8.015 2.153 1.00 97.44 350 LEU A CA 1
ATOM 2619 C C . LEU A 1 350 ? -9.044 -8.913 3.126 1.00 97.44 350 LEU A C 1
ATOM 2621 O O . LEU A 1 350 ? -10.268 -8.767 3.215 1.00 97.44 350 LEU A O 1
ATOM 2625 N N . PRO A 1 351 ? -8.374 -9.818 3.870 1.00 98.19 351 PRO A N 1
ATOM 2626 C CA . PRO A 1 351 ? -9.026 -10.760 4.782 1.00 98.19 351 PRO A CA 1
ATOM 2627 C C . PRO A 1 351 ? -10.011 -10.142 5.781 1.00 98.19 351 PRO A C 1
ATOM 2629 O O . PRO A 1 351 ? -11.140 -10.619 5.872 1.00 98.19 351 PRO A O 1
ATOM 2632 N N . MET A 1 352 ? -9.658 -9.034 6.441 1.00 98.19 352 MET A N 1
ATOM 2633 C CA . MET A 1 352 ? -10.541 -8.377 7.414 1.00 98.19 352 MET A CA 1
ATOM 2634 C C . MET A 1 352 ? -11.867 -7.893 6.799 1.00 98.19 352 MET A C 1
ATOM 2636 O O . MET A 1 352 ? -12.892 -7.924 7.474 1.00 98.19 352 MET A O 1
ATOM 2640 N N . HIS A 1 353 ? -11.905 -7.520 5.511 1.00 97.81 353 HIS A N 1
ATOM 2641 C CA . HIS A 1 353 ? -13.168 -7.167 4.837 1.00 97.81 353 HIS A CA 1
ATOM 2642 C C . HIS A 1 353 ? -14.140 -8.354 4.744 1.00 97.81 353 HIS A C 1
ATOM 2644 O O . HIS A 1 353 ? -15.348 -8.168 4.608 1.00 97.81 353 HIS A O 1
ATOM 2650 N N . ARG A 1 354 ? -13.608 -9.581 4.770 1.00 96.12 354 ARG A N 1
ATOM 2651 C CA . ARG A 1 354 ? -14.367 -10.836 4.705 1.00 96.12 354 ARG A CA 1
ATOM 2652 C C . ARG A 1 354 ? -14.624 -11.435 6.090 1.00 96.12 354 ARG A C 1
ATOM 2654 O O . ARG A 1 354 ? -15.298 -12.459 6.167 1.00 96.12 354 ARG A O 1
ATOM 2661 N N . ALA A 1 355 ? -14.094 -10.828 7.153 1.00 97.69 355 ALA A N 1
ATOM 2662 C CA . ALA A 1 355 ? -14.238 -11.334 8.509 1.00 97.69 355 ALA A CA 1
ATOM 2663 C C . ALA A 1 355 ? -15.716 -11.392 8.921 1.00 97.69 355 ALA A C 1
ATOM 2665 O O . ALA A 1 355 ? -16.522 -10.507 8.598 1.00 97.69 355 ALA A O 1
ATOM 2666 N N . ALA A 1 356 ? -16.063 -12.459 9.637 1.00 97.75 356 ALA A N 1
ATOM 2667 C CA . ALA A 1 356 ? -17.398 -12.637 10.175 1.00 97.75 356 ALA A CA 1
ATOM 2668 C C . ALA A 1 356 ? -17.682 -11.606 11.276 1.00 97.75 356 ALA A C 1
ATOM 2670 O O . ALA A 1 356 ? -16.778 -11.088 11.936 1.00 97.75 356 ALA A O 1
ATOM 2671 N N . THR A 1 357 ? -18.962 -11.322 11.489 1.00 98.38 357 THR A N 1
ATOM 2672 C CA . THR A 1 357 ? -19.410 -10.523 12.629 1.00 98.38 357 THR A CA 1
ATOM 2673 C C . THR A 1 357 ? -19.425 -11.398 13.878 1.00 98.38 357 THR A C 1
ATOM 2675 O O . THR A 1 357 ? -20.092 -12.430 13.899 1.00 98.38 357 THR A O 1
ATOM 2678 N N . TRP A 1 358 ? -18.728 -10.966 14.929 1.00 98.50 358 TRP A N 1
ATOM 2679 C CA . TRP A 1 358 ? -18.781 -11.587 16.252 1.00 98.50 358 TRP A CA 1
ATOM 2680 C C . TRP A 1 358 ? -20.004 -11.113 17.052 1.00 98.50 358 TRP A C 1
ATOM 2682 O O . TRP A 1 358 ? -20.708 -11.921 17.653 1.00 98.50 358 TRP A O 1
ATOM 2692 N N . ALA A 1 359 ? -20.287 -9.804 17.039 1.00 98.38 359 ALA A N 1
ATOM 2693 C CA . ALA A 1 359 ? -21.504 -9.222 17.615 1.00 98.38 359 ALA A CA 1
ATOM 2694 C C . ALA A 1 359 ? -21.906 -7.938 16.880 1.00 98.38 359 ALA A C 1
ATOM 2696 O O . ALA A 1 359 ? -21.037 -7.168 16.467 1.00 98.38 359 ALA A O 1
ATOM 2697 N N . GLY A 1 360 ? -23.213 -7.707 16.745 1.00 98.44 360 GLY A N 1
ATOM 2698 C CA . GLY A 1 360 ? -23.785 -6.502 16.146 1.00 98.44 360 GLY A CA 1
ATOM 2699 C C . GLY A 1 360 ? -24.345 -5.542 17.194 1.00 98.44 360 GLY A C 1
ATOM 2700 O O . GLY A 1 360 ? -24.756 -5.955 18.278 1.00 98.44 360 GLY A O 1
ATOM 2701 N N . PHE A 1 361 ? -24.380 -4.257 16.849 1.00 98.81 361 PHE A N 1
ATOM 2702 C CA . PHE A 1 361 ? -24.908 -3.184 17.680 1.00 98.81 361 PHE A CA 1
ATOM 2703 C C . PHE A 1 361 ? -25.733 -2.206 16.842 1.00 98.81 361 PHE A C 1
ATOM 2705 O O . PHE A 1 361 ? -25.309 -1.773 15.766 1.00 98.81 361 PHE A O 1
ATOM 2712 N N . ALA A 1 362 ? -26.883 -1.815 17.382 1.00 98.44 362 ALA A N 1
ATOM 2713 C CA . ALA A 1 362 ? -27.646 -0.659 16.939 1.00 98.44 362 ALA A CA 1
ATOM 2714 C C . ALA A 1 362 ? -27.133 0.615 17.626 1.00 98.44 362 ALA A C 1
ATOM 2716 O O . ALA A 1 362 ? -26.687 0.590 18.780 1.00 98.44 362 ALA A O 1
ATOM 2717 N N . VAL A 1 363 ? -27.241 1.745 16.927 1.00 98.38 363 VAL A N 1
ATOM 2718 C CA . VAL A 1 363 ? -26.808 3.052 17.428 1.00 98.38 363 VAL A CA 1
ATOM 2719 C C . VAL A 1 363 ? -28.034 3.948 17.624 1.00 98.38 363 VAL A C 1
ATOM 2721 O O . VAL A 1 363 ? -28.612 4.404 16.638 1.00 98.38 363 VAL A O 1
ATOM 2724 N N . PRO A 1 364 ? -28.454 4.238 18.872 1.00 97.12 364 PRO A N 1
ATOM 2725 C CA . PRO A 1 364 ? -29.600 5.110 19.116 1.00 97.12 364 PRO A CA 1
ATOM 2726 C C . PRO A 1 364 ? -29.452 6.472 18.423 1.00 97.12 364 PRO A C 1
ATOM 2728 O O . PRO A 1 364 ? -28.443 7.159 18.601 1.00 97.12 364 PRO A O 1
ATOM 2731 N N . GLY A 1 365 ? -30.470 6.855 17.647 1.00 96.75 365 GLY A N 1
ATOM 2732 C CA . GLY A 1 365 ? -30.474 8.069 16.821 1.00 96.75 365 GLY A CA 1
ATOM 2733 C C . GLY A 1 365 ? -30.010 7.866 15.373 1.00 96.75 365 GLY A C 1
ATOM 2734 O O . GLY A 1 365 ? -30.165 8.787 14.578 1.00 96.75 365 GLY A O 1
ATOM 2735 N N . TYR A 1 366 ? -29.504 6.678 15.024 1.00 97.81 366 TYR A N 1
ATOM 2736 C CA . TYR A 1 366 ? -29.064 6.300 13.678 1.00 97.81 366 TYR A CA 1
ATOM 2737 C C . TYR A 1 366 ? -29.620 4.917 13.308 1.00 97.81 366 TYR A C 1
ATOM 2739 O O . TYR A 1 366 ? -28.902 3.918 13.295 1.00 97.81 366 TYR A O 1
ATOM 2747 N N . ASP A 1 367 ? -30.921 4.857 13.013 1.00 96.44 367 ASP A N 1
ATOM 2748 C CA . ASP A 1 367 ? -31.643 3.602 12.735 1.00 96.44 367 ASP A CA 1
ATOM 2749 C C . ASP A 1 367 ? -31.146 2.873 11.467 1.00 96.44 367 ASP A C 1
ATOM 2751 O O . ASP A 1 367 ? -31.463 1.704 11.248 1.00 96.44 367 ASP A O 1
ATOM 2755 N N . ASP A 1 368 ? -30.377 3.561 10.620 1.00 97.62 368 ASP A N 1
ATOM 2756 C CA . ASP A 1 368 ? -29.800 3.044 9.380 1.00 97.62 368 ASP A CA 1
ATOM 2757 C C . ASP A 1 368 ? -28.351 2.538 9.528 1.00 97.62 368 ASP A C 1
ATOM 2759 O O . ASP A 1 368 ? -27.755 2.105 8.538 1.00 97.62 368 ASP A O 1
ATOM 2763 N N . VAL A 1 369 ? -27.781 2.597 10.739 1.00 98.69 369 VAL A N 1
ATOM 2764 C CA . VAL A 1 369 ? -26.399 2.191 11.025 1.00 98.69 369 VAL A CA 1
ATOM 2765 C C . VAL A 1 369 ? -26.358 0.903 11.839 1.00 98.69 369 VAL A C 1
ATOM 2767 O O . VAL A 1 369 ? -27.044 0.748 12.848 1.00 98.69 369 VAL A O 1
ATOM 2770 N N . THR A 1 370 ? -25.480 -0.012 11.437 1.00 98.69 370 THR A N 1
ATOM 2771 C CA . THR A 1 370 ? -25.075 -1.168 12.247 1.00 98.69 370 THR A CA 1
ATOM 2772 C C . THR A 1 370 ? -23.579 -1.098 12.523 1.00 98.69 370 THR A C 1
ATOM 2774 O O . THR A 1 370 ? -22.792 -0.870 11.605 1.00 98.69 370 THR A O 1
ATOM 2777 N N . VAL A 1 371 ? -23.181 -1.315 13.777 1.00 98.88 371 VAL A N 1
ATOM 2778 C CA . VAL A 1 371 ? -21.773 -1.462 14.171 1.00 98.88 371 VAL A CA 1
ATOM 2779 C C . VAL A 1 371 ? -21.512 -2.919 14.521 1.00 98.88 371 VAL A C 1
ATOM 2781 O O . VAL A 1 371 ? -22.237 -3.516 15.307 1.00 98.88 371 VAL A O 1
ATOM 2784 N N . GLU A 1 372 ? -20.479 -3.505 13.936 1.00 98.81 372 GLU A N 1
ATOM 2785 C CA . GLU A 1 372 ? -20.137 -4.915 14.070 1.00 98.81 372 GLU A CA 1
ATOM 2786 C C . GLU A 1 372 ? -18.748 -5.047 14.687 1.00 98.81 372 GLU A C 1
ATOM 2788 O O . GLU A 1 372 ? -17.775 -4.511 14.159 1.00 98.81 372 GLU A O 1
ATOM 2793 N N . ILE A 1 373 ? -18.630 -5.790 15.784 1.00 98.75 373 ILE A N 1
ATOM 2794 C CA . ILE A 1 373 ? -17.330 -6.286 16.239 1.00 98.75 373 ILE A CA 1
ATOM 2795 C C . ILE A 1 373 ? -16.956 -7.443 15.315 1.00 98.75 373 ILE A C 1
ATOM 2797 O O . ILE A 1 373 ? -17.746 -8.373 15.151 1.00 98.75 373 ILE A O 1
ATOM 2801 N N . LEU A 1 374 ? -15.765 -7.399 14.720 1.00 98.44 374 LEU A N 1
ATOM 2802 C CA . LEU A 1 374 ? -15.309 -8.450 13.811 1.00 98.44 374 LEU A CA 1
ATOM 2803 C C . LEU A 1 374 ? -14.712 -9.627 14.587 1.00 98.44 374 LEU A C 1
ATOM 2805 O O . LEU A 1 374 ? -13.999 -9.422 15.577 1.00 98.44 374 LEU A O 1
ATOM 2809 N N . ASP A 1 375 ? -14.965 -10.847 14.116 1.00 97.19 375 ASP A N 1
ATOM 2810 C CA . ASP A 1 375 ? -14.227 -12.043 14.523 1.00 97.19 375 ASP A CA 1
ATOM 2811 C C . ASP A 1 375 ? -12.838 -12.002 13.874 1.00 97.19 375 ASP A C 1
ATOM 2813 O O . ASP A 1 375 ? -12.631 -12.403 12.729 1.00 97.19 375 ASP A O 1
ATOM 2817 N N . TRP A 1 376 ? -11.921 -11.336 14.569 1.00 97.69 376 TRP A N 1
ATOM 2818 C CA . TRP A 1 376 ? -10.620 -10.930 14.053 1.00 97.69 376 TRP A CA 1
ATOM 2819 C C . TRP A 1 376 ? -9.588 -10.939 15.186 1.00 97.69 376 TRP A C 1
ATOM 2821 O O . TRP A 1 376 ? -9.942 -10.514 16.289 1.00 97.69 376 TRP A O 1
ATOM 2831 N N . PRO A 1 377 ? -8.324 -11.336 14.965 1.00 95.69 377 PRO A N 1
ATOM 2832 C CA . PRO A 1 377 ? -7.321 -11.346 16.036 1.00 95.69 377 PRO A CA 1
ATOM 2833 C C . PRO A 1 377 ? -7.052 -9.950 16.626 1.00 95.69 377 PRO A C 1
ATOM 2835 O O . PRO A 1 377 ? -6.817 -9.801 17.823 1.00 95.69 377 PRO A O 1
ATOM 2838 N N . GLY A 1 378 ? -7.132 -8.908 15.792 1.00 94.56 378 GLY A N 1
ATOM 2839 C CA . GLY A 1 378 ? -6.993 -7.512 16.208 1.00 94.56 378 GLY A CA 1
ATOM 2840 C C . GLY A 1 378 ? -8.261 -6.901 16.830 1.00 94.56 378 GLY A C 1
ATOM 2841 O O . GLY A 1 378 ? -9.377 -7.424 16.722 1.00 94.56 378 GLY A O 1
ATOM 2842 N N . THR A 1 379 ? -8.112 -5.715 17.428 1.00 97.44 379 THR A N 1
ATOM 2843 C CA . THR A 1 379 ? -9.245 -4.882 17.865 1.00 97.44 379 THR A CA 1
ATOM 2844 C C . THR A 1 379 ? -9.816 -4.104 16.678 1.00 97.44 379 THR A C 1
ATOM 2846 O O . THR A 1 379 ? -9.409 -2.974 16.399 1.00 97.44 379 THR A O 1
ATOM 2849 N N . ALA A 1 380 ? -10.742 -4.738 15.959 1.00 97.94 380 ALA A N 1
ATOM 2850 C CA . ALA A 1 380 ? -11.353 -4.199 14.751 1.00 97.94 380 ALA A CA 1
ATOM 2851 C C . ALA A 1 380 ? -12.886 -4.243 14.801 1.00 97.94 380 ALA A C 1
ATOM 2853 O O . ALA A 1 380 ? -13.492 -5.175 15.340 1.00 97.94 380 ALA A O 1
ATOM 2854 N N . MET A 1 381 ? -13.498 -3.224 14.205 1.00 98.50 381 MET A N 1
ATOM 2855 C CA . MET A 1 381 ? -14.942 -3.058 14.080 1.00 98.50 381 MET A CA 1
ATOM 2856 C C . MET A 1 381 ? -15.295 -2.669 12.646 1.00 98.50 381 MET A C 1
ATOM 2858 O O . MET A 1 381 ? -14.452 -2.150 11.916 1.00 98.50 381 MET A O 1
ATOM 2862 N N . ARG A 1 382 ? -16.547 -2.872 12.252 1.00 98.69 382 ARG A N 1
ATOM 2863 C CA . ARG A 1 382 ? -17.091 -2.424 10.972 1.00 98.69 382 ARG A CA 1
ATOM 2864 C C . ARG A 1 382 ? -18.372 -1.633 11.202 1.00 98.69 382 ARG A C 1
ATOM 2866 O O . ARG A 1 382 ? -19.298 -2.131 11.829 1.00 98.69 382 ARG A O 1
ATOM 2873 N N . VAL A 1 383 ? -18.430 -0.414 10.680 1.00 98.88 383 VAL A N 1
ATOM 2874 C CA . VAL A 1 383 ? -19.648 0.404 10.644 1.00 98.88 383 VAL A CA 1
ATOM 2875 C C . VAL A 1 383 ? -20.266 0.273 9.260 1.00 98.88 383 VAL A C 1
ATOM 2877 O O . VAL A 1 383 ? -19.564 0.406 8.259 1.00 98.88 383 VAL A O 1
ATOM 2880 N N . VAL A 1 384 ? -21.563 -0.009 9.194 1.00 98.81 384 VAL A N 1
ATOM 2881 C CA . VAL A 1 384 ? -22.284 -0.249 7.941 1.00 98.81 384 VAL A CA 1
ATOM 2882 C C . VAL A 1 384 ? -23.487 0.669 7.855 1.00 98.81 384 VAL A C 1
ATOM 2884 O O . VAL A 1 384 ? -24.299 0.702 8.778 1.00 98.81 384 VAL A O 1
ATOM 2887 N N . SER A 1 385 ? -23.611 1.394 6.744 1.00 98.75 385 SER A N 1
ATOM 2888 C CA . SER A 1 385 ? -24.794 2.195 6.424 1.00 98.75 385 SER A CA 1
ATOM 2889 C C . SER A 1 385 ? -24.832 2.546 4.933 1.00 98.75 385 SER A C 1
ATOM 2891 O O . SER A 1 385 ? -23.818 2.563 4.237 1.00 98.75 385 SER A O 1
ATOM 2893 N N . ARG A 1 386 ? -26.031 2.836 4.424 1.00 98.31 386 ARG A N 1
ATOM 2894 C CA . ARG A 1 386 ? -26.234 3.408 3.081 1.00 98.31 386 ARG A CA 1
ATOM 2895 C C . ARG A 1 386 ? -26.194 4.937 3.075 1.00 98.31 386 ARG A C 1
ATOM 2897 O O . ARG A 1 386 ? -26.126 5.539 2.010 1.00 98.31 386 ARG A O 1
ATOM 2904 N N . SER A 1 387 ? -26.261 5.565 4.245 1.00 98.44 387 SER A N 1
ATOM 2905 C CA . SER A 1 387 ? -26.177 7.008 4.428 1.00 98.44 387 SER A CA 1
ATOM 2906 C C . SER A 1 387 ? -24.731 7.415 4.657 1.00 98.44 387 SER A C 1
ATOM 2908 O O . SER A 1 387 ? -24.119 7.074 5.671 1.00 98.44 387 SER A O 1
ATOM 2910 N N . ARG A 1 388 ? -24.205 8.218 3.732 1.00 97.94 388 ARG A N 1
ATOM 2911 C CA . ARG A 1 388 ? -22.874 8.816 3.843 1.00 97.94 388 ARG A CA 1
ATOM 2912 C C . ARG A 1 388 ? -22.715 9.647 5.121 1.00 97.94 388 ARG A C 1
ATOM 2914 O O . ARG A 1 388 ? -21.683 9.589 5.775 1.00 97.94 388 ARG A O 1
ATOM 2921 N N . GLN A 1 389 ? -23.744 10.402 5.497 1.00 98.38 389 GLN A N 1
ATOM 2922 C CA . GLN A 1 389 ? -23.698 11.239 6.693 1.00 98.38 389 GLN A CA 1
ATOM 2923 C C . GLN A 1 389 ? -23.704 10.386 7.970 1.00 98.38 389 GLN A C 1
ATOM 2925 O O . GLN A 1 389 ? -22.852 10.580 8.834 1.00 98.38 389 GLN A O 1
ATOM 2930 N N . SER A 1 390 ? -24.603 9.397 8.057 1.00 98.69 390 SER A N 1
ATOM 2931 C CA . SER A 1 390 ? -24.741 8.553 9.250 1.00 98.69 390 SER A CA 1
ATOM 2932 C C . SER A 1 390 ? -23.473 7.741 9.530 1.00 98.69 390 SER A C 1
ATOM 2934 O O . SER A 1 390 ? -23.054 7.642 10.683 1.00 98.69 390 SER A O 1
ATOM 2936 N N . ILE A 1 391 ? -22.833 7.180 8.493 1.00 98.69 391 ILE A N 1
ATOM 2937 C CA . ILE A 1 391 ? -21.587 6.424 8.679 1.00 98.69 391 ILE A CA 1
ATOM 2938 C C . ILE A 1 391 ? -20.448 7.327 9.172 1.00 98.69 391 ILE A C 1
ATOM 2940 O O . ILE A 1 391 ? -19.752 6.941 10.107 1.00 98.69 391 ILE A O 1
ATOM 2944 N N . ILE A 1 392 ? -20.300 8.541 8.624 1.00 98.81 392 ILE A N 1
ATOM 2945 C CA . ILE A 1 392 ? -19.284 9.505 9.078 1.00 98.81 392 ILE A CA 1
ATOM 2946 C C . ILE A 1 392 ? -19.526 9.875 10.545 1.00 98.81 392 ILE A C 1
ATOM 2948 O O . ILE A 1 392 ? -18.596 9.816 11.345 1.00 98.81 392 ILE A O 1
ATOM 2952 N N . ASP A 1 393 ? -20.767 10.203 10.917 1.00 98.75 393 ASP A N 1
ATOM 2953 C CA . ASP A 1 393 ? -21.111 10.603 12.285 1.00 98.75 393 ASP A CA 1
ATOM 2954 C C . ASP A 1 393 ? -20.807 9.512 13.316 1.00 98.75 393 ASP A C 1
ATOM 2956 O O . ASP A 1 393 ? -20.234 9.785 14.373 1.00 98.75 393 ASP A O 1
ATOM 2960 N N . VAL A 1 394 ? -21.157 8.261 13.010 1.00 98.81 394 VAL A N 1
ATOM 2961 C CA . VAL A 1 394 ? -20.910 7.138 13.921 1.00 98.81 394 VAL A CA 1
ATOM 2962 C C . VAL A 1 394 ? -19.423 6.785 13.992 1.00 98.81 394 VAL A C 1
ATOM 2964 O O . VAL A 1 394 ? -18.916 6.531 15.087 1.00 98.81 394 VAL A O 1
ATOM 2967 N N . CYS A 1 395 ? -18.701 6.800 12.868 1.00 98.81 395 CYS A N 1
ATOM 2968 C CA . CYS A 1 395 ? -17.256 6.567 12.858 1.00 98.81 395 CYS A CA 1
ATOM 2969 C C . CYS A 1 395 ? -16.492 7.639 13.644 1.00 98.81 395 CYS A C 1
ATOM 2971 O O . CYS A 1 395 ? -15.580 7.306 14.402 1.00 98.81 395 CYS A O 1
ATOM 2973 N N . ASP A 1 396 ? -16.888 8.904 13.515 1.00 98.69 396 ASP A N 1
ATOM 2974 C CA . ASP A 1 396 ? -16.270 10.015 14.232 1.00 98.69 396 ASP A CA 1
ATOM 2975 C C . ASP A 1 396 ? -16.560 9.960 15.736 1.00 98.69 396 ASP A C 1
ATOM 2977 O O . ASP A 1 396 ? -15.640 10.096 16.538 1.00 98.69 396 ASP A O 1
ATOM 2981 N N . ARG A 1 397 ? -17.786 9.595 16.138 1.00 98.62 397 ARG A N 1
ATOM 2982 C CA . ARG A 1 397 ? -18.121 9.338 17.551 1.00 98.62 397 ARG A CA 1
ATOM 2983 C C . ARG A 1 397 ? -17.231 8.259 18.177 1.00 98.62 397 ARG A C 1
ATOM 2985 O O . ARG A 1 397 ? -16.796 8.399 19.318 1.00 98.62 397 ARG A O 1
ATOM 2992 N N . ILE A 1 398 ? -16.968 7.173 17.447 1.00 98.75 398 ILE A N 1
ATOM 2993 C CA . ILE A 1 398 ? -16.055 6.109 17.893 1.00 98.75 398 ILE A CA 1
ATOM 2994 C C . ILE A 1 398 ? -14.618 6.639 17.981 1.00 98.75 398 ILE A C 1
ATOM 2996 O O . ILE A 1 398 ? -13.920 6.355 18.955 1.00 98.75 398 ILE A O 1
ATOM 3000 N N . ARG A 1 399 ? -14.172 7.404 16.974 1.00 98.44 399 ARG A N 1
ATOM 3001 C CA . ARG A 1 399 ? -12.830 7.996 16.918 1.00 98.44 399 ARG A CA 1
ATOM 3002 C C . ARG A 1 399 ? -12.578 8.908 18.112 1.00 98.44 399 ARG A C 1
ATOM 3004 O O . ARG A 1 399 ? -11.579 8.710 18.793 1.00 98.44 399 ARG A O 1
ATOM 3011 N N . GLU A 1 400 ? -13.465 9.869 18.362 1.00 98.19 400 GLU A N 1
ATOM 3012 C CA . GLU A 1 400 ? -13.360 10.823 19.473 1.00 98.19 400 GLU A CA 1
ATOM 3013 C C . GLU A 1 400 ? -13.283 10.109 20.819 1.00 98.19 400 GLU A C 1
ATOM 3015 O O . GLU A 1 400 ? -12.420 10.417 21.634 1.00 98.19 400 GLU A O 1
ATOM 3020 N N . ALA A 1 401 ? -14.118 9.091 21.026 1.00 98.31 401 ALA A N 1
ATOM 3021 C CA . ALA A 1 401 ? -14.061 8.319 22.254 1.00 98.31 401 ALA A CA 1
ATOM 3022 C C . ALA A 1 401 ? -12.759 7.527 22.405 1.00 98.31 401 ALA A C 1
ATOM 3024 O O . ALA A 1 401 ? -12.209 7.469 23.498 1.00 98.31 401 ALA A O 1
ATOM 3025 N N . TRP A 1 402 ? -12.267 6.903 21.330 1.00 98.00 402 TRP A N 1
ATOM 3026 C CA . TRP A 1 402 ? -11.062 6.075 21.386 1.00 98.00 402 TRP A CA 1
ATOM 3027 C C . TRP A 1 402 ? -9.798 6.890 21.651 1.00 98.00 402 TRP A C 1
ATOM 3029 O O . TRP A 1 402 ? -8.934 6.474 22.423 1.00 98.00 402 TRP A O 1
ATOM 3039 N N . VAL A 1 403 ? -9.659 8.041 20.994 1.00 96.56 403 VAL A N 1
ATOM 3040 C CA . VAL A 1 403 ? -8.416 8.812 21.078 1.00 96.56 403 VAL A CA 1
ATOM 3041 C C . VAL A 1 403 ? -8.159 9.416 22.456 1.00 96.56 403 VAL A C 1
ATOM 3043 O O . VAL A 1 403 ? -7.005 9.705 22.755 1.00 96.56 403 VAL A O 1
ATOM 3046 N N . ASP A 1 404 ? -9.202 9.537 23.277 1.00 96.56 404 ASP A N 1
ATOM 3047 C CA . ASP A 1 404 ? -9.145 10.015 24.660 1.00 96.56 404 ASP A CA 1
ATOM 3048 C C . ASP A 1 404 ? -9.465 8.892 25.674 1.00 96.56 404 ASP A C 1
ATOM 3050 O O . ASP A 1 404 ? -9.741 9.154 26.844 1.00 96.56 404 ASP A O 1
ATOM 3054 N N . TYR A 1 405 ? -9.445 7.625 25.238 1.00 97.44 405 TYR A N 1
ATOM 3055 C CA . TYR A 1 405 ? -9.744 6.476 26.091 1.00 97.44 405 TYR A CA 1
ATOM 3056 C C . TYR A 1 405 ? -8.531 6.045 26.926 1.00 97.44 405 TYR A C 1
ATOM 3058 O O . TYR A 1 405 ? -7.476 5.711 26.380 1.00 97.44 405 TYR A O 1
ATOM 3066 N N . ASP A 1 406 ? -8.732 5.955 28.241 1.00 96.00 406 ASP A N 1
ATOM 3067 C CA . ASP A 1 406 ? -7.782 5.392 29.198 1.00 96.00 406 ASP A CA 1
ATOM 3068 C C . ASP A 1 406 ? -8.385 4.161 29.889 1.00 96.00 406 ASP A C 1
ATOM 3070 O O . ASP A 1 406 ? -9.525 4.182 30.358 1.00 96.00 406 ASP A O 1
ATOM 3074 N N . ASP A 1 407 ? -7.589 3.103 30.024 1.00 94.38 407 ASP A N 1
ATOM 3075 C CA . ASP A 1 407 ? -7.904 1.931 30.839 1.00 94.38 407 ASP A CA 1
ATOM 3076 C C . ASP A 1 407 ? -6.621 1.391 31.476 1.00 94.38 407 ASP A C 1
ATOM 3078 O O . ASP A 1 407 ? -5.865 0.615 30.886 1.00 94.38 407 ASP A O 1
ATOM 3082 N N . ALA A 1 408 ? -6.391 1.784 32.729 1.00 90.31 408 ALA A N 1
ATOM 3083 C CA . ALA A 1 408 ? -5.225 1.357 33.492 1.00 90.31 408 ALA A CA 1
ATOM 3084 C C . ALA A 1 408 ? -5.177 -0.164 33.725 1.00 90.31 408 ALA A C 1
ATOM 3086 O O . ALA A 1 408 ? -4.085 -0.718 33.844 1.00 90.31 408 ALA A O 1
ATOM 3087 N N . ALA A 1 409 ? -6.324 -0.852 33.780 1.00 87.94 409 ALA A N 1
ATOM 3088 C CA . ALA A 1 409 ? -6.362 -2.302 33.969 1.00 87.94 409 ALA A CA 1
ATOM 3089 C C . ALA A 1 409 ? -5.945 -3.048 32.692 1.00 87.94 409 ALA A C 1
ATOM 3091 O O . ALA A 1 409 ? -5.328 -4.110 32.778 1.00 87.94 409 ALA A O 1
ATOM 3092 N N . ALA A 1 410 ? -6.235 -2.474 31.522 1.00 84.44 410 ALA A N 1
ATOM 3093 C CA . ALA A 1 410 ? -5.775 -2.969 30.226 1.00 84.44 410 ALA A CA 1
ATOM 3094 C C . ALA A 1 410 ? -4.402 -2.411 29.799 1.00 84.44 410 ALA A C 1
ATOM 3096 O O . ALA A 1 410 ? -3.894 -2.791 28.745 1.00 84.44 410 ALA A O 1
ATOM 3097 N N . GLY A 1 411 ? -3.792 -1.525 30.596 1.00 86.75 411 GLY A N 1
ATOM 3098 C CA . GLY A 1 411 ? -2.530 -0.863 30.254 1.00 86.75 411 GLY A CA 1
ATOM 3099 C C . GLY A 1 411 ? -2.653 0.116 29.081 1.00 86.75 411 GLY A C 1
ATOM 3100 O O . GLY A 1 411 ? -1.680 0.332 28.361 1.00 86.75 411 GLY A O 1
ATOM 3101 N N . ILE A 1 412 ? -3.844 0.679 28.867 1.00 93.94 412 ILE A N 1
ATOM 3102 C CA . ILE A 1 412 ? -4.133 1.634 27.798 1.00 93.94 412 ILE A CA 1
ATOM 3103 C C . ILE A 1 412 ? -4.093 3.044 28.381 1.00 93.94 412 ILE A C 1
ATOM 3105 O O . ILE A 1 412 ? -4.839 3.364 29.306 1.00 93.94 412 ILE A O 1
ATOM 3109 N N . ALA A 1 413 ? -3.245 3.885 27.802 1.00 95.00 413 ALA A N 1
ATOM 3110 C CA . ALA A 1 413 ? -3.261 5.323 28.006 1.00 95.00 413 ALA A CA 1
ATOM 3111 C C . ALA A 1 413 ? -3.426 6.013 26.649 1.00 95.00 413 ALA A C 1
ATOM 3113 O O . ALA A 1 413 ? -2.777 5.649 25.667 1.00 95.00 413 ALA A O 1
ATOM 3114 N N . SER A 1 414 ? -4.299 7.008 26.601 1.00 95.19 414 SER A N 1
ATOM 3115 C CA . SER A 1 414 ? -4.547 7.872 25.452 1.00 95.19 414 SER A CA 1
ATOM 3116 C C . SER A 1 414 ? -3.370 8.799 25.163 1.00 95.19 414 SER A C 1
ATOM 3118 O O . SER A 1 414 ? -3.175 9.187 24.010 1.00 95.19 414 SER A O 1
ATOM 3120 N N . HIS A 1 415 ? -2.577 9.132 26.188 1.00 96.06 415 HIS A N 1
ATOM 3121 C CA . HIS A 1 415 ? -1.446 10.055 26.126 1.00 96.06 415 HIS A CA 1
ATOM 3122 C C . HIS A 1 415 ? -0.272 9.579 26.998 1.00 96.06 415 HIS A C 1
ATOM 3124 O O . HIS A 1 415 ? -0.462 8.898 28.006 1.00 96.06 415 HIS A O 1
ATOM 3130 N N . ASP A 1 416 ? 0.952 9.949 26.611 1.00 94.31 416 ASP A N 1
ATOM 3131 C CA . ASP A 1 416 ? 2.157 9.711 27.411 1.00 94.31 416 ASP A CA 1
ATOM 3132 C C . ASP A 1 416 ? 2.365 10.777 28.507 1.00 94.31 416 ASP A C 1
ATOM 3134 O O . ASP A 1 416 ? 1.591 11.724 28.649 1.00 94.31 416 ASP A O 1
ATOM 3138 N N . ALA A 1 417 ? 3.433 10.626 29.297 1.00 92.44 417 ALA A N 1
ATOM 3139 C CA . ALA A 1 417 ? 3.765 11.552 30.382 1.00 92.44 417 ALA A CA 1
ATOM 3140 C C . ALA A 1 417 ? 4.098 12.983 29.908 1.00 92.44 417 ALA A C 1
ATOM 3142 O O . ALA A 1 417 ? 3.968 13.921 30.694 1.00 92.44 417 ALA A O 1
ATOM 3143 N N . ASP A 1 418 ? 4.499 13.148 28.644 1.00 93.44 418 ASP A N 1
ATOM 3144 C CA . ASP A 1 418 ? 4.788 14.441 28.017 1.00 93.44 418 ASP A CA 1
ATOM 3145 C C . ASP A 1 418 ? 3.538 15.042 27.338 1.00 93.44 418 ASP A C 1
ATOM 3147 O O . ASP A 1 418 ? 3.591 16.140 26.781 1.00 93.44 418 ASP A O 1
ATOM 3151 N N . GLY A 1 419 ? 2.396 14.346 27.402 1.00 93.31 419 GLY A N 1
ATOM 3152 C CA . GLY A 1 419 ? 1.132 14.755 26.799 1.00 93.31 419 GLY A CA 1
ATOM 3153 C C . GLY A 1 419 ? 1.026 14.453 25.303 1.00 93.31 419 GLY A C 1
ATOM 3154 O O . GLY A 1 419 ? 0.105 14.951 24.654 1.00 93.31 419 GLY A O 1
ATOM 3155 N N . ASN A 1 420 ? 1.928 13.651 24.726 1.00 93.38 420 ASN A N 1
ATOM 3156 C CA . ASN A 1 420 ? 1.799 13.227 23.334 1.00 93.38 420 ASN A CA 1
ATOM 3157 C C . ASN A 1 420 ? 0.725 12.149 23.212 1.00 93.38 420 ASN A C 1
ATOM 3159 O O . ASN A 1 420 ? 0.659 11.224 24.021 1.00 93.38 420 ASN A O 1
ATOM 3163 N N . ARG A 1 421 ? -0.079 12.230 22.150 1.00 93.88 421 ARG A N 1
ATOM 3164 C CA . ARG A 1 421 ? -1.114 11.239 21.850 1.00 93.88 421 ARG A CA 1
ATOM 3165 C C . ARG A 1 421 ? -0.507 9.854 21.625 1.00 93.88 421 ARG A C 1
ATOM 3167 O O . ARG A 1 421 ? 0.454 9.703 20.870 1.00 93.88 421 ARG A O 1
ATOM 3174 N N . GLN A 1 422 ? -1.127 8.853 22.236 1.00 95.69 422 GLN A N 1
ATOM 3175 C CA . GLN A 1 422 ? -0.803 7.442 22.084 1.00 95.69 422 GLN A CA 1
ATOM 3176 C C . GLN A 1 422 ? -1.888 6.633 21.384 1.00 95.69 422 GLN A C 1
ATOM 3178 O O . GLN A 1 422 ? -1.558 5.592 20.826 1.00 95.69 422 GLN A O 1
ATOM 3183 N N . SER A 1 423 ? -3.138 7.102 21.358 1.00 96.25 423 SER A N 1
ATOM 3184 C CA . SER A 1 423 ? -4.257 6.416 20.698 1.00 96.25 423 SER A CA 1
ATOM 3185 C C . SER A 1 423 ? -4.648 7.078 19.375 1.00 96.25 423 SER A C 1
ATOM 3187 O O . SER A 1 423 ? -4.778 8.297 19.275 1.00 96.25 423 SER A O 1
ATOM 3189 N N . ALA A 1 424 ? -4.861 6.266 18.340 1.00 95.12 424 ALA A N 1
ATOM 3190 C CA . ALA A 1 424 ? -5.379 6.709 17.048 1.00 95.12 424 ALA A CA 1
ATOM 3191 C C . ALA A 1 424 ? -6.152 5.586 16.350 1.00 95.12 424 ALA A C 1
ATOM 3193 O O . ALA A 1 424 ? -6.114 4.423 16.757 1.00 95.12 424 ALA A O 1
ATOM 3194 N N . LEU A 1 425 ? -6.865 5.949 15.290 1.00 95.38 425 LEU A N 1
ATOM 3195 C CA . LEU A 1 425 ? -7.691 5.040 14.508 1.00 95.38 425 LEU A CA 1
ATOM 3196 C C . LEU A 1 425 ? -7.025 4.748 13.162 1.00 95.38 425 LEU A C 1
ATOM 3198 O O . LEU A 1 425 ? -6.439 5.645 12.563 1.00 95.38 425 LEU A O 1
ATOM 3202 N N . SER A 1 426 ? -7.131 3.516 12.668 1.00 97.81 426 SER A N 1
ATOM 3203 C CA . SER A 1 426 ? -6.840 3.191 11.264 1.00 97.81 426 SER A CA 1
ATOM 3204 C C . SER A 1 426 ? -8.146 2.846 10.539 1.00 97.81 426 SER A C 1
ATOM 3206 O O . SER A 1 426 ? -8.620 1.712 10.669 1.00 97.81 426 SER A O 1
ATOM 3208 N N . PRO A 1 427 ? -8.771 3.811 9.839 1.00 98.44 427 PRO A N 1
ATOM 3209 C CA . PRO A 1 427 ? -9.989 3.577 9.074 1.00 98.44 427 PRO A CA 1
ATOM 3210 C C . PRO A 1 427 ? -9.707 3.013 7.674 1.00 98.44 427 PRO A C 1
ATOM 3212 O O . PRO A 1 427 ? -8.670 3.296 7.076 1.00 98.44 427 PRO A O 1
ATOM 3215 N N . ASN A 1 428 ? -10.646 2.246 7.127 1.00 98.62 428 ASN A N 1
ATOM 3216 C CA . ASN A 1 428 ? -10.699 1.845 5.719 1.00 98.62 428 ASN A CA 1
ATOM 3217 C C . ASN A 1 428 ? -12.154 1.774 5.251 1.00 98.62 428 ASN A C 1
ATOM 3219 O O . ASN A 1 428 ? -13.018 1.385 6.029 1.00 98.62 428 ASN A O 1
ATOM 3223 N N . ALA A 1 429 ? -12.417 2.131 3.999 1.00 98.75 429 ALA A N 1
ATOM 3224 C CA . ALA A 1 429 ? -13.745 2.118 3.407 1.00 98.75 429 ALA A CA 1
ATOM 3225 C C . ALA A 1 429 ? -13.797 1.209 2.179 1.00 98.75 429 ALA A C 1
ATOM 3227 O O . ALA A 1 429 ? -12.861 1.190 1.373 1.00 98.75 429 ALA A O 1
ATOM 3228 N N . ILE A 1 430 ? -14.925 0.516 2.022 1.00 98.44 430 ILE A N 1
ATOM 3229 C CA . ILE A 1 430 ? -15.345 -0.174 0.797 1.00 98.44 430 ILE A CA 1
ATOM 3230 C C . ILE A 1 430 ? -16.831 0.058 0.538 1.00 98.44 430 ILE A C 1
ATOM 3232 O O . ILE A 1 430 ? -17.597 0.351 1.459 1.00 98.44 430 ILE A O 1
ATOM 3236 N N . ILE A 1 431 ? -17.249 -0.161 -0.707 1.00 96.56 431 ILE A N 1
ATOM 3237 C CA . ILE A 1 431 ? -18.663 -0.290 -1.062 1.00 96.56 431 ILE A CA 1
ATOM 3238 C C . ILE A 1 431 ? -18.998 -1.772 -1.268 1.00 96.56 431 ILE A C 1
ATOM 3240 O O . ILE A 1 431 ? -18.306 -2.511 -1.977 1.00 96.56 431 ILE A O 1
ATOM 3244 N N . THR A 1 432 ? -20.083 -2.220 -0.640 1.00 96.50 432 THR A N 1
ATOM 3245 C CA . THR A 1 432 ? -20.668 -3.555 -0.819 1.00 96.50 432 THR A CA 1
ATOM 3246 C C . THR A 1 432 ? -22.161 -3.438 -1.132 1.00 96.50 432 THR A C 1
ATOM 3248 O O . THR A 1 432 ? -22.728 -2.350 -1.201 1.00 96.50 432 THR A O 1
ATOM 3251 N N . GLU A 1 433 ? -22.847 -4.569 -1.295 1.00 96.12 433 GLU A N 1
ATOM 3252 C CA . GLU A 1 433 ? -24.311 -4.597 -1.439 1.00 96.12 433 GLU A CA 1
ATOM 3253 C C . GLU A 1 433 ? -25.066 -4.026 -0.218 1.00 96.12 433 GLU A C 1
ATOM 3255 O O . GLU A 1 433 ? -26.228 -3.604 -0.318 1.00 96.12 433 GLU A O 1
ATOM 3260 N N . ARG A 1 434 ? -24.401 -3.981 0.945 1.00 96.56 434 ARG A N 1
ATOM 3261 C CA . ARG A 1 434 ? -24.945 -3.428 2.190 1.00 96.56 434 ARG A CA 1
ATOM 3262 C C . ARG A 1 434 ? -24.896 -1.896 2.210 1.00 96.56 434 ARG A C 1
ATOM 3264 O O . ARG A 1 434 ? -25.646 -1.292 2.972 1.00 96.56 434 ARG A O 1
ATOM 3271 N N . GLY A 1 435 ? -24.113 -1.274 1.328 1.00 97.56 435 GLY A N 1
ATOM 3272 C CA . GLY A 1 435 ? -23.832 0.160 1.307 1.00 97.56 435 GLY A CA 1
ATOM 3273 C C . GLY A 1 435 ? -22.348 0.419 1.541 1.00 97.56 435 GLY A C 1
ATOM 3274 O O . GLY A 1 435 ? -21.500 -0.346 1.079 1.00 97.56 435 GLY A O 1
ATOM 3275 N N . TYR A 1 436 ? -22.043 1.483 2.275 1.00 98.69 436 TYR A N 1
ATOM 3276 C CA . TYR A 1 436 ? -20.695 1.747 2.754 1.00 98.69 436 TYR A CA 1
ATOM 3277 C C . TYR A 1 436 ? -20.375 0.828 3.933 1.00 98.69 436 TYR A C 1
ATOM 3279 O O . TYR A 1 436 ? -21.174 0.695 4.864 1.00 98.69 436 TYR A O 1
ATOM 3287 N N . GLU A 1 437 ? -19.189 0.229 3.910 1.00 98.75 437 GLU A N 1
ATOM 3288 C CA . GLU A 1 437 ? -18.601 -0.451 5.059 1.00 98.75 437 GLU A CA 1
ATOM 3289 C C . GLU A 1 437 ? -17.301 0.263 5.431 1.00 98.75 437 GLU A C 1
ATOM 3291 O O . GLU A 1 437 ? -16.360 0.301 4.638 1.00 98.75 437 GLU A O 1
ATOM 3296 N N . MET A 1 438 ? -17.256 0.828 6.638 1.00 98.81 438 MET A N 1
ATOM 3297 C CA . MET A 1 438 ? -16.069 1.462 7.202 1.00 98.81 438 MET A CA 1
ATOM 3298 C C . MET A 1 438 ? -15.468 0.544 8.268 1.00 98.81 438 MET A C 1
ATOM 3300 O O . MET A 1 438 ? -16.024 0.389 9.358 1.00 98.81 438 MET A O 1
ATOM 3304 N N . GLY A 1 439 ? -14.336 -0.080 7.956 1.00 98.75 439 GLY A N 1
ATOM 3305 C CA . GLY A 1 439 ? -13.528 -0.818 8.915 1.00 98.75 439 GLY A CA 1
ATOM 3306 C C . GLY A 1 439 ? -12.736 0.139 9.802 1.00 98.75 439 GLY A C 1
ATOM 3307 O O . GLY A 1 439 ? -12.059 1.035 9.307 1.00 98.75 439 GLY A O 1
ATOM 3308 N N . LEU A 1 440 ? -12.794 -0.059 11.114 1.00 98.75 440 LEU A N 1
ATOM 3309 C CA . LEU A 1 440 ? -12.119 0.749 12.123 1.00 98.75 440 LEU A CA 1
ATOM 3310 C C . LEU A 1 440 ? -11.213 -0.146 12.969 1.00 98.75 440 LEU A C 1
ATOM 3312 O O . LEU A 1 440 ? -11.704 -1.032 13.667 1.00 98.75 440 LEU A O 1
ATOM 3316 N N . ILE A 1 441 ? -9.900 0.090 12.930 1.00 98.50 441 ILE A N 1
ATOM 3317 C CA . ILE A 1 441 ? -8.929 -0.622 13.773 1.00 98.50 441 ILE A CA 1
ATOM 3318 C C . ILE A 1 441 ? -8.433 0.329 14.860 1.00 98.50 441 ILE A C 1
ATOM 3320 O O . ILE A 1 441 ? -7.876 1.387 14.551 1.00 98.50 441 ILE A O 1
ATOM 3324 N N . LEU A 1 442 ? -8.623 -0.047 16.126 1.00 97.88 442 LEU A N 1
ATOM 3325 C CA . LEU A 1 442 ? -8.137 0.728 17.267 1.00 97.88 442 LEU A CA 1
ATOM 3326 C C . LEU A 1 442 ? -6.635 0.496 17.435 1.00 97.88 442 LEU A C 1
ATOM 3328 O O . LEU A 1 442 ? -6.185 -0.648 17.509 1.00 97.88 442 LEU A O 1
ATOM 3332 N N . ARG A 1 443 ? -5.852 1.575 17.476 1.00 96.62 443 ARG A N 1
ATOM 3333 C CA . ARG A 1 443 ? -4.391 1.510 17.572 1.00 96.62 443 ARG A CA 1
ATOM 3334 C C . ARG A 1 443 ? -3.878 2.319 18.747 1.00 96.62 443 ARG A C 1
ATOM 3336 O O . ARG A 1 443 ? -4.401 3.397 19.031 1.00 96.62 443 ARG A O 1
ATOM 3343 N N . ASN A 1 444 ? -2.808 1.827 19.360 1.00 95.88 444 ASN A N 1
ATOM 3344 C CA . ASN A 1 444 ? -2.090 2.539 20.401 1.00 95.88 444 ASN A CA 1
ATOM 3345 C C . ASN A 1 444 ? -0.571 2.314 20.262 1.00 95.88 444 ASN A C 1
ATOM 3347 O O . ASN A 1 444 ? -0.151 1.215 19.907 1.00 95.88 444 ASN A O 1
ATOM 3351 N N . ASN A 1 445 ? 0.251 3.344 20.481 1.00 93.81 445 ASN A N 1
ATOM 3352 C CA . ASN A 1 445 ? 1.711 3.281 20.303 1.00 93.81 445 ASN A CA 1
ATOM 3353 C C . ASN A 1 445 ? 2.517 3.337 21.616 1.00 93.81 445 ASN A C 1
ATOM 3355 O O . ASN A 1 445 ? 3.709 3.690 21.587 1.00 93.81 445 ASN A O 1
ATOM 3359 N N . ALA A 1 446 ? 1.873 3.020 22.744 1.00 93.69 446 ALA A N 1
ATOM 3360 C CA . ALA A 1 446 ? 2.501 2.944 24.055 1.00 93.69 446 ALA A CA 1
ATOM 3361 C C . ALA A 1 446 ? 3.720 2.019 24.038 1.00 93.69 446 ALA A C 1
ATOM 3363 O O . ALA A 1 446 ? 3.771 1.026 23.312 1.00 93.69 446 ALA A O 1
ATOM 3364 N N . VAL A 1 447 ? 4.697 2.349 24.875 1.00 92.69 447 VAL A N 1
ATOM 3365 C CA . VAL A 1 447 ? 5.933 1.587 25.083 1.00 92.69 447 VAL A CA 1
ATOM 3366 C C . VAL A 1 447 ? 6.064 1.245 26.562 1.00 92.69 447 VAL A C 1
ATOM 3368 O O . VAL A 1 447 ? 5.470 1.906 27.414 1.00 92.69 447 VAL A O 1
ATOM 3371 N N . SER A 1 448 ? 6.857 0.228 26.879 1.00 91.12 448 SER A N 1
ATOM 3372 C CA . SER A 1 448 ? 7.194 -0.132 28.259 1.00 91.12 448 SER A CA 1
ATOM 3373 C C . SER A 1 448 ? 8.660 -0.549 28.367 1.00 91.12 448 SER A C 1
ATOM 3375 O O . SER A 1 448 ? 9.335 -0.715 27.352 1.00 91.12 448 SER A O 1
ATOM 3377 N N . GLU A 1 449 ? 9.167 -0.745 29.588 1.00 91.81 449 GLU A N 1
ATOM 3378 C CA . GLU A 1 449 ? 10.517 -1.299 29.788 1.00 91.81 449 GLU A CA 1
ATOM 3379 C C . GLU A 1 449 ? 10.667 -2.688 29.150 1.00 91.81 449 GLU A C 1
ATOM 3381 O O . GLU A 1 449 ? 11.715 -3.001 28.589 1.00 91.81 449 GLU A O 1
ATOM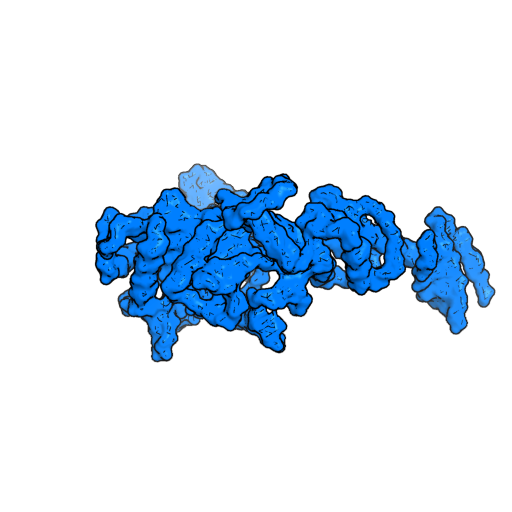 3386 N N . GLN A 1 450 ? 9.607 -3.502 29.197 1.00 91.81 450 GLN A N 1
ATOM 3387 C CA . GLN A 1 450 ? 9.572 -4.822 28.567 1.00 91.81 450 GLN A CA 1
ATOM 3388 C C . GLN A 1 450 ? 9.485 -4.725 27.037 1.00 91.81 450 GLN A C 1
ATOM 3390 O O . GLN A 1 450 ? 10.117 -5.512 26.335 1.00 91.81 450 GLN A O 1
ATOM 3395 N N . TYR A 1 451 ? 8.724 -3.755 26.522 1.00 91.69 451 TYR A N 1
ATOM 3396 C CA . TYR A 1 451 ? 8.466 -3.576 25.093 1.00 91.69 451 TYR A CA 1
ATOM 3397 C C . TYR A 1 451 ? 8.811 -2.147 24.643 1.00 91.69 451 TYR A C 1
ATOM 3399 O O . TYR A 1 451 ? 7.913 -1.324 24.428 1.00 91.69 451 TYR A O 1
ATOM 3407 N N . PRO A 1 452 ? 10.110 -1.831 24.480 1.00 89.81 452 PRO A N 1
ATOM 3408 C CA . PRO A 1 452 ? 10.559 -0.481 24.137 1.00 89.81 452 PRO A CA 1
ATOM 3409 C C . PRO A 1 452 ? 10.167 -0.053 22.715 1.00 89.81 452 PRO A C 1
ATOM 3411 O O . PRO A 1 452 ? 10.024 1.138 22.451 1.00 89.81 452 PRO A O 1
ATOM 3414 N N . GLU A 1 453 ? 9.960 -1.012 21.807 1.00 86.00 453 GLU A N 1
ATOM 3415 C CA . GLU A 1 453 ? 9.498 -0.747 20.436 1.00 86.00 453 GLU A CA 1
ATOM 3416 C C . GLU A 1 453 ? 7.964 -0.619 20.339 1.00 86.00 453 GLU A C 1
ATOM 3418 O O . GLU A 1 453 ? 7.447 -0.095 19.353 1.00 86.00 453 GLU A O 1
ATOM 3423 N N . GLY A 1 454 ? 7.227 -1.023 21.381 1.00 90.50 454 GLY A N 1
ATOM 3424 C CA . GLY A 1 454 ? 5.775 -0.872 21.471 1.00 90.50 454 GLY A CA 1
ATOM 3425 C C . GLY A 1 454 ? 5.086 -2.043 22.170 1.00 90.50 454 GLY A C 1
ATOM 3426 O O . GLY A 1 454 ? 5.340 -3.201 21.854 1.00 90.50 454 GLY A O 1
ATOM 3427 N N . VAL A 1 455 ? 4.162 -1.741 23.083 1.00 92.38 455 VAL A N 1
ATOM 3428 C CA . VAL A 1 455 ? 3.310 -2.732 23.764 1.00 92.38 455 VAL A CA 1
ATOM 3429 C C . VAL A 1 455 ? 2.373 -3.416 22.764 1.00 92.38 455 VAL A C 1
ATOM 3431 O O . VAL A 1 455 ? 2.214 -4.634 22.797 1.00 92.38 455 VAL A O 1
ATOM 3434 N N . PHE A 1 456 ? 1.810 -2.646 21.829 1.00 93.19 456 PHE A N 1
ATOM 3435 C CA . PHE A 1 456 ? 0.885 -3.118 20.793 1.00 93.19 456 PHE A CA 1
ATOM 3436 C C . PHE A 1 456 ? 1.593 -3.269 19.437 1.00 93.19 456 PHE A C 1
ATOM 3438 O O . PHE A 1 456 ? 1.211 -2.665 18.433 1.00 93.19 456 PHE A O 1
ATOM 3445 N N . HIS A 1 457 ? 2.668 -4.056 19.427 1.00 90.94 457 HIS A N 1
ATOM 3446 C CA . HIS A 1 457 ? 3.575 -4.237 18.291 1.00 90.94 457 HIS A CA 1
ATOM 3447 C C . HIS A 1 457 ? 3.949 -5.719 18.103 1.00 90.94 457 HIS A C 1
ATOM 3449 O O . HIS A 1 457 ? 3.626 -6.556 18.942 1.00 90.94 457 HIS A O 1
ATOM 3455 N N . ALA A 1 458 ? 4.669 -6.056 17.029 1.00 91.44 458 ALA A N 1
ATOM 3456 C CA . ALA A 1 458 ? 5.406 -7.319 16.953 1.00 91.44 458 ALA A CA 1
ATOM 3457 C C . ALA A 1 458 ? 6.464 -7.381 18.073 1.00 91.44 458 ALA A C 1
ATOM 3459 O O . ALA A 1 458 ? 7.312 -6.486 18.189 1.00 91.44 458 ALA A O 1
ATOM 3460 N N . HIS A 1 459 ? 6.390 -8.415 18.911 1.00 93.44 459 HIS A N 1
ATOM 3461 C CA . HIS A 1 459 ? 7.252 -8.591 20.085 1.00 93.44 459 HIS A CA 1
ATOM 3462 C C . HIS A 1 459 ? 8.554 -9.334 19.728 1.00 93.44 459 HIS A C 1
ATOM 3464 O O . HIS A 1 459 ? 8.607 -9.958 18.664 1.00 93.44 459 HIS A O 1
ATOM 3470 N N . PRO A 1 460 ? 9.612 -9.235 20.563 1.00 93.31 460 PRO A N 1
ATOM 3471 C CA . PRO A 1 460 ? 10.950 -9.740 20.242 1.00 93.31 460 PRO A CA 1
ATOM 3472 C C . PRO A 1 460 ? 11.027 -11.198 19.797 1.00 93.31 460 PRO A C 1
ATOM 3474 O O . PRO A 1 460 ? 11.841 -11.524 18.936 1.00 93.31 460 PRO A O 1
ATOM 3477 N N . GLU A 1 461 ? 10.173 -12.057 20.343 1.00 94.06 461 GLU A N 1
ATOM 3478 C CA . GLU A 1 461 ? 10.108 -13.477 20.006 1.00 94.06 461 GLU A CA 1
ATOM 3479 C C . GLU A 1 461 ? 9.739 -13.751 18.539 1.00 94.06 461 GLU A C 1
ATOM 3481 O O . GLU A 1 461 ? 10.096 -14.803 18.030 1.00 94.06 461 GLU A O 1
ATOM 3486 N N . TYR A 1 462 ? 9.106 -12.803 17.835 1.00 95.12 462 TYR A N 1
ATOM 3487 C CA . TYR A 1 462 ? 8.694 -12.964 16.432 1.00 95.12 462 TYR A CA 1
ATOM 3488 C C . TYR A 1 462 ? 9.558 -12.174 15.438 1.00 95.12 462 TYR A C 1
ATOM 3490 O O . TYR A 1 462 ? 9.244 -12.103 14.246 1.00 95.12 462 TYR A O 1
ATOM 3498 N N . TRP A 1 463 ? 10.640 -11.529 15.889 1.00 92.44 463 TRP A N 1
ATOM 3499 C CA . TRP A 1 463 ? 11.447 -10.653 15.029 1.00 92.44 463 TRP A CA 1
ATOM 3500 C C . TRP A 1 463 ? 12.227 -11.393 13.940 1.00 92.44 463 TRP A C 1
ATOM 3502 O O . TRP A 1 463 ? 12.525 -10.779 12.912 1.00 92.44 463 TRP A O 1
ATOM 3512 N N . ALA A 1 464 ? 12.497 -12.690 14.127 1.00 93.12 464 ALA A N 1
ATOM 3513 C CA . ALA A 1 464 ? 13.067 -13.550 13.093 1.00 93.12 464 ALA A CA 1
ATOM 3514 C C . ALA A 1 464 ? 12.192 -13.552 11.830 1.00 93.12 464 ALA A C 1
ATOM 3516 O O . ALA A 1 464 ? 12.706 -13.418 10.719 1.00 93.12 464 ALA A O 1
ATOM 3517 N N . VAL A 1 465 ? 10.865 -13.566 11.997 1.00 93.94 465 VAL A N 1
ATOM 3518 C CA . VAL A 1 465 ? 9.888 -13.451 10.907 1.00 93.94 465 VAL A CA 1
ATOM 3519 C C . VAL A 1 465 ? 9.609 -11.986 10.560 1.00 93.94 465 VAL A C 1
ATOM 3521 O O . VAL A 1 465 ? 9.799 -11.561 9.414 1.00 93.94 465 VAL A O 1
ATOM 3524 N N . LYS A 1 466 ? 9.179 -11.179 11.539 1.00 91.50 466 LYS A N 1
ATOM 3525 C CA . LYS A 1 466 ? 8.700 -9.810 11.307 1.00 91.50 466 LYS A CA 1
ATOM 3526 C C . LYS A 1 466 ? 9.056 -8.868 12.453 1.00 91.50 466 LYS A C 1
ATOM 3528 O O . LYS A 1 466 ? 8.397 -8.817 13.485 1.00 91.50 466 LYS A O 1
ATOM 3533 N N . GLN A 1 467 ? 10.065 -8.038 12.211 1.00 87.19 467 GLN A N 1
ATOM 3534 C CA . GLN A 1 467 ? 10.445 -6.950 13.114 1.00 87.19 467 GLN A CA 1
ATOM 3535 C C . GLN A 1 467 ? 9.785 -5.608 12.754 1.00 87.19 467 GLN A C 1
ATOM 3537 O O . GLN A 1 467 ? 9.598 -4.755 13.617 1.00 87.19 467 GLN A O 1
ATOM 3542 N N . GLU A 1 468 ? 9.456 -5.389 11.478 1.00 83.56 468 GLU A N 1
ATOM 3543 C CA . GLU A 1 468 ? 8.878 -4.121 11.025 1.00 83.56 468 GLU A CA 1
ATOM 3544 C C . GLU A 1 468 ? 7.473 -3.891 11.618 1.00 83.56 468 GLU A C 1
ATOM 3546 O O . GLU A 1 468 ? 6.702 -4.853 11.729 1.00 83.56 468 GLU A O 1
ATOM 3551 N N . PRO A 1 469 ? 7.094 -2.629 11.897 1.00 84.69 469 PRO A N 1
ATOM 3552 C CA . PRO A 1 469 ? 5.756 -2.287 12.358 1.00 84.69 469 PRO A CA 1
ATOM 3553 C C . PRO A 1 469 ? 4.625 -2.806 11.494 1.00 84.69 469 PRO A C 1
ATOM 3555 O O . PRO A 1 469 ? 4.750 -2.873 10.273 1.00 84.69 469 PRO A O 1
ATOM 3558 N N . ILE A 1 470 ? 3.505 -3.090 12.156 1.00 91.25 470 ILE A N 1
ATOM 3559 C CA . ILE A 1 470 ? 2.279 -3.574 11.526 1.00 91.25 470 ILE A CA 1
ATOM 3560 C C . ILE A 1 470 ? 1.494 -2.388 10.960 1.00 91.25 470 ILE A C 1
ATOM 3562 O O . ILE A 1 470 ? 0.891 -1.609 11.703 1.00 91.25 470 ILE A O 1
ATOM 3566 N N . GLY A 1 471 ? 1.546 -2.225 9.639 1.00 92.88 471 GLY A N 1
ATOM 3567 C CA . GLY A 1 471 ? 0.760 -1.245 8.883 1.00 92.88 471 GLY A CA 1
ATOM 3568 C C . GLY A 1 471 ? -0.719 -1.608 8.791 1.00 92.88 471 GLY A C 1
ATOM 3569 O O . GLY A 1 471 ? -1.126 -2.701 9.176 1.00 92.88 471 GLY A O 1
ATOM 3570 N N . LEU A 1 472 ? -1.535 -0.703 8.240 1.00 95.62 472 LEU A N 1
ATOM 3571 C CA . LEU A 1 472 ? -2.957 -0.962 7.971 1.00 95.62 472 LEU A CA 1
ATOM 3572 C C . LEU A 1 472 ? -3.161 -2.275 7.197 1.00 95.62 472 LEU A C 1
ATOM 3574 O O . LEU A 1 472 ? -3.983 -3.084 7.600 1.00 95.62 472 LEU A O 1
ATOM 3578 N N . ILE A 1 473 ? -2.400 -2.506 6.122 1.00 95.81 473 ILE A N 1
ATOM 3579 C CA . ILE A 1 473 ? -2.554 -3.690 5.256 1.00 95.81 473 ILE A CA 1
ATOM 3580 C C . ILE A 1 473 ? -2.352 -4.997 6.036 1.00 95.81 473 ILE A C 1
ATOM 3582 O O . ILE A 1 473 ? -3.127 -5.942 5.893 1.00 95.81 473 ILE A O 1
ATOM 3586 N N . GLU A 1 474 ? -1.353 -5.021 6.915 1.00 96.31 474 GLU A N 1
ATOM 3587 C CA . GLU A 1 474 ? -1.026 -6.178 7.749 1.00 96.31 474 GLU A CA 1
ATOM 3588 C C . GLU A 1 474 ? -2.047 -6.339 8.876 1.00 96.31 474 GLU A C 1
ATOM 3590 O O . GLU A 1 474 ? -2.526 -7.443 9.111 1.00 96.31 474 GLU A O 1
ATOM 3595 N N . ALA A 1 475 ? -2.482 -5.234 9.493 1.00 96.81 475 ALA A N 1
ATOM 3596 C CA . ALA A 1 475 ? -3.565 -5.228 10.477 1.00 96.81 475 ALA A CA 1
ATOM 3597 C C . ALA A 1 475 ? -4.905 -5.725 9.892 1.00 96.81 475 ALA A C 1
ATOM 3599 O O . ALA A 1 475 ? -5.725 -6.296 10.614 1.00 96.81 475 ALA A O 1
ATOM 3600 N N . MET A 1 476 ? -5.107 -5.544 8.581 1.00 98.12 476 MET A N 1
ATOM 3601 C CA . MET A 1 476 ? -6.234 -6.076 7.804 1.00 98.12 476 MET A CA 1
ATOM 3602 C C . MET A 1 476 ? -6.026 -7.527 7.334 1.00 98.12 476 MET A C 1
ATOM 3604 O O . MET A 1 476 ? -6.907 -8.092 6.681 1.00 98.12 476 MET A O 1
ATOM 3608 N N . GLY A 1 477 ? -4.886 -8.138 7.664 1.00 97.31 477 GLY A N 1
ATOM 3609 C CA . GLY A 1 477 ? -4.620 -9.564 7.498 1.00 97.31 477 GLY A CA 1
ATOM 3610 C C . GLY A 1 477 ? -3.802 -9.954 6.276 1.00 97.31 477 GLY A C 1
ATOM 3611 O O . GLY A 1 477 ? -3.668 -11.146 6.025 1.00 97.31 477 GLY A O 1
ATOM 3612 N N . LEU A 1 478 ? -3.255 -8.997 5.521 1.00 97.44 478 LEU A N 1
ATOM 3613 C CA . LEU A 1 478 ? -2.279 -9.285 4.469 1.00 97.44 478 LEU A CA 1
ATOM 3614 C C . LEU A 1 478 ? -0.863 -8.982 4.975 1.00 97.44 478 LEU A C 1
ATOM 3616 O O . LEU A 1 478 ? -0.410 -7.838 4.937 1.00 97.44 478 LEU A O 1
ATOM 3620 N N . PHE A 1 479 ? -0.165 -10.011 5.446 1.00 96.25 479 PHE A N 1
ATOM 3621 C CA . PHE A 1 479 ? 1.193 -9.893 5.968 1.00 96.25 479 PHE A CA 1
ATOM 3622 C C . PHE A 1 479 ? 2.224 -9.839 4.849 1.00 96.25 479 PHE A C 1
ATOM 3624 O O . PHE A 1 479 ? 2.291 -10.730 4.003 1.00 96.25 479 PHE A O 1
ATOM 3631 N N . ILE A 1 480 ? 3.052 -8.792 4.871 1.00 93.38 480 ILE A N 1
ATOM 3632 C CA . ILE A 1 480 ? 4.107 -8.568 3.883 1.00 93.38 480 ILE A CA 1
ATOM 3633 C C . ILE A 1 480 ? 5.444 -8.838 4.558 1.00 93.38 480 ILE A C 1
ATOM 3635 O O . ILE A 1 480 ? 6.027 -7.988 5.236 1.00 93.38 480 ILE A O 1
ATOM 3639 N N . LEU A 1 481 ? 5.919 -10.057 4.366 1.00 94.44 481 LEU A N 1
ATOM 3640 C CA . LEU A 1 481 ? 7.161 -10.545 4.918 1.00 94.44 481 LEU A CA 1
ATOM 3641 C C . LEU A 1 481 ? 8.365 -10.168 4.032 1.00 94.44 481 LEU A C 1
ATOM 3643 O O . LEU A 1 481 ? 8.231 -9.973 2.819 1.00 94.44 481 LEU A O 1
ATOM 3647 N N . PRO A 1 482 ? 9.551 -10.026 4.634 1.00 92.06 482 PRO A N 1
ATOM 3648 C CA . PRO A 1 482 ? 10.760 -9.574 3.949 1.00 92.06 482 PRO A CA 1
ATOM 3649 C C . PRO A 1 482 ? 11.406 -10.661 3.081 1.00 92.06 482 PRO A C 1
ATOM 3651 O O . PRO A 1 482 ? 11.460 -11.828 3.462 1.00 92.06 482 PRO A O 1
ATOM 3654 N N . GLY A 1 483 ? 11.965 -10.255 1.934 1.00 92.00 483 GLY A N 1
ATOM 3655 C CA . GLY A 1 483 ? 12.523 -11.156 0.916 1.00 92.00 483 GLY A CA 1
ATOM 3656 C C . GLY A 1 483 ? 13.584 -12.148 1.411 1.00 92.00 483 GLY A C 1
ATOM 3657 O O . GLY A 1 483 ? 13.638 -13.263 0.897 1.00 92.00 483 GLY A O 1
ATOM 3658 N N . ARG A 1 484 ? 14.370 -11.795 2.444 1.00 92.94 484 ARG A N 1
ATOM 3659 C CA . ARG A 1 484 ? 15.386 -12.692 3.032 1.00 92.94 484 ARG A CA 1
ATOM 3660 C C . ARG A 1 484 ? 14.811 -14.031 3.510 1.00 92.94 484 ARG A C 1
ATOM 3662 O O . ARG A 1 484 ? 15.534 -15.022 3.527 1.00 92.94 484 ARG A O 1
ATOM 3669 N N . LEU A 1 485 ? 13.524 -14.063 3.890 1.00 95.25 485 LEU A N 1
ATOM 3670 C CA . LEU A 1 485 ? 12.902 -15.262 4.448 1.00 95.25 485 LEU A CA 1
ATOM 3671 C C . LEU A 1 485 ? 12.868 -16.410 3.442 1.00 95.25 485 LEU A C 1
ATOM 3673 O O . LEU A 1 485 ? 12.856 -17.554 3.863 1.00 95.25 485 LEU A O 1
ATOM 3677 N N . VAL A 1 486 ? 12.896 -16.145 2.130 1.00 95.12 486 VAL A N 1
ATOM 3678 C CA . VAL A 1 486 ? 12.930 -17.229 1.135 1.00 95.12 486 VAL A CA 1
ATOM 3679 C C . VAL A 1 486 ? 14.146 -18.132 1.336 1.00 95.12 486 VAL A C 1
ATOM 3681 O O . VAL A 1 486 ? 14.006 -19.352 1.333 1.00 95.12 486 VAL A O 1
ATOM 3684 N N . GLU A 1 487 ? 15.326 -17.543 1.536 1.00 95.44 487 GLU A N 1
ATOM 3685 C CA . GLU A 1 487 ? 16.563 -18.301 1.743 1.00 95.44 487 GLU A CA 1
ATOM 3686 C C . GLU A 1 487 ? 16.582 -18.938 3.138 1.00 95.44 487 GLU A C 1
ATOM 3688 O O . GLU A 1 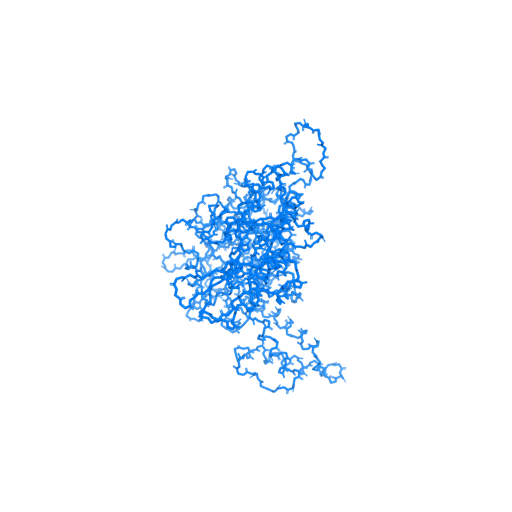487 ? 16.793 -20.142 3.256 1.00 95.44 487 GLU A O 1
ATOM 3693 N N . GLN A 1 488 ? 16.260 -18.165 4.182 1.00 96.50 488 GLN A N 1
ATOM 3694 C CA . GLN A 1 488 ? 16.287 -18.636 5.576 1.00 96.50 488 GLN A CA 1
ATOM 3695 C C . GLN A 1 488 ? 15.309 -19.796 5.828 1.00 96.50 488 GLN A C 1
ATOM 3697 O O . GLN A 1 488 ? 15.658 -20.783 6.471 1.00 96.50 488 GLN A O 1
ATOM 3702 N N . LEU A 1 489 ? 14.090 -19.717 5.288 1.00 96.44 489 LEU A N 1
ATOM 3703 C CA . LEU A 1 489 ? 13.106 -20.796 5.400 1.00 96.44 489 LEU A CA 1
ATOM 3704 C C . LEU A 1 489 ? 13.504 -22.005 4.552 1.00 96.44 489 LEU A C 1
ATOM 3706 O O . LEU A 1 489 ? 13.276 -23.134 4.972 1.00 96.44 489 LEU A O 1
ATOM 3710 N N . GLY A 1 490 ? 14.138 -21.793 3.394 1.00 96.50 490 GLY A N 1
ATOM 3711 C CA . GLY A 1 490 ? 14.681 -22.879 2.576 1.00 96.50 490 GLY A CA 1
ATOM 3712 C C . GLY A 1 490 ? 15.716 -23.717 3.330 1.00 96.50 490 GLY A C 1
ATOM 3713 O O . GLY A 1 490 ? 15.666 -24.944 3.268 1.00 96.50 490 GLY A O 1
ATOM 3714 N N . GLU A 1 491 ? 16.591 -23.069 4.101 1.00 96.69 491 GLU A N 1
ATOM 3715 C CA . GLU A 1 491 ? 17.578 -23.743 4.954 1.00 96.69 491 GLU A CA 1
ATOM 3716 C C . GLU A 1 491 ? 16.923 -24.539 6.095 1.00 96.69 491 GLU A C 1
ATOM 3718 O O . GLU A 1 491 ? 17.351 -25.655 6.398 1.00 96.69 491 GLU A O 1
ATOM 3723 N N . ILE A 1 492 ? 15.852 -24.007 6.693 1.00 96.69 492 ILE A N 1
ATOM 3724 C CA . ILE A 1 492 ? 15.047 -24.724 7.694 1.00 96.69 492 ILE A CA 1
ATOM 3725 C C . ILE A 1 492 ? 14.371 -25.947 7.058 1.00 96.69 492 ILE A C 1
ATOM 3727 O O . ILE A 1 492 ? 14.468 -27.051 7.596 1.00 96.69 492 ILE A O 1
ATOM 3731 N N . GLU A 1 493 ? 13.740 -25.786 5.889 1.00 95.94 493 GLU A N 1
ATOM 3732 C CA . GLU A 1 493 ? 13.122 -26.894 5.151 1.00 95.94 493 GLU A CA 1
ATOM 3733 C C . GLU A 1 493 ? 14.153 -27.989 4.797 1.00 95.94 493 GLU A C 1
ATOM 3735 O O . GLU A 1 493 ? 13.852 -29.182 4.897 1.00 95.94 493 GLU A O 1
ATOM 3740 N N . ASP A 1 494 ? 15.365 -27.601 4.378 1.00 95.62 494 ASP A N 1
ATOM 3741 C CA . ASP A 1 494 ? 16.473 -28.515 4.068 1.00 95.62 494 ASP A CA 1
ATOM 3742 C C . ASP A 1 494 ? 16.916 -29.307 5.302 1.00 95.62 494 ASP A C 1
ATOM 3744 O O . ASP A 1 494 ? 17.053 -30.533 5.236 1.00 95.62 494 ASP A O 1
ATOM 3748 N N . ALA A 1 495 ? 17.100 -28.630 6.438 1.00 95.38 495 ALA A N 1
ATOM 3749 C CA . ALA A 1 495 ? 17.503 -29.262 7.690 1.00 95.38 495 ALA A CA 1
ATOM 3750 C C . ALA A 1 495 ? 16.441 -30.253 8.200 1.00 95.38 495 ALA A C 1
ATOM 3752 O O . ALA A 1 495 ? 16.776 -31.383 8.575 1.00 95.38 495 ALA A O 1
ATOM 3753 N N . LEU A 1 496 ? 15.158 -29.877 8.149 1.00 93.69 496 LEU A N 1
ATOM 3754 C CA . LEU A 1 496 ? 14.043 -30.751 8.527 1.00 93.69 496 LEU A CA 1
ATOM 3755 C C . LEU A 1 496 ? 13.977 -32.004 7.640 1.00 93.69 496 LEU A C 1
ATOM 3757 O O . LEU A 1 496 ? 13.842 -33.118 8.159 1.00 93.69 496 LEU A O 1
ATOM 3761 N N . ALA A 1 497 ? 14.135 -31.840 6.321 1.00 92.31 497 ALA A N 1
ATOM 3762 C CA . ALA A 1 497 ? 14.118 -32.938 5.352 1.00 92.31 497 ALA A CA 1
ATOM 3763 C C . ALA A 1 497 ? 15.324 -33.881 5.510 1.00 92.31 497 ALA A C 1
ATOM 3765 O O . ALA A 1 497 ? 15.204 -35.089 5.305 1.00 92.31 497 ALA A O 1
ATOM 3766 N N . ALA A 1 498 ? 16.479 -33.348 5.918 1.00 92.12 498 ALA A N 1
ATOM 3767 C CA . ALA A 1 498 ? 17.668 -34.131 6.244 1.00 92.12 498 ALA A CA 1
ATOM 3768 C C . ALA A 1 498 ? 17.563 -34.874 7.592 1.00 92.12 498 ALA A C 1
ATOM 3770 O O . ALA A 1 498 ? 18.457 -35.652 7.932 1.00 92.12 498 ALA A O 1
ATOM 3771 N N . GLY A 1 499 ? 16.491 -34.655 8.361 1.00 89.62 499 GLY A N 1
ATOM 3772 C CA . GLY A 1 499 ? 16.305 -35.268 9.673 1.00 89.62 499 GLY A CA 1
ATOM 3773 C C . GLY A 1 499 ? 17.184 -34.654 10.763 1.00 89.62 499 GLY A C 1
ATOM 3774 O O . GLY A 1 499 ? 17.507 -35.342 11.731 1.00 89.62 499 GLY A O 1
ATOM 3775 N N . ALA A 1 500 ? 17.595 -33.390 10.610 1.00 90.69 500 ALA A N 1
ATOM 3776 C CA . ALA A 1 500 ? 18.356 -32.692 11.636 1.00 90.69 500 ALA A CA 1
ATOM 3777 C C . ALA A 1 500 ? 17.551 -32.594 12.943 1.00 90.69 500 ALA A C 1
ATOM 3779 O O . ALA A 1 500 ? 16.329 -32.432 12.935 1.00 90.69 500 ALA A O 1
ATOM 3780 N N . THR A 1 501 ? 18.250 -32.708 14.072 1.00 86.56 501 THR A N 1
ATOM 3781 C CA . THR A 1 501 ? 17.675 -32.570 15.420 1.00 86.56 501 THR A CA 1
ATOM 3782 C C . THR A 1 501 ? 17.888 -31.178 16.010 1.00 86.56 501 THR A C 1
ATOM 3784 O O . THR A 1 501 ? 17.277 -30.847 17.018 1.00 86.56 501 THR A O 1
ATOM 3787 N N . GLU A 1 502 ? 18.762 -30.378 15.401 1.00 93.00 502 GLU A N 1
ATOM 3788 C CA . GLU A 1 502 ? 19.135 -29.036 15.846 1.00 93.00 502 GLU A CA 1
ATOM 3789 C C . GLU A 1 502 ? 19.025 -28.054 14.673 1.00 93.00 502 GLU A C 1
ATOM 3791 O O . GLU A 1 502 ? 19.288 -28.421 13.522 1.00 93.00 502 GLU A O 1
ATOM 3796 N N . LEU A 1 503 ? 18.645 -26.813 14.983 1.00 95.94 503 LEU A N 1
ATOM 3797 C CA . LEU A 1 503 ? 18.538 -25.718 14.023 1.00 95.94 503 LEU A CA 1
ATOM 3798 C C . LEU A 1 503 ? 19.939 -25.285 13.537 1.00 95.94 503 LEU A C 1
ATOM 3800 O O . LEU A 1 503 ? 20.835 -25.115 14.369 1.00 95.94 503 LEU A O 1
ATOM 3804 N N . PRO A 1 504 ? 20.158 -25.066 12.225 1.00 95.75 504 PRO A N 1
ATOM 3805 C CA . PRO A 1 504 ? 21.445 -24.595 11.718 1.00 95.75 504 PRO A CA 1
ATOM 3806 C C . PRO A 1 504 ? 21.868 -23.225 12.279 1.00 95.75 504 PRO A C 1
ATOM 3808 O O . PRO A 1 504 ? 21.058 -22.310 12.431 1.00 95.75 504 PRO A O 1
ATOM 3811 N N . ASP A 1 505 ? 23.171 -23.053 12.529 1.00 94.19 505 ASP A N 1
ATOM 3812 C CA . ASP A 1 505 ? 23.735 -21.849 13.164 1.00 94.19 505 ASP A CA 1
ATOM 3813 C C . ASP A 1 505 ? 23.433 -20.537 12.414 1.00 94.19 505 ASP A C 1
ATOM 3815 O O . ASP A 1 505 ? 23.288 -19.480 13.034 1.00 94.19 505 ASP A O 1
ATOM 3819 N N . ASN A 1 506 ? 23.344 -20.583 11.083 1.00 92.94 506 ASN A N 1
ATOM 3820 C CA . ASN A 1 506 ? 23.069 -19.431 10.218 1.00 92.94 506 ASN A CA 1
ATOM 3821 C C . ASN A 1 506 ? 21.615 -18.933 10.287 1.00 92.94 506 ASN A C 1
ATOM 3823 O O . ASN A 1 506 ? 21.369 -17.775 9.952 1.00 92.94 506 ASN A O 1
ATOM 3827 N N . VAL A 1 507 ? 20.688 -19.753 10.787 1.00 95.81 507 VAL A N 1
ATOM 3828 C CA . VAL A 1 507 ? 19.270 -19.410 11.009 1.00 95.81 507 VAL A CA 1
ATOM 3829 C C . VAL A 1 507 ? 18.862 -19.550 12.473 1.00 95.81 507 VAL A C 1
ATOM 3831 O O . VAL A 1 507 ? 17.682 -19.618 12.787 1.00 95.81 507 VAL A O 1
ATOM 3834 N N . ARG A 1 508 ? 19.821 -19.513 13.405 1.00 95.31 508 ARG A N 1
ATOM 3835 C CA . ARG A 1 508 ? 19.583 -19.701 14.848 1.00 95.31 508 ARG A CA 1
ATOM 3836 C C . ARG A 1 508 ? 18.555 -18.740 15.468 1.00 95.31 508 ARG A C 1
ATOM 3838 O O . ARG A 1 508 ? 18.048 -19.001 16.552 1.00 95.31 508 ARG A O 1
ATOM 3845 N N . GLU A 1 509 ? 18.264 -17.615 14.817 1.00 94.44 509 GLU A N 1
ATOM 3846 C CA . GLU A 1 509 ? 17.208 -16.692 15.253 1.00 94.44 509 GLU A CA 1
ATOM 3847 C C . GLU A 1 509 ? 15.796 -17.304 15.193 1.00 94.44 509 GLU A C 1
ATOM 3849 O O . GLU A 1 509 ? 14.937 -16.846 15.937 1.00 94.44 509 GLU A O 1
ATOM 3854 N N . PHE A 1 510 ? 15.586 -18.371 14.412 1.00 96.81 510 PHE A N 1
ATOM 3855 C CA . PHE A 1 510 ? 14.307 -19.077 14.246 1.00 96.81 510 PHE A CA 1
ATOM 3856 C C . PHE A 1 510 ? 14.097 -20.233 15.245 1.00 96.81 510 PHE A C 1
ATOM 3858 O O . PHE A 1 510 ? 13.476 -21.245 14.922 1.00 96.81 510 PHE A O 1
ATOM 3865 N N . GLN A 1 511 ? 14.690 -20.159 16.443 1.00 96.19 511 GLN A N 1
ATOM 3866 C CA . GLN A 1 511 ? 14.632 -21.270 17.405 1.00 96.19 511 GLN A CA 1
ATOM 3867 C C . GLN A 1 511 ? 13.200 -21.577 17.858 1.00 96.19 511 GLN A C 1
ATOM 3869 O O . GLN A 1 511 ? 12.857 -22.746 18.017 1.00 96.19 511 GLN A O 1
ATOM 3874 N N . LEU A 1 512 ? 12.373 -20.544 18.044 1.00 94.88 512 LEU A N 1
ATOM 3875 C CA . LEU A 1 512 ? 10.970 -20.710 18.423 1.00 94.88 512 LEU A CA 1
ATOM 3876 C C . LEU A 1 512 ? 10.216 -21.496 17.344 1.00 94.88 512 LEU A C 1
ATOM 3878 O O . LEU A 1 512 ? 9.589 -22.511 17.636 1.00 94.88 512 LEU A O 1
ATOM 3882 N N . GLU A 1 513 ? 10.345 -21.053 16.096 1.00 95.69 513 GLU A N 1
ATOM 3883 C CA . GLU A 1 513 ? 9.693 -21.649 14.937 1.00 95.69 513 GLU A CA 1
ATOM 3884 C C . GLU A 1 513 ? 10.178 -23.078 14.702 1.00 95.69 513 GLU A C 1
ATOM 3886 O O . GLU A 1 513 ? 9.385 -23.966 14.411 1.00 95.69 513 GLU A O 1
ATOM 3891 N N . TRP A 1 514 ? 11.476 -23.333 14.874 1.00 95.94 514 TRP A N 1
ATOM 3892 C CA . TRP A 1 514 ? 12.044 -24.675 14.781 1.00 95.94 514 TRP A CA 1
ATOM 3893 C C . TRP A 1 514 ? 11.419 -25.645 15.785 1.00 95.94 514 TRP A C 1
ATOM 3895 O O . TRP A 1 514 ? 11.016 -26.746 15.406 1.00 95.94 514 TRP A O 1
ATOM 3905 N N . ASP A 1 515 ? 11.333 -25.243 17.054 1.00 94.62 515 ASP A N 1
ATOM 3906 C CA . ASP A 1 515 ? 10.799 -26.091 18.120 1.00 94.62 515 ASP A CA 1
ATOM 3907 C C . ASP A 1 515 ? 9.311 -26.411 17.879 1.00 94.62 515 ASP A C 1
ATOM 3909 O O . ASP A 1 515 ? 8.888 -27.563 18.028 1.00 94.62 515 ASP A O 1
ATOM 3913 N N . GLU A 1 516 ? 8.527 -25.417 17.446 1.00 93.94 516 GLU A N 1
ATOM 3914 C CA . GLU A 1 516 ? 7.106 -25.569 17.102 1.00 93.94 516 GLU A CA 1
ATOM 3915 C C . GLU A 1 516 ? 6.904 -26.438 15.842 1.00 93.94 516 GLU A C 1
ATOM 3917 O O . GLU A 1 516 ? 6.035 -27.320 15.825 1.00 93.94 516 GLU A O 1
ATOM 3922 N N . LEU A 1 517 ? 7.760 -26.291 14.825 1.00 93.56 517 LEU A N 1
ATOM 3923 C CA . LEU A 1 517 ? 7.745 -27.123 13.617 1.00 93.56 517 LEU A CA 1
ATOM 3924 C C . LEU A 1 517 ? 8.078 -28.586 13.919 1.00 93.56 517 LEU A C 1
ATOM 3926 O O . LEU A 1 517 ? 7.383 -29.482 13.436 1.00 93.56 517 LEU A O 1
ATOM 3930 N N . ILE A 1 518 ? 9.106 -28.854 14.730 1.00 91.31 518 ILE A N 1
ATOM 3931 C CA . ILE A 1 518 ? 9.459 -30.220 15.145 1.00 91.31 518 ILE A CA 1
ATOM 3932 C C . ILE A 1 518 ? 8.303 -30.854 15.919 1.00 91.31 518 ILE A C 1
ATOM 3934 O O . ILE A 1 518 ? 7.905 -31.976 15.604 1.00 91.31 518 ILE A O 1
ATOM 3938 N N . ALA A 1 519 ? 7.720 -30.132 16.881 1.00 88.75 519 ALA A N 1
ATOM 3939 C CA . ALA A 1 519 ? 6.581 -30.627 17.651 1.00 88.75 519 ALA A CA 1
ATOM 3940 C C . ALA A 1 519 ? 5.377 -30.958 16.753 1.00 88.75 519 ALA A C 1
ATOM 3942 O O . ALA A 1 519 ? 4.731 -31.991 16.941 1.00 88.75 519 ALA A O 1
ATOM 3943 N N . THR A 1 520 ? 5.104 -30.118 15.753 1.00 86.94 520 THR A N 1
ATOM 3944 C CA . THR A 1 520 ? 4.017 -30.319 14.787 1.00 86.94 520 THR A CA 1
ATOM 3945 C C . THR A 1 520 ? 4.270 -31.532 13.892 1.00 86.94 520 THR A C 1
ATOM 3947 O O . THR A 1 520 ? 3.399 -32.394 13.753 1.00 86.94 520 THR A O 1
ATOM 3950 N N . LEU A 1 521 ? 5.473 -31.649 13.326 1.00 85.19 521 LEU A N 1
ATOM 3951 C CA . LEU A 1 521 ? 5.839 -32.741 12.419 1.00 85.19 521 LEU A CA 1
ATOM 3952 C C . LEU A 1 521 ? 5.918 -34.097 13.139 1.00 85.19 521 LEU A C 1
ATOM 3954 O O . LEU A 1 521 ? 5.472 -35.109 12.595 1.00 85.19 521 LEU A O 1
ATOM 3958 N N . ASP A 1 522 ? 6.430 -34.126 14.371 1.00 81.50 522 ASP A N 1
ATOM 3959 C CA . ASP A 1 522 ? 6.503 -35.348 15.178 1.00 81.50 522 ASP A CA 1
ATOM 3960 C C . ASP A 1 522 ? 5.132 -35.715 15.786 1.00 81.50 522 ASP A C 1
ATOM 3962 O O . ASP A 1 522 ? 4.806 -36.896 15.925 1.00 81.50 522 ASP A O 1
ATOM 3966 N N . GLY A 1 523 ? 4.298 -34.719 16.115 1.00 67.50 523 GLY A N 1
ATOM 3967 C CA . GLY A 1 523 ? 2.941 -34.903 16.641 1.00 67.50 523 GLY A CA 1
ATOM 3968 C C . GLY A 1 523 ? 1.916 -35.352 15.592 1.00 67.50 523 GLY A C 1
ATOM 3969 O O . GLY A 1 523 ? 1.016 -36.132 15.913 1.00 67.50 523 GLY A O 1
ATOM 3970 N N . GLY A 1 524 ? 2.067 -34.924 14.333 1.00 57.53 524 GLY A N 1
ATOM 3971 C CA . GLY A 1 524 ? 1.241 -35.372 13.205 1.00 57.53 524 GLY A CA 1
ATOM 3972 C C . GLY A 1 524 ? 1.341 -36.881 12.963 1.00 57.53 524 GLY A C 1
ATOM 3973 O O . GLY A 1 524 ? 0.315 -37.544 12.835 1.00 57.53 524 GLY A O 1
ATOM 3974 N N . ALA A 1 525 ? 2.555 -37.438 13.062 1.00 48.78 525 ALA A N 1
ATOM 3975 C CA . ALA A 1 525 ? 2.856 -38.867 12.902 1.00 48.78 525 ALA A CA 1
ATOM 3976 C C . ALA A 1 525 ? 2.148 -39.799 13.909 1.00 48.78 525 ALA A C 1
ATOM 3978 O O . ALA A 1 525 ? 2.094 -41.016 13.718 1.00 48.78 525 ALA A O 1
ATOM 3979 N N . ALA A 1 526 ? 1.652 -39.262 15.028 1.00 44.78 526 ALA A N 1
ATOM 3980 C CA . ALA A 1 526 ? 1.007 -40.050 16.075 1.00 44.78 526 ALA A CA 1
ATOM 3981 C C . ALA A 1 526 ? -0.503 -40.254 15.845 1.00 44.78 526 ALA A C 1
ATOM 3983 O O . ALA A 1 526 ? -1.075 -41.193 16.403 1.00 44.78 526 ALA A O 1
ATOM 3984 N N . ASN A 1 527 ? -1.153 -39.403 15.041 1.00 44.81 527 ASN A N 1
ATOM 3985 C CA . ASN A 1 527 ? -2.617 -39.356 14.934 1.00 44.81 527 ASN A CA 1
ATOM 3986 C C . ASN A 1 527 ? -3.191 -40.094 13.712 1.00 44.81 527 ASN A C 1
ATOM 3988 O O . ASN A 1 527 ? -4.367 -40.456 13.722 1.00 44.81 527 ASN A O 1
ATOM 3992 N N . ASP A 1 528 ? -2.389 -40.361 12.684 1.00 42.12 528 ASP A N 1
ATOM 3993 C CA . ASP A 1 528 ? -2.814 -40.971 11.416 1.00 42.12 528 ASP A CA 1
ATOM 3994 C C . ASP A 1 528 ? -2.181 -42.350 11.137 1.00 42.12 528 ASP A C 1
ATOM 3996 O O . ASP A 1 528 ? -2.498 -42.994 10.136 1.00 42.12 528 ASP A O 1
ATOM 4000 N N . GLY A 1 529 ? -1.342 -42.866 12.044 1.00 40.38 529 GLY A N 1
ATOM 4001 C CA . GLY A 1 529 ? -0.751 -44.207 11.938 1.00 40.38 529 GLY A CA 1
ATOM 4002 C C . GLY A 1 529 ? 0.218 -44.380 10.760 1.00 40.38 529 GLY A C 1
ATOM 4003 O O . GLY A 1 529 ? 0.674 -45.499 10.504 1.00 40.38 529 GLY A O 1
ATOM 4004 N N . GLY A 1 530 ? 0.537 -43.294 10.053 1.00 42.66 530 GLY A N 1
ATOM 4005 C CA . GLY A 1 530 ? 1.629 -43.209 9.097 1.00 42.66 530 GLY A CA 1
ATOM 4006 C C . GLY A 1 530 ? 2.862 -42.649 9.796 1.00 42.66 530 GLY A C 1
ATOM 4007 O O . GLY A 1 530 ? 2.759 -41.781 10.653 1.00 42.66 530 GLY A O 1
ATOM 4008 N N . ALA A 1 531 ? 4.054 -43.129 9.445 1.00 46.25 531 ALA A N 1
ATOM 4009 C CA . ALA A 1 531 ? 5.258 -42.376 9.774 1.00 46.25 531 ALA A CA 1
ATOM 4010 C C . ALA A 1 531 ? 5.096 -40.987 9.141 1.00 46.25 531 ALA A C 1
ATOM 4012 O O . ALA A 1 531 ? 5.028 -40.921 7.914 1.00 46.25 531 ALA A O 1
ATOM 4013 N N . GLY A 1 532 ? 4.965 -39.932 9.956 1.00 54.12 532 GLY A N 1
ATOM 4014 C CA . GLY A 1 532 ? 4.806 -38.560 9.475 1.00 54.12 532 GLY A CA 1
ATOM 4015 C C . GLY A 1 532 ? 5.840 -38.309 8.392 1.00 54.12 532 GLY A C 1
ATOM 4016 O O . GLY A 1 532 ? 7.047 -38.439 8.629 1.00 54.12 532 GLY A O 1
ATOM 4017 N N . THR A 1 533 ? 5.376 -38.102 7.164 1.00 57.44 533 THR A N 1
ATOM 4018 C CA . THR A 1 533 ? 6.290 -38.006 6.042 1.00 57.44 533 THR A CA 1
ATOM 4019 C C . THR A 1 533 ? 7.005 -36.672 6.167 1.00 57.44 533 THR A C 1
ATOM 4021 O O . THR A 1 533 ? 6.449 -35.618 5.892 1.00 57.44 533 THR A O 1
ATOM 4024 N N . ARG A 1 534 ? 8.283 -36.710 6.561 1.00 74.00 534 ARG A N 1
ATOM 4025 C CA . ARG A 1 534 ? 9.228 -35.593 6.388 1.00 74.00 534 ARG A CA 1
ATOM 4026 C C . ARG A 1 534 ? 9.587 -35.409 4.908 1.00 74.00 534 ARG A C 1
ATOM 4028 O O . ARG A 1 534 ? 10.743 -35.193 4.553 1.00 74.00 534 ARG A O 1
ATOM 4035 N N . ASP A 1 535 ? 8.604 -35.581 4.028 1.00 84.94 535 ASP A N 1
ATOM 4036 C CA . ASP A 1 535 ? 8.748 -35.195 2.640 1.00 84.94 535 ASP A CA 1
ATOM 4037 C C . ASP A 1 535 ? 8.682 -33.668 2.533 1.00 84.94 535 ASP A C 1
ATOM 4039 O O . ASP A 1 535 ? 8.234 -32.954 3.435 1.00 84.94 535 ASP A O 1
ATOM 4043 N N . ARG A 1 536 ? 9.200 -33.153 1.421 1.00 90.81 536 ARG A N 1
ATOM 4044 C CA . ARG A 1 536 ? 9.409 -31.716 1.262 1.00 90.81 536 ARG A CA 1
ATOM 4045 C C . ARG A 1 536 ? 8.103 -30.924 1.188 1.00 90.81 536 ARG A C 1
ATOM 4047 O O . ARG A 1 536 ? 8.103 -29.744 1.523 1.00 90.81 536 ARG A O 1
ATOM 4054 N N . GLU A 1 537 ? 7.017 -31.546 0.742 1.00 90.75 537 GLU A N 1
ATOM 4055 C CA . GLU A 1 537 ? 5.723 -30.881 0.601 1.00 90.75 537 GLU A CA 1
ATOM 4056 C C . GLU A 1 537 ? 5.061 -30.695 1.968 1.00 90.75 537 GLU A C 1
ATOM 4058 O O . GLU A 1 537 ? 4.644 -29.582 2.290 1.00 90.75 537 GLU A O 1
ATOM 4063 N N . ALA A 1 538 ? 5.062 -31.736 2.805 1.00 90.19 538 ALA A N 1
ATOM 4064 C CA . ALA A 1 538 ? 4.555 -31.667 4.173 1.00 90.19 538 ALA A CA 1
ATOM 4065 C C . ALA A 1 538 ? 5.345 -30.667 5.034 1.00 90.19 538 ALA A C 1
ATOM 4067 O O . ALA A 1 538 ? 4.750 -29.867 5.755 1.00 90.19 538 ALA A O 1
ATOM 4068 N N . ILE A 1 539 ? 6.678 -30.655 4.910 1.00 94.12 539 ILE A N 1
ATOM 4069 C CA . ILE A 1 539 ? 7.535 -29.681 5.605 1.00 94.12 539 ILE A CA 1
ATOM 4070 C C . ILE A 1 539 ? 7.189 -28.253 5.176 1.00 94.12 539 ILE A C 1
ATOM 4072 O O . ILE A 1 539 ? 6.999 -27.387 6.026 1.00 94.12 539 ILE A O 1
ATOM 4076 N N . ARG A 1 540 ? 7.063 -27.999 3.867 1.00 94.50 540 ARG A N 1
ATOM 4077 C CA . ARG A 1 540 ? 6.697 -26.670 3.362 1.00 94.50 540 ARG A CA 1
ATOM 4078 C C . ARG A 1 540 ? 5.317 -26.232 3.845 1.00 94.50 540 ARG A C 1
ATOM 4080 O O . ARG A 1 540 ? 5.143 -25.072 4.208 1.00 94.50 540 ARG A O 1
ATOM 4087 N N . ALA A 1 541 ? 4.346 -27.143 3.862 1.00 93.75 541 ALA A N 1
ATOM 4088 C CA . ALA A 1 541 ? 3.014 -26.860 4.382 1.00 93.75 541 ALA A CA 1
ATOM 4089 C C . ALA A 1 541 ? 3.061 -26.483 5.871 1.00 93.75 541 ALA A C 1
ATOM 4091 O O . ALA A 1 541 ? 2.464 -25.480 6.243 1.00 93.75 541 ALA A O 1
ATOM 4092 N N . ALA A 1 542 ? 3.826 -27.215 6.689 1.00 94.81 542 ALA A N 1
ATOM 4093 C CA . ALA A 1 542 ? 4.018 -26.895 8.103 1.00 94.81 542 ALA A CA 1
ATOM 4094 C C . ALA A 1 542 ? 4.708 -25.534 8.305 1.00 94.81 542 ALA A C 1
ATOM 4096 O O . ALA A 1 542 ? 4.276 -24.748 9.139 1.00 94.81 542 ALA A O 1
ATOM 4097 N N . VAL A 1 543 ? 5.730 -25.211 7.503 1.00 96.19 543 VAL A N 1
ATOM 4098 C CA . VAL A 1 543 ? 6.391 -23.892 7.534 1.00 96.19 543 VAL A CA 1
ATOM 4099 C C . VAL A 1 543 ? 5.414 -22.768 7.182 1.00 96.19 543 VAL A C 1
ATOM 4101 O O . VAL A 1 543 ? 5.395 -21.736 7.848 1.00 96.19 543 VAL A O 1
ATOM 4104 N N . HIS A 1 544 ? 4.587 -22.944 6.151 1.00 96.56 544 HIS A N 1
ATOM 4105 C CA . HIS A 1 544 ? 3.566 -21.956 5.793 1.00 96.56 544 HIS A CA 1
ATOM 4106 C C . HIS A 1 544 ? 2.493 -21.805 6.882 1.00 96.56 544 HIS A C 1
ATOM 4108 O O . HIS A 1 544 ? 2.075 -20.684 7.174 1.00 96.56 544 HIS A O 1
ATOM 4114 N N . ASP A 1 545 ? 2.053 -22.911 7.481 1.00 96.69 545 ASP A N 1
ATOM 4115 C CA . ASP A 1 545 ? 1.099 -22.904 8.591 1.00 96.69 545 ASP A CA 1
ATOM 4116 C C . ASP A 1 545 ? 1.657 -22.119 9.787 1.00 96.69 545 ASP A C 1
ATOM 4118 O O . ASP A 1 545 ? 1.037 -21.151 10.227 1.00 96.69 545 ASP A O 1
ATOM 4122 N N . GLU A 1 546 ? 2.894 -22.423 10.192 1.00 96.94 546 GLU A N 1
ATOM 4123 C CA . GLU A 1 546 ? 3.587 -21.759 11.299 1.00 96.94 546 GLU A CA 1
ATOM 4124 C C . GLU A 1 546 ? 3.786 -20.257 11.048 1.00 96.94 546 GLU A C 1
ATOM 4126 O O . GLU A 1 546 ? 3.493 -19.423 11.904 1.00 96.94 546 GLU A O 1
ATOM 4131 N N . LEU A 1 547 ? 4.181 -19.857 9.835 1.00 97.19 547 LEU A N 1
ATOM 4132 C CA . LEU A 1 547 ? 4.245 -18.434 9.484 1.00 97.19 547 LEU A CA 1
ATOM 4133 C C . LEU A 1 547 ? 2.882 -17.742 9.604 1.00 97.19 547 LEU A C 1
ATOM 4135 O O . LEU A 1 547 ? 2.819 -16.592 10.046 1.00 97.19 547 LEU A O 1
ATOM 4139 N N . GLY A 1 548 ? 1.799 -18.420 9.218 1.00 97.56 548 GLY A N 1
ATOM 4140 C CA . GLY A 1 548 ? 0.432 -17.935 9.410 1.00 97.56 548 GLY A CA 1
ATOM 4141 C C . GLY A 1 548 ? 0.082 -17.760 10.887 1.00 97.56 548 GLY A C 1
ATOM 4142 O O . GLY A 1 548 ? -0.370 -16.682 11.280 1.00 97.56 548 GLY A O 1
ATOM 4143 N N . SER A 1 549 ? 0.371 -18.775 11.703 1.00 97.56 549 SER A N 1
ATOM 4144 C CA . SER A 1 549 ? 0.211 -18.765 13.163 1.00 97.56 549 SER A CA 1
ATOM 4145 C C . SER A 1 549 ? 0.969 -17.602 13.815 1.00 97.56 549 SER A C 1
ATOM 4147 O O . SER A 1 549 ? 0.403 -16.838 14.597 1.00 97.56 549 SER A O 1
ATOM 4149 N N . ILE A 1 550 ? 2.234 -17.376 13.452 1.00 97.69 550 ILE A N 1
ATOM 4150 C CA . ILE A 1 550 ? 3.035 -16.241 13.942 1.00 97.69 550 ILE A CA 1
ATOM 4151 C C . ILE A 1 550 ? 2.400 -14.906 13.559 1.00 97.69 550 ILE A C 1
ATOM 4153 O O . ILE A 1 550 ? 2.293 -14.008 14.395 1.00 97.69 550 ILE A O 1
ATOM 4157 N N . CYS A 1 551 ? 1.945 -14.758 12.313 1.00 97.88 551 CYS A N 1
ATOM 4158 C CA . CYS A 1 551 ? 1.276 -13.537 11.866 1.00 97.88 551 CYS A CA 1
ATOM 4159 C C . CYS A 1 551 ? -0.020 -13.275 12.658 1.00 97.88 55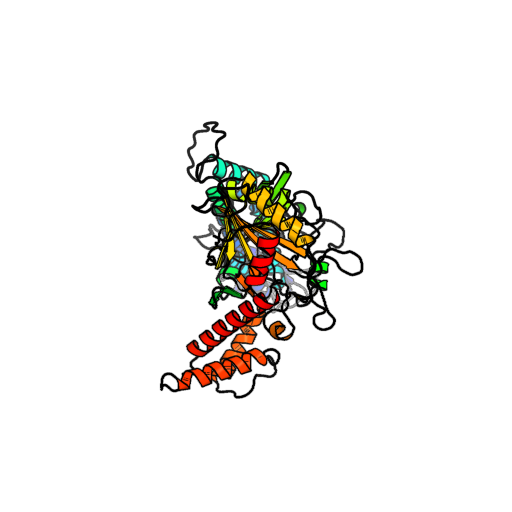1 CYS A C 1
ATOM 4161 O O . CYS A 1 551 ? -0.277 -12.138 13.063 1.00 97.88 551 CYS A O 1
ATOM 4163 N N . GLU A 1 552 ? -0.804 -14.315 12.952 1.00 97.81 552 GLU A N 1
ATOM 4164 C CA . GLU A 1 552 ? -1.993 -14.226 13.808 1.00 97.81 552 GLU A CA 1
ATOM 4165 C C . GLU A 1 552 ? -1.633 -13.808 15.242 1.00 97.81 552 GLU A C 1
ATOM 4167 O O . GLU A 1 552 ? -2.224 -12.865 15.783 1.00 97.81 552 GLU A O 1
ATOM 4172 N N . ARG A 1 553 ? -0.615 -14.441 15.840 1.00 97.50 553 ARG A N 1
ATOM 4173 C CA . ARG A 1 553 ? -0.105 -14.101 17.178 1.00 97.50 553 ARG A CA 1
ATOM 4174 C C . ARG A 1 553 ? 0.385 -12.653 17.245 1.00 97.50 553 ARG A C 1
ATOM 4176 O O . ARG A 1 553 ? 0.061 -11.935 18.192 1.00 97.50 553 ARG A O 1
ATOM 4183 N N . ILE A 1 554 ? 1.075 -12.175 16.207 1.00 96.94 554 ILE A N 1
ATOM 4184 C CA . ILE A 1 554 ? 1.471 -10.767 16.077 1.00 96.94 554 ILE A CA 1
ATOM 4185 C C . ILE A 1 554 ? 0.241 -9.850 16.065 1.00 96.94 554 ILE A C 1
ATOM 4187 O O . ILE A 1 554 ? 0.241 -8.838 16.768 1.00 96.94 554 ILE A O 1
ATOM 4191 N N . LEU A 1 555 ? -0.827 -10.177 15.327 1.00 96.88 555 LEU A N 1
ATOM 4192 C CA . LEU A 1 555 ? -2.057 -9.376 15.375 1.00 96.88 555 LEU A CA 1
ATOM 4193 C C . LEU A 1 555 ? -2.663 -9.339 16.783 1.00 96.88 555 LEU A C 1
ATOM 4195 O O . LEU A 1 555 ? -3.072 -8.264 17.230 1.00 96.88 555 LEU A O 1
ATOM 4199 N N . GLY A 1 556 ? -2.645 -10.461 17.507 1.00 96.56 556 GLY A N 1
ATOM 4200 C CA . GLY A 1 556 ? -3.044 -10.524 18.917 1.00 96.56 556 GLY A CA 1
ATOM 4201 C C . GLY A 1 556 ? -2.204 -9.616 19.829 1.00 96.56 556 GLY A C 1
ATOM 4202 O O . GLY A 1 556 ? -2.737 -8.959 20.734 1.00 96.56 556 GLY A O 1
ATOM 4203 N N . ASN A 1 557 ? -0.904 -9.479 19.554 1.00 94.94 557 ASN A N 1
ATOM 4204 C CA . ASN A 1 557 ? -0.056 -8.511 20.252 1.00 94.94 557 ASN A CA 1
ATOM 4205 C C . ASN A 1 557 ? -0.497 -7.071 19.962 1.00 94.94 557 ASN A C 1
ATOM 4207 O O . ASN A 1 557 ? -0.618 -6.272 20.893 1.00 94.94 557 ASN A O 1
ATOM 4211 N N . THR A 1 558 ? -0.815 -6.755 18.701 1.00 94.19 558 THR A N 1
ATOM 4212 C CA . THR A 1 558 ? -1.277 -5.413 18.297 1.00 94.19 558 THR A CA 1
ATOM 4213 C C . THR A 1 558 ? -2.692 -5.054 18.757 1.00 94.19 558 THR A C 1
ATOM 4215 O O . THR A 1 558 ? -3.045 -3.875 18.752 1.00 94.19 558 THR A O 1
ATOM 4218 N N . ALA A 1 559 ? -3.506 -6.031 19.168 1.00 95.88 559 ALA A N 1
ATOM 4219 C CA . ALA A 1 559 ? -4.840 -5.785 19.702 1.00 95.88 559 ALA A CA 1
ATOM 4220 C C . ALA A 1 559 ? -4.759 -4.978 21.007 1.00 95.88 559 ALA A C 1
ATOM 4222 O O . ALA A 1 559 ? -4.117 -5.407 21.970 1.00 95.88 559 ALA A O 1
ATOM 4223 N N . VAL A 1 560 ? -5.425 -3.822 21.048 1.00 96.12 560 VAL A N 1
ATOM 4224 C CA . VAL A 1 560 ? -5.483 -2.972 22.248 1.00 96.12 560 VAL A CA 1
ATOM 4225 C C . VAL A 1 560 ? -6.409 -3.569 23.304 1.00 96.12 560 VAL A C 1
ATOM 4227 O O . VAL A 1 560 ? -6.048 -3.664 24.473 1.00 96.12 560 VAL A O 1
ATOM 4230 N N . PHE A 1 561 ? -7.557 -4.088 22.874 1.00 97.00 561 PHE A N 1
ATOM 4231 C CA . PHE A 1 561 ? -8.444 -4.897 23.698 1.00 97.00 561 PHE A CA 1
ATOM 4232 C C . PHE A 1 561 ? -8.120 -6.371 23.487 1.00 97.00 561 PHE A C 1
ATOM 4234 O O . PHE A 1 561 ? -8.252 -6.889 22.377 1.00 97.00 561 PHE A O 1
ATOM 4241 N N . LYS A 1 562 ? -7.709 -7.049 24.563 1.00 94.00 562 LYS A N 1
ATOM 4242 C CA . LYS A 1 562 ? -7.298 -8.461 24.539 1.00 94.00 562 LYS A CA 1
ATOM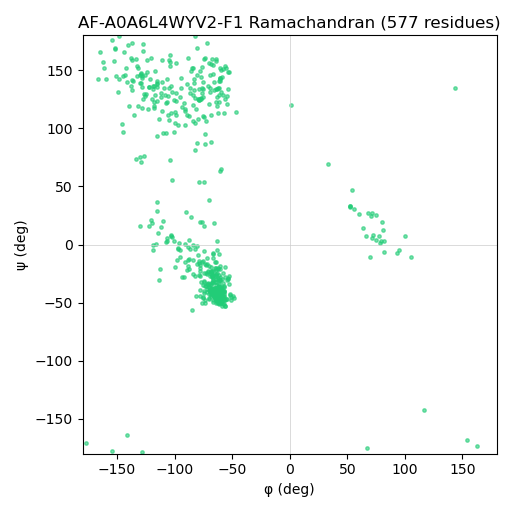 4243 C C . LYS A 1 562 ? -8.476 -9.428 24.440 1.00 94.00 562 LYS A C 1
ATOM 4245 O O . LYS A 1 562 ? -8.281 -10.598 24.132 1.00 94.00 562 LYS A O 1
ATOM 4250 N N . THR A 1 563 ? -9.696 -8.948 24.671 1.00 94.88 563 THR A N 1
ATOM 4251 C CA . THR A 1 563 ? -10.928 -9.728 24.524 1.00 94.88 563 THR A CA 1
ATOM 4252 C C . THR A 1 563 ? -11.990 -8.952 23.745 1.00 94.88 563 THR A C 1
ATOM 4254 O O . THR A 1 563 ? -12.037 -7.719 23.763 1.00 94.88 563 THR A O 1
ATOM 4257 N N . LYS A 1 564 ? -12.895 -9.677 23.080 1.00 95.88 564 LYS A N 1
ATOM 4258 C CA . LYS A 1 564 ? -14.037 -9.072 22.377 1.00 95.88 564 LYS A CA 1
ATOM 4259 C C . LYS A 1 564 ? -15.032 -8.418 23.336 1.00 95.88 564 LYS A C 1
ATOM 4261 O O . LYS A 1 564 ? -15.603 -7.386 22.994 1.00 95.88 564 LYS A O 1
ATOM 4266 N N . ASP A 1 565 ? -15.158 -8.932 24.558 1.00 96.50 565 ASP A N 1
ATOM 4267 C CA . ASP A 1 565 ? -15.996 -8.323 25.595 1.00 96.50 565 ASP A CA 1
ATOM 4268 C C . ASP A 1 565 ? -15.504 -6.935 26.029 1.00 96.50 565 ASP A C 1
ATOM 4270 O O . ASP A 1 565 ? -16.327 -6.065 26.293 1.00 96.50 565 ASP A O 1
ATOM 4274 N N . GLN A 1 566 ? -14.194 -6.667 26.017 1.00 97.00 566 GLN A N 1
ATOM 4275 C CA . GLN A 1 566 ? -13.682 -5.304 26.226 1.00 97.00 566 GLN A CA 1
ATOM 4276 C C . GLN A 1 566 ? -14.105 -4.356 25.094 1.00 97.00 566 GLN A C 1
ATOM 4278 O O . GLN A 1 566 ? -14.490 -3.219 25.353 1.00 97.00 566 GLN A O 1
ATOM 4283 N N . THR A 1 567 ? -14.112 -4.835 23.844 1.00 97.62 567 THR A N 1
ATOM 4284 C CA . THR A 1 567 ? -14.607 -4.042 22.702 1.00 97.62 567 THR A CA 1
ATOM 4285 C C . THR A 1 567 ? -16.113 -3.784 22.825 1.00 97.62 567 THR A C 1
ATOM 4287 O O . THR A 1 567 ? -16.565 -2.664 22.600 1.00 97.62 567 THR A O 1
ATOM 4290 N N . ARG A 1 568 ? -16.892 -4.793 23.244 1.00 98.12 568 ARG A N 1
ATOM 4291 C CA . ARG A 1 568 ? -18.320 -4.642 23.573 1.00 98.12 568 ARG A CA 1
ATOM 4292 C C . ARG A 1 568 ? -18.526 -3.589 24.659 1.00 98.12 568 ARG A C 1
ATOM 4294 O O . ARG A 1 568 ? -19.308 -2.673 24.443 1.00 98.12 568 ARG A O 1
ATOM 4301 N N . ALA A 1 569 ? -17.809 -3.686 25.777 1.00 97.50 569 ALA A N 1
ATOM 4302 C CA . ALA A 1 569 ? -17.935 -2.749 26.891 1.00 97.50 569 ALA A CA 1
ATOM 4303 C C . ALA A 1 569 ? -17.595 -1.308 26.474 1.00 97.50 569 ALA A C 1
ATOM 4305 O O . ALA A 1 569 ? -18.278 -0.373 26.885 1.00 97.50 569 ALA A O 1
ATOM 4306 N N . PHE A 1 570 ? -16.584 -1.126 25.618 1.00 98.12 570 PHE A N 1
ATOM 4307 C CA . PHE A 1 570 ? -16.269 0.172 25.024 1.00 98.12 570 PHE A CA 1
ATOM 4308 C C . PHE A 1 570 ? -17.455 0.728 24.217 1.00 98.12 570 PHE A C 1
ATOM 4310 O O . PHE A 1 570 ? -17.882 1.853 24.467 1.00 98.12 570 PHE A O 1
ATOM 4317 N N . LEU A 1 571 ? -18.040 -0.064 23.311 1.00 98.56 571 LEU A N 1
ATOM 4318 C CA . LEU A 1 571 ? -19.195 0.352 22.500 1.00 98.56 571 LEU A CA 1
ATOM 4319 C C . LEU A 1 571 ? -20.457 0.620 23.339 1.00 98.56 571 LEU A C 1
ATOM 4321 O O . LEU A 1 571 ? -21.159 1.605 23.109 1.00 98.56 571 LEU A O 1
ATOM 4325 N N . GLU A 1 572 ? -20.736 -0.212 24.340 1.00 98.25 572 GLU A N 1
ATOM 4326 C CA . GLU A 1 572 ? -21.835 0.000 25.291 1.00 98.25 572 GLU A CA 1
ATOM 4327 C C . GLU A 1 572 ? -21.623 1.271 26.124 1.00 98.25 572 GLU A C 1
ATOM 4329 O O . GLU A 1 572 ? -22.579 1.998 26.393 1.00 98.25 572 GLU A O 1
ATOM 4334 N N . GLY A 1 573 ? -20.371 1.598 26.463 1.00 97.81 573 GLY A N 1
ATOM 4335 C CA . GLY A 1 573 ? -19.992 2.866 27.092 1.00 97.81 573 GLY A CA 1
ATOM 4336 C C . GLY A 1 573 ? -20.306 4.089 26.224 1.00 97.81 573 GLY A C 1
ATOM 4337 O O . GLY A 1 573 ? -20.600 5.162 26.751 1.00 97.81 573 GLY A O 1
ATOM 4338 N N . LEU A 1 574 ? -20.346 3.918 24.898 1.00 97.94 574 LEU A N 1
ATOM 4339 C CA . LEU A 1 574 ? -20.841 4.930 23.963 1.00 97.94 574 LEU A CA 1
ATOM 4340 C C . LEU A 1 574 ? -22.367 4.949 23.863 1.00 97.94 574 LEU A C 1
ATOM 4342 O O . LEU A 1 574 ? -22.900 5.782 23.141 1.00 97.94 574 LEU A O 1
ATOM 4346 N N . GLY A 1 575 ? -23.089 4.077 24.564 1.00 98.00 575 GLY A N 1
ATOM 4347 C CA . GLY A 1 575 ? -24.544 3.958 24.494 1.00 98.00 575 GLY A CA 1
ATOM 4348 C C . GLY A 1 575 ? -25.044 3.161 23.289 1.00 98.00 575 GLY A C 1
ATOM 4349 O O . GLY A 1 575 ? -26.202 3.323 22.905 1.00 98.00 575 GLY A O 1
ATOM 4350 N N . PHE A 1 576 ? -24.193 2.342 22.663 1.00 98.44 576 PHE A N 1
ATOM 4351 C CA . PHE A 1 576 ? -24.625 1.425 21.606 1.00 98.44 576 PHE A CA 1
ATOM 4352 C C . PHE A 1 576 ? -25.300 0.201 22.231 1.00 98.44 576 PHE A C 1
ATOM 4354 O O . PHE A 1 576 ? -24.964 -0.202 23.344 1.00 98.44 576 PHE A O 1
ATOM 4361 N N . VAL A 1 577 ? -26.265 -0.388 21.526 1.00 98.12 577 VAL A N 1
ATOM 4362 C CA . VAL A 1 577 ? -27.114 -1.464 22.060 1.00 98.12 577 VAL A CA 1
ATOM 4363 C C . VAL A 1 577 ? -26.900 -2.729 21.243 1.00 98.12 577 VAL A C 1
ATOM 4365 O O . VAL A 1 577 ? -27.099 -2.704 20.032 1.00 98.12 577 VAL A O 1
ATOM 4368 N N . ALA A 1 578 ? -26.499 -3.826 21.888 1.00 96.31 578 ALA A N 1
ATOM 4369 C CA . ALA A 1 578 ? -26.312 -5.116 21.223 1.00 96.31 578 ALA A CA 1
ATOM 4370 C C . ALA A 1 578 ? -27.621 -5.623 20.580 1.00 96.31 578 ALA A C 1
ATOM 4372 O O . ALA A 1 578 ? -28.697 -5.446 21.161 1.00 96.31 578 ALA A O 1
ATOM 4373 N N . ILE A 1 579 ? -27.521 -6.256 19.404 1.00 94.94 579 ILE A N 1
ATOM 4374 C CA . ILE A 1 579 ? -28.655 -6.793 18.622 1.00 94.94 579 ILE A CA 1
ATOM 4375 C C . ILE A 1 579 ? -28.523 -8.275 18.291 1.00 94.94 579 ILE A C 1
ATOM 4377 O O . ILE A 1 579 ? -27.374 -8.764 18.176 1.00 94.94 579 ILE A O 1
#

Secondary structure (DSSP, 8-state):
---GGGTGGGSTTSS-EEEEEE-SSS-EEEEEE-TTS-EEEEEES-GGGHHHHHHHHHHHHHHHHHHHHHHHHHHHHHHHHS---GGGHHHHHHHHHTTTT-----------TT--HHHHHHHHHHHHHHTTSS-GGGHHHHHHHHHHHHSPPHHHHHHHHHHHHHHTT----------SPPTTHHHHHHHHHHHHHHHTTSS-HHHHTTS-EEEETTEEEEEESSSPP-S-HHHHHHHHS-TTSSSSSSSSGGGTTBGGGTBTT---EEEEETTEEEEEEE-TT-SSTT-EEEEESS------SHHHHHHHHHHHHH-TT-EEE---SSTTTT-S-TTS-EEEEES---GGGGPPEEEEEEETTEEEEEEEEESSSSSEEEEEES-HHHHHHHHHHHHHHHHT--BTTTTB-SB-TT--B-EEEEEEEEEETTEEEEEEEEEE----SS-TT-TTS--GGGTTT--S---HHHHTTEEEEETTHHHHHHHHHHHHHTT-SS--GGGGGGHHHHHHHHHHHHHHTTTSSS-----HHHHHHHHHHHHHHHHHHHHHHH-SSSSHHHHHHHHHHTT-EE-

Radius of gyration: 30.11 Å; Cα contacts (8 Å, |Δi|>4): 1035; chains: 1; bounding box: 91×64×81 Å

InterPro domains:
  IPR000766 Galactose-1-phosphate uridyl transferase, class II [MF_00571] (52-579)
  IPR000766 Galactose-1-phosphate uridyl transferase, class II [PTHR39191] (71-568)
  IPR005849 Galactose-1-phosphate uridyl transferase, N-terminal [PF01087] (188-301)

Organism: NCBI:txid1798158